Protein AF-0000000083405792 (afdb_homodimer)

Structure (mmCIF, N/CA/C/O backbone):
data_AF-0000000083405792-model_v1
#
loop_
_entity.id
_entity.type
_entity.pdbx_description
1 polymer 'Phosphopantothenate-cysteine ligase'
#
loop_
_atom_site.group_PDB
_atom_site.id
_atom_site.type_symbol
_atom_site.label_atom_id
_atom_site.label_alt_id
_atom_site.label_comp_id
_atom_site.label_asym_id
_atom_site.label_entity_id
_atom_site.label_seq_id
_atom_site.pdbx_PDB_ins_code
_atom_site.Cartn_x
_atom_site.Cartn_y
_atom_site.Cartn_z
_atom_site.occupancy
_atom_site.B_iso_or_equiv
_atom_site.auth_seq_id
_atom_site.auth_comp_id
_atom_site.auth_asym_id
_atom_site.auth_atom_id
_atom_site.pdbx_PDB_model_num
ATOM 1 N N . MET A 1 1 ? 39.875 15.398 -8.758 1 23.27 1 MET A N 1
ATOM 2 C CA . MET A 1 1 ? 38.594 15.578 -9.43 1 23.27 1 MET A CA 1
ATOM 3 C C . MET A 1 1 ? 37.469 15.758 -8.422 1 23.27 1 MET A C 1
ATOM 5 O O . MET A 1 1 ? 37.25 14.906 -7.559 1 23.27 1 MET A O 1
ATOM 9 N N . PHE A 1 2 ? 37.125 16.953 -7.914 1 25.28 2 PHE A N 1
ATOM 10 C CA . PHE A 1 2 ? 36.25 17.328 -6.809 1 25.28 2 PHE A CA 1
ATOM 11 C C . PHE A 1 2 ? 34.844 16.719 -6.992 1 25.28 2 PHE A C 1
ATOM 13 O O . PHE A 1 2 ? 34.219 16.906 -8.023 1 25.28 2 PHE A O 1
ATOM 20 N N . THR A 1 3 ? 34.594 15.531 -6.676 1 33.25 3 THR A N 1
ATOM 21 C CA . THR A 1 3 ? 33.281 14.898 -6.652 1 33.25 3 THR A CA 1
ATOM 22 C C . THR A 1 3 ? 32.219 15.867 -6.125 1 33.25 3 THR A C 1
ATOM 24 O O . THR A 1 3 ? 32.281 16.297 -4.969 1 33.25 3 THR A O 1
ATOM 27 N N . GLU A 1 4 ? 31.859 16.859 -6.852 1 36.12 4 GLU A N 1
ATOM 28 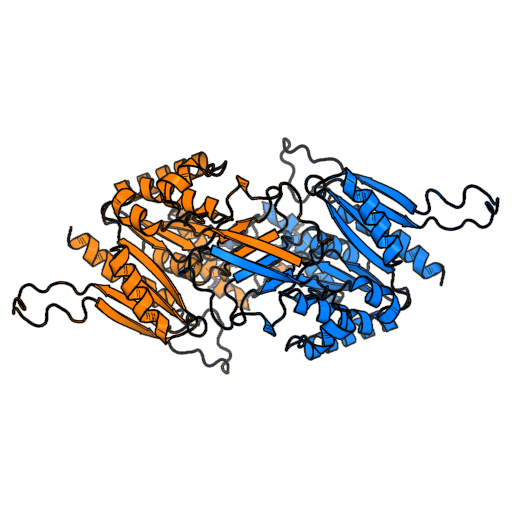C CA . GLU A 1 4 ? 30.984 17.984 -6.566 1 36.12 4 GLU A CA 1
ATOM 29 C C . GLU A 1 4 ? 29.781 17.562 -5.723 1 36.12 4 GLU A C 1
ATOM 31 O O . GLU A 1 4 ? 29.125 16.562 -6.02 1 36.12 4 GLU A O 1
ATOM 36 N N . GLU A 1 5 ? 29.781 17.75 -4.508 1 43.66 5 GLU A N 1
ATOM 37 C CA . GLU A 1 5 ? 28.75 17.656 -3.488 1 43.66 5 GLU A CA 1
ATOM 38 C C . GLU A 1 5 ? 27.391 18.094 -4.043 1 43.66 5 GLU A C 1
ATOM 40 O O . GLU A 1 5 ? 27.203 19.266 -4.395 1 43.66 5 GLU A O 1
ATOM 45 N N . THR A 1 6 ? 26.812 17.516 -5.004 1 50.28 6 THR A N 1
ATOM 46 C CA . THR A 1 6 ? 25.656 18 -5.723 1 50.28 6 THR A CA 1
ATOM 47 C C . THR A 1 6 ? 24.484 18.25 -4.766 1 50.28 6 THR A C 1
ATOM 49 O O . THR A 1 6 ? 23.75 17.312 -4.441 1 50.28 6 THR A O 1
ATOM 52 N N . THR A 1 7 ? 24.656 19.047 -3.742 1 59.25 7 THR A N 1
ATOM 53 C CA . THR A 1 7 ? 23.547 19.547 -2.941 1 59.25 7 THR A CA 1
ATOM 54 C C . THR A 1 7 ? 22.609 20.406 -3.789 1 59.25 7 THR A C 1
ATOM 56 O O . THR A 1 7 ? 23.031 21.438 -4.324 1 59.25 7 THR A O 1
ATOM 59 N N . PHE A 1 8 ? 21.516 19.859 -4.219 1 65.75 8 PHE A N 1
ATOM 60 C CA . PHE A 1 8 ? 20.531 20.609 -4.984 1 65.75 8 PHE A CA 1
ATOM 61 C C . PHE A 1 8 ? 19.812 21.625 -4.098 1 65.75 8 PHE A C 1
ATOM 63 O O . PHE A 1 8 ? 19.422 21.312 -2.975 1 65.75 8 PHE A O 1
ATOM 70 N N . SER A 1 9 ? 19.922 22.906 -4.531 1 73.81 9 SER A N 1
ATOM 71 C CA . SER A 1 9 ? 19 23.875 -3.939 1 73.81 9 SER A CA 1
ATOM 72 C C . SER A 1 9 ? 17.547 23.594 -4.352 1 73.81 9 SER A C 1
ATOM 74 O O . SER A 1 9 ? 17.312 22.859 -5.32 1 73.81 9 SER A O 1
ATOM 76 N N . ALA A 1 10 ? 16.594 24.047 -3.598 1 77.94 10 ALA A N 1
ATOM 77 C CA . ALA A 1 10 ? 15.188 23.906 -3.959 1 77.94 10 ALA A CA 1
ATOM 78 C C . ALA A 1 10 ? 14.93 24.438 -5.367 1 77.94 10 ALA A C 1
ATOM 80 O O . ALA A 1 10 ? 14.227 23.812 -6.16 1 77.94 10 ALA A O 1
ATOM 81 N N . GLU A 1 11 ? 15.492 25.578 -5.695 1 78.38 11 GLU A N 1
ATOM 82 C CA . GLU A 1 11 ? 15.305 26.203 -7.004 1 78.38 11 GLU A CA 1
ATOM 83 C C . GLU A 1 11 ? 15.859 25.312 -8.117 1 78.38 11 GLU A C 1
ATOM 85 O O . GLU A 1 11 ? 15.219 25.141 -9.156 1 78.38 11 GLU A O 1
ATOM 90 N N . SER A 1 12 ? 17.016 24.875 -7.852 1 78.88 12 SER A N 1
ATOM 91 C CA . SER A 1 12 ? 17.625 24.016 -8.859 1 78.88 12 SER A CA 1
ATOM 92 C C . SER A 1 12 ? 16.828 22.719 -9.047 1 78.88 12 SER A C 1
ATOM 94 O O . SER A 1 12 ? 16.734 22.203 -10.156 1 78.88 12 SER A O 1
ATOM 96 N N . TYR A 1 13 ? 16.281 22.266 -8.008 1 81.38 13 TYR A N 1
ATOM 97 C CA . TYR A 1 13 ? 15.477 21.047 -8.055 1 81.38 13 TYR A CA 1
ATOM 98 C C . TYR A 1 13 ? 14.242 21.25 -8.93 1 81.38 13 TYR A C 1
ATOM 100 O O . TYR A 1 13 ? 14.008 20.484 -9.867 1 81.38 13 TYR A O 1
ATOM 108 N N . PHE A 1 14 ? 13.516 22.312 -8.75 1 83.12 14 PHE A N 1
ATOM 109 C CA . PHE A 1 14 ? 12.266 22.547 -9.453 1 83.12 14 PHE A CA 1
ATOM 110 C C . PHE A 1 14 ? 12.531 22.953 -10.906 1 83.12 14 PHE A C 1
ATOM 112 O O . PHE A 1 14 ? 11.656 22.797 -11.766 1 83.12 14 PHE A O 1
ATOM 119 N N . ALA A 1 15 ? 13.695 23.422 -11.125 1 80.06 15 ALA A N 1
ATOM 120 C CA . ALA A 1 15 ? 14.078 23.766 -12.5 1 80.06 15 ALA A CA 1
ATOM 121 C C . ALA A 1 15 ? 14.406 22.5 -13.297 1 80.06 15 ALA A C 1
ATOM 123 O O . ALA A 1 15 ? 14.242 22.469 -14.516 1 80.06 15 ALA A O 1
ATOM 124 N N . SER A 1 16 ? 14.883 21.562 -12.57 1 79 16 SER A N 1
ATOM 125 C CA . SER A 1 16 ? 15.398 20.391 -13.25 1 79 16 SER A CA 1
ATOM 126 C C . SER A 1 16 ? 14.352 19.281 -13.305 1 79 16 SER A C 1
ATOM 128 O O . SER A 1 16 ? 14.414 18.406 -14.164 1 79 16 SER A O 1
ATOM 130 N N . GLN A 1 17 ? 13.453 19.25 -12.414 1 81.12 17 GLN A N 1
ATOM 131 C CA . GLN A 1 17 ? 12.453 18.188 -12.352 1 81.12 17 GLN A CA 1
ATOM 132 C C . GLN A 1 17 ? 11.102 18.672 -12.859 1 81.12 17 GLN A C 1
ATOM 134 O O . GLN A 1 17 ? 10.586 19.688 -12.391 1 81.12 17 GLN A O 1
ATOM 139 N N . PRO A 1 18 ? 10.555 17.938 -13.797 1 83.94 18 PRO A N 1
ATOM 140 C CA . PRO A 1 18 ? 9.258 18.359 -14.32 1 83.94 18 PRO A CA 1
ATOM 141 C C . PRO A 1 18 ? 8.125 18.203 -13.305 1 83.94 18 PRO A C 1
ATOM 143 O O . PRO A 1 18 ? 8.172 17.312 -12.461 1 83.94 18 PRO A O 1
ATOM 146 N N . PRO A 1 19 ? 7.129 19.109 -13.406 1 88.75 19 PRO A N 1
ATOM 147 C CA . PRO A 1 19 ? 5.961 18.969 -12.531 1 88.75 19 PRO A CA 1
ATOM 148 C C . PRO A 1 19 ? 5.09 17.766 -12.906 1 88.75 19 PRO A C 1
ATOM 150 O O . PRO A 1 19 ? 5.109 17.312 -14.062 1 88.75 19 PRO A O 1
ATOM 153 N N . PRO A 1 20 ? 4.41 17.266 -11.945 1 89.69 20 PRO A N 1
ATOM 154 C CA . PRO A 1 20 ? 3.43 16.234 -12.289 1 89.69 20 PRO A CA 1
ATOM 155 C C . PRO A 1 20 ? 2.359 16.734 -13.258 1 89.69 20 PRO A C 1
ATOM 157 O O . PRO A 1 20 ? 1.968 17.906 -13.203 1 89.69 20 PRO A O 1
ATOM 160 N N . PRO A 1 21 ? 1.867 15.82 -14.117 1 87.94 21 PRO A N 1
ATOM 161 C CA . PRO A 1 21 ? 0.914 16.219 -15.148 1 87.94 21 PRO A CA 1
ATOM 162 C C . PRO A 1 21 ? -0.385 16.781 -14.57 1 87.94 21 PRO A C 1
ATOM 164 O O . PRO A 1 21 ? -1.044 17.609 -15.203 1 87.94 21 PRO A O 1
ATOM 167 N N . THR A 1 22 ? -0.806 16.422 -13.438 1 91.06 22 THR A N 1
ATOM 168 C CA . THR A 1 22 ? -2.094 16.812 -12.875 1 91.06 22 THR A CA 1
ATOM 169 C C . THR A 1 22 ? -1.941 18.031 -11.969 1 91.06 22 THR A C 1
ATOM 171 O O . THR A 1 22 ? -2.906 18.453 -11.336 1 91.06 22 THR A O 1
ATOM 174 N N . LEU A 1 23 ? -0.774 18.625 -11.945 1 93.81 23 LEU A N 1
ATOM 175 C CA . LEU A 1 23 ? -0.472 19.672 -10.961 1 93.81 23 LEU A CA 1
ATOM 176 C C . LEU A 1 23 ? -1.414 20.859 -11.125 1 93.81 23 LEU A C 1
ATOM 178 O O . LEU A 1 23 ? -1.999 21.328 -10.148 1 93.81 23 LEU A O 1
ATOM 182 N N . GLN A 1 24 ? -1.579 21.281 -12.359 1 93 24 GLN A N 1
ATOM 183 C CA . GLN A 1 24 ? -2.393 22.469 -12.602 1 93 24 GLN A CA 1
ATOM 184 C C . GLN A 1 24 ? -3.84 22.234 -12.172 1 93 24 GLN A C 1
ATOM 186 O O . GLN A 1 24 ? -4.445 23.094 -11.531 1 93 24 GLN A O 1
ATOM 191 N N . HIS A 1 25 ? -4.352 21.125 -12.492 1 94.38 25 HIS A N 1
ATOM 192 C CA . HIS A 1 25 ? -5.711 20.766 -12.102 1 94.38 25 HIS A CA 1
ATOM 193 C C . HIS A 1 25 ? -5.852 20.688 -10.586 1 94.38 25 HIS A C 1
ATOM 195 O O . HIS A 1 25 ? -6.82 21.203 -10.023 1 94.38 25 HIS A O 1
ATOM 201 N N . ASP A 1 26 ? -4.938 20.094 -9.977 1 94.56 26 ASP A N 1
ATOM 202 C CA . ASP A 1 26 ? -4.941 19.953 -8.523 1 94.56 26 ASP A CA 1
ATOM 203 C C . ASP A 1 26 ? -4.902 21.328 -7.848 1 94.56 26 ASP A C 1
ATOM 205 O O . ASP A 1 26 ? -5.652 21.578 -6.902 1 94.56 26 ASP A O 1
ATOM 209 N N . VAL A 1 27 ? -4.094 22.203 -8.398 1 95.06 27 VAL A N 1
ATOM 210 C CA . VAL A 1 27 ? -3.902 23.531 -7.812 1 95.06 27 VAL A CA 1
ATOM 211 C C . VAL A 1 27 ? -5.188 24.344 -7.938 1 95.06 27 VAL A C 1
ATOM 213 O O . VAL A 1 27 ? -5.562 25.062 -7.012 1 95.06 27 VAL A O 1
ATOM 216 N N . GLU A 1 28 ? -5.844 24.156 -9 1 96.75 28 GLU A N 1
ATOM 217 C CA . GLU A 1 28 ? -7.094 24.891 -9.203 1 96.75 28 GLU A CA 1
ATOM 218 C C . GLU A 1 28 ? -8.148 24.469 -8.188 1 96.75 28 GLU A C 1
ATOM 220 O O . GLU A 1 28 ? -8.852 25.328 -7.633 1 96.75 28 GLU A O 1
ATOM 225 N N . ARG A 1 29 ? -8.234 23.266 -7.945 1 96.69 29 ARG A N 1
ATOM 226 C CA . ARG A 1 29 ? -9.203 22.766 -6.977 1 96.69 29 ARG A CA 1
ATOM 227 C C . ARG A 1 29 ? -8.852 23.203 -5.566 1 96.69 29 ARG A C 1
ATOM 229 O O . ARG A 1 29 ? -9.734 23.531 -4.77 1 96.69 29 ARG A O 1
ATOM 236 N N . VAL A 1 30 ? -7.578 23.25 -5.324 1 97.69 30 VAL A N 1
ATOM 237 C CA . VAL A 1 30 ? -7.109 23.703 -4.02 1 97.69 30 VAL A CA 1
ATOM 238 C C . VAL A 1 30 ? -7.426 25.188 -3.852 1 97.69 30 VAL A C 1
ATOM 240 O O . VAL A 1 30 ? -7.879 25.625 -2.785 1 97.69 30 VAL A O 1
ATOM 243 N N . ARG A 1 31 ? -7.203 25.938 -4.902 1 97.56 31 ARG A N 1
ATOM 244 C CA . ARG A 1 31 ? -7.477 27.375 -4.883 1 97.56 31 ARG A CA 1
ATOM 245 C C . ARG A 1 31 ? -8.945 27.641 -4.555 1 97.56 31 ARG A C 1
ATOM 247 O O . ARG A 1 31 ? -9.25 28.5 -3.727 1 97.56 31 ARG A O 1
ATOM 254 N N . GLU A 1 32 ? -9.781 26.875 -5.176 1 97.94 32 GLU A N 1
ATOM 255 C CA . GLU A 1 32 ? -11.211 27.031 -4.93 1 97.94 32 GLU A CA 1
ATOM 256 C C . GLU A 1 32 ? -11.57 26.672 -3.492 1 97.94 32 GLU A C 1
ATOM 258 O O . GLU A 1 32 ? -12.367 27.359 -2.85 1 97.94 32 GLU A O 1
ATOM 263 N N . PHE A 1 33 ? -11.047 25.688 -3.021 1 98.31 33 PHE A N 1
ATOM 264 C CA . PHE A 1 33 ? -11.273 25.234 -1.658 1 98.31 33 PHE A CA 1
ATOM 265 C C . PHE A 1 33 ? -10.828 26.281 -0.646 1 98.31 33 PHE A C 1
ATOM 267 O O . PHE A 1 33 ? -11.57 26.609 0.279 1 98.31 33 PHE A O 1
ATOM 274 N N . ILE A 1 34 ? -9.625 26.766 -0.867 1 97.88 34 ILE A N 1
ATOM 275 C CA . ILE A 1 34 ? -9.031 27.75 0.042 1 97.88 34 ILE A CA 1
ATOM 276 C C . ILE A 1 34 ? -9.844 29.047 0.016 1 97.88 34 ILE A C 1
ATOM 278 O O . ILE A 1 34 ? -10.109 29.625 1.063 1 97.88 34 ILE A O 1
ATOM 282 N N . LYS A 1 35 ? -10.195 29.469 -1.163 1 97.5 35 LYS A N 1
ATOM 283 C CA . LYS A 1 35 ? -10.977 30.703 -1.297 1 97.5 35 LYS A CA 1
ATOM 284 C C . LYS A 1 35 ? -12.289 30.594 -0.515 1 97.5 35 LYS A C 1
ATOM 286 O O . LYS A 1 35 ? -12.664 31.531 0.193 1 97.5 35 LYS A O 1
ATOM 291 N N . ARG A 1 36 ? -12.914 29.547 -0.614 1 97.56 36 ARG A N 1
ATOM 292 C CA . ARG A 1 36 ? -14.18 29.328 0.081 1 97.56 36 ARG A CA 1
ATOM 293 C C . ARG A 1 36 ? -13.992 29.438 1.592 1 97.56 36 ARG A C 1
ATOM 295 O O . ARG A 1 36 ? -14.719 30.188 2.26 1 97.56 36 ARG A O 1
ATOM 302 N N . HIS A 1 37 ? -13.086 28.781 2.088 1 97.56 37 HIS A N 1
ATOM 303 C CA . HIS A 1 37 ? -12.906 28.719 3.535 1 97.56 37 HIS A CA 1
ATOM 304 C C . HIS A 1 37 ? -12.305 30.016 4.062 1 97.56 37 HIS A C 1
ATOM 306 O O . HIS A 1 37 ? -12.594 30.422 5.188 1 97.56 37 HIS A O 1
ATOM 312 N N . ASN A 1 38 ? -11.453 30.625 3.219 1 97.06 38 ASN A N 1
ATOM 313 C CA . ASN A 1 38 ? -10.984 31.953 3.578 1 97.06 38 ASN A CA 1
ATOM 314 C C . ASN A 1 38 ? -12.148 32.938 3.752 1 97.06 38 ASN A C 1
ATOM 316 O O . ASN A 1 38 ? -12.188 33.688 4.715 1 97.06 38 ASN A O 1
ATOM 320 N N . ASN A 1 39 ? -13.062 32.812 2.826 1 97.38 39 ASN A N 1
ATOM 321 C CA . ASN A 1 39 ? -14.242 33.688 2.869 1 97.38 39 ASN A CA 1
ATOM 322 C C . ASN A 1 39 ? -15.094 33.406 4.102 1 97.38 39 ASN A C 1
ATOM 324 O O . ASN A 1 39 ? -15.734 34.344 4.637 1 97.38 39 ASN A O 1
ATOM 328 N N . GLU A 1 40 ? -15.07 32.25 4.598 1 96.69 40 GLU A N 1
ATOM 329 C CA . GLU A 1 40 ? -15.875 31.844 5.75 1 96.69 40 GLU A CA 1
ATOM 330 C C . GLU A 1 40 ? -15.117 32.062 7.055 1 96.69 40 GLU A C 1
ATOM 332 O O . GLU A 1 40 ? -15.664 31.859 8.141 1 96.69 40 GLU A O 1
ATOM 337 N N . GLY A 1 41 ? -13.852 32.438 6.973 1 96.38 41 GLY A N 1
ATOM 338 C CA . GLY A 1 41 ? -13.039 32.719 8.148 1 96.38 41 GLY A CA 1
ATOM 339 C C . GLY A 1 41 ? -12.555 31.469 8.852 1 96.38 41 GLY A C 1
ATOM 340 O O . GLY A 1 41 ? -12.164 31.531 10.023 1 96.38 41 GLY A O 1
ATOM 341 N N . ARG A 1 42 ? -12.586 30.375 8.141 1 97.12 42 ARG A N 1
ATOM 342 C CA . ARG A 1 42 ? -12.203 29.094 8.719 1 97.12 42 ARG A CA 1
ATOM 343 C C . ARG A 1 42 ? -10.695 28.859 8.594 1 97.12 42 ARG A C 1
ATOM 345 O O . ARG A 1 42 ? -10.102 29.156 7.555 1 97.12 42 ARG A O 1
ATOM 352 N N . SER A 1 43 ? -10.078 28.375 9.672 1 98.12 43 SER A N 1
ATOM 353 C CA . SER A 1 43 ? -8.688 27.953 9.586 1 98.12 43 SER A CA 1
ATOM 354 C C . SER A 1 43 ? -8.539 26.703 8.727 1 98.12 43 SER A C 1
ATOM 356 O O . SER A 1 43 ? -9.406 25.828 8.734 1 98.12 43 SER A O 1
ATOM 358 N N . VAL A 1 44 ? -7.461 26.656 7.949 1 98.44 44 VAL A N 1
ATOM 359 C CA . VAL A 1 44 ? -7.203 25.547 7.047 1 98.44 44 VAL A CA 1
ATOM 360 C C . VAL A 1 44 ? -5.879 24.875 7.414 1 98.44 44 VAL A C 1
ATOM 362 O O . VAL A 1 44 ? -4.891 25.562 7.688 1 98.44 44 VAL A O 1
ATOM 365 N N . VAL A 1 45 ? -5.898 23.562 7.508 1 98.75 45 VAL A N 1
ATOM 366 C CA . VAL A 1 45 ? -4.668 22.828 7.781 1 98.75 45 VAL A CA 1
ATOM 367 C C . VAL A 1 45 ? -4.34 21.922 6.602 1 98.75 45 VAL A C 1
ATOM 369 O O . VAL A 1 45 ? -5.223 21.25 6.062 1 98.75 45 VAL A O 1
ATOM 372 N N . LEU A 1 46 ? -3.113 21.969 6.117 1 98.56 46 LEU A N 1
ATOM 373 C CA . LEU A 1 46 ? -2.564 20.953 5.215 1 98.56 46 LEU A CA 1
ATOM 374 C C . LEU A 1 46 ? -1.966 19.797 5.996 1 98.56 46 LEU A C 1
ATOM 376 O O . LEU A 1 46 ? -1.029 19.984 6.773 1 98.56 46 LEU A O 1
ATOM 380 N N . VAL A 1 47 ? -2.553 18.656 5.832 1 98.75 47 VAL A N 1
ATOM 381 C CA . VAL A 1 47 ? -2.014 17.438 6.438 1 98.75 47 VAL A CA 1
ATOM 382 C C . VAL A 1 47 ? -1.356 16.578 5.363 1 98.75 47 VAL A C 1
ATOM 384 O O . VAL A 1 47 ? -2.029 16.078 4.453 1 98.75 47 VAL A O 1
ATOM 387 N N . THR A 1 48 ? -0.045 16.469 5.414 1 98.38 48 THR A N 1
ATOM 388 C CA . THR A 1 48 ? 0.603 15.5 4.531 1 98.38 48 THR A CA 1
ATOM 389 C C . THR A 1 48 ? 0.729 14.141 5.219 1 98.38 48 THR A C 1
ATOM 391 O O . THR A 1 48 ? 0.932 14.07 6.43 1 98.38 48 THR A O 1
ATOM 394 N N . SER A 1 49 ? 0.55 13.078 4.457 1 97.5 49 SER A N 1
ATOM 395 C CA . SER A 1 49 ? 0.461 11.758 5.07 1 97.5 49 SER A CA 1
ATOM 396 C C . SER A 1 49 ? 0.956 10.672 4.121 1 97.5 49 SER A C 1
ATOM 398 O O . SER A 1 49 ? 0.872 10.82 2.9 1 97.5 49 SER A O 1
ATOM 400 N N . GLY A 1 50 ? 1.443 9.602 4.746 1 94.25 50 GLY A N 1
ATOM 401 C CA . GLY A 1 50 ? 1.97 8.516 3.938 1 94.25 50 GLY A CA 1
ATOM 402 C C . GLY A 1 50 ? 3.434 8.688 3.578 1 94.25 50 GLY A C 1
ATOM 403 O O . GLY A 1 50 ? 4.082 9.633 4.043 1 94.25 50 GLY A O 1
ATOM 404 N N . GLY A 1 51 ? 3.943 7.77 2.791 1 93.25 51 GLY A N 1
ATOM 405 C CA . GLY A 1 51 ? 5.34 7.828 2.387 1 93.25 51 GLY A CA 1
ATOM 406 C C . GLY A 1 51 ? 5.527 8.273 0.948 1 93.25 51 GLY A C 1
ATOM 407 O O . GLY A 1 51 ? 4.555 8.406 0.202 1 93.25 51 GLY A O 1
ATOM 408 N N . THR A 1 52 ? 6.758 8.594 0.615 1 93.69 52 THR A N 1
ATOM 409 C CA . THR A 1 52 ? 7.094 8.922 -0.766 1 93.69 52 THR A CA 1
ATOM 410 C C . THR A 1 52 ? 7.992 7.848 -1.375 1 93.69 52 THR A C 1
ATOM 412 O O . THR A 1 52 ? 8.711 7.148 -0.655 1 93.69 52 THR A O 1
ATOM 415 N N . THR A 1 53 ? 7.891 7.723 -2.646 1 91.19 53 THR A N 1
ATOM 416 C CA . THR A 1 53 ? 8.75 6.785 -3.357 1 91.19 53 THR A CA 1
ATOM 417 C C . THR A 1 53 ? 9.781 7.527 -4.203 1 91.19 53 THR A C 1
ATOM 419 O O . THR A 1 53 ? 9.609 8.711 -4.512 1 91.19 53 THR A O 1
ATOM 422 N N . VAL A 1 54 ? 10.828 6.852 -4.457 1 89.88 54 VAL A N 1
ATOM 423 C CA . VAL A 1 54 ? 11.852 7.316 -5.383 1 89.88 54 VAL A CA 1
ATOM 424 C C . VAL A 1 54 ? 12.031 6.293 -6.504 1 89.88 54 VAL A C 1
ATOM 426 O O . VAL A 1 54 ? 12.664 5.254 -6.309 1 89.88 54 VAL A O 1
ATOM 429 N N . PRO A 1 55 ? 11.477 6.637 -7.629 1 86.56 55 PRO A N 1
ATOM 430 C CA . PRO A 1 55 ? 11.633 5.695 -8.742 1 86.56 55 PRO A CA 1
ATOM 431 C C . PRO A 1 55 ? 13.094 5.473 -9.117 1 86.56 55 PRO A C 1
ATOM 433 O O . PRO A 1 55 ? 13.898 6.406 -9.078 1 86.56 55 PRO A O 1
ATOM 436 N N . LEU A 1 56 ? 13.422 4.242 -9.484 1 84.38 56 LEU A N 1
ATOM 437 C CA . LEU A 1 56 ? 14.781 3.916 -9.891 1 84.38 56 LEU A CA 1
ATOM 438 C C . LEU A 1 56 ? 14.891 3.854 -11.414 1 84.38 56 LEU A C 1
ATOM 440 O O . LEU A 1 56 ? 15.992 3.873 -11.961 1 84.38 56 LEU A O 1
ATOM 444 N N . GLU A 1 57 ? 13.719 3.732 -12.039 1 80.31 57 GLU A N 1
ATOM 445 C CA . GLU A 1 57 ? 13.617 3.676 -13.492 1 80.31 57 GLU A CA 1
ATOM 446 C C . GLU A 1 57 ? 12.539 4.625 -14.008 1 80.31 57 GLU A C 1
ATOM 448 O O . GLU A 1 57 ? 11.633 5.008 -13.266 1 80.31 57 GLU A O 1
ATOM 453 N N . LEU A 1 58 ? 12.734 5.004 -15.289 1 75.75 58 LEU A N 1
ATOM 454 C CA . LEU A 1 58 ? 11.695 5.836 -15.883 1 75.75 58 LEU A CA 1
ATOM 455 C C . LEU A 1 58 ? 10.391 5.055 -16.031 1 75.75 58 LEU A C 1
ATOM 457 O O . LEU A 1 58 ? 9.32 5.559 -15.695 1 75.75 58 LEU A O 1
ATOM 461 N N . ASN A 1 59 ? 10.516 3.865 -16.609 1 75.62 59 ASN A N 1
ATOM 462 C CA . ASN A 1 59 ? 9.414 2.906 -16.531 1 75.62 59 ASN A CA 1
ATOM 463 C C . ASN A 1 59 ? 9.469 2.096 -15.242 1 75.62 59 ASN A C 1
ATOM 465 O O . ASN A 1 59 ? 10.125 1.054 -15.188 1 75.62 59 ASN A O 1
ATOM 469 N N . VAL A 1 60 ? 8.742 2.625 -14.281 1 73.44 60 VAL A N 1
ATOM 470 C CA . VAL A 1 60 ? 9.008 2.275 -12.891 1 73.44 60 VAL A CA 1
ATOM 471 C C . VAL A 1 60 ? 8.57 0.835 -12.633 1 73.44 60 VAL A C 1
ATOM 473 O O . VAL A 1 60 ? 7.383 0.516 -12.703 1 73.44 60 VAL A O 1
ATOM 476 N N . VAL A 1 61 ? 9.547 0.086 -12.352 1 77.62 61 VAL A N 1
ATOM 477 C CA . VAL A 1 61 ? 9.328 -1.273 -11.867 1 77.62 61 VAL A CA 1
ATOM 478 C C . VAL A 1 61 ? 9.797 -1.39 -10.422 1 77.62 61 VAL A C 1
ATOM 480 O O . VAL A 1 61 ? 9.203 -2.125 -9.625 1 77.62 61 VAL A O 1
ATOM 483 N N . ARG A 1 62 ? 10.773 -0.575 -10.164 1 83.19 62 ARG A N 1
ATOM 484 C CA . ARG A 1 62 ? 11.328 -0.573 -8.812 1 83.19 62 ARG A CA 1
ATOM 485 C C . ARG A 1 62 ? 11.43 0.846 -8.266 1 83.19 62 ARG A C 1
ATOM 487 O O . ARG A 1 62 ? 11.664 1.792 -9.023 1 83.19 62 ARG A O 1
ATOM 494 N N . PHE A 1 63 ? 11.273 0.923 -6.957 1 86.94 63 PHE A N 1
ATOM 495 C CA . PHE A 1 63 ? 11.453 2.223 -6.32 1 86.94 63 PHE A CA 1
ATOM 496 C C . PHE A 1 63 ? 11.875 2.057 -4.863 1 86.94 63 PHE A C 1
ATOM 498 O O . PHE A 1 63 ? 11.656 1.002 -4.266 1 86.94 63 PHE A O 1
ATOM 505 N N . LEU A 1 64 ? 12.539 3.096 -4.426 1 88.06 64 LEU A N 1
ATOM 506 C CA . LEU A 1 64 ? 12.797 3.213 -2.996 1 88.06 64 LEU A CA 1
ATOM 507 C C . LEU A 1 64 ? 11.602 3.816 -2.275 1 88.06 64 LEU A C 1
ATOM 509 O O . LEU A 1 64 ? 11.008 4.789 -2.75 1 88.06 64 LEU A O 1
ATOM 513 N N . ASP A 1 65 ? 11.234 3.162 -1.24 1 88.81 65 ASP A N 1
ATOM 514 C CA . ASP A 1 65 ? 10.031 3.598 -0.536 1 88.81 65 ASP A CA 1
ATOM 515 C C . ASP A 1 65 ? 10.336 3.908 0.928 1 88.81 65 ASP A C 1
ATOM 517 O O . ASP A 1 65 ? 11.016 3.135 1.604 1 88.81 65 ASP A O 1
ATOM 521 N N . ASN A 1 66 ? 9.906 5.031 1.354 1 87.81 66 ASN A N 1
ATOM 522 C CA . ASN A 1 66 ? 9.844 5.336 2.779 1 87.81 66 ASN A CA 1
ATOM 523 C C . ASN A 1 66 ? 8.531 4.871 3.393 1 87.81 66 ASN A C 1
ATOM 525 O O . ASN A 1 66 ? 7.465 5.402 3.068 1 87.81 66 ASN A O 1
ATOM 529 N N . PHE A 1 67 ? 8.734 4.008 4.293 1 80.06 67 PHE A N 1
ATOM 530 C CA . PHE A 1 67 ? 7.543 3.34 4.797 1 80.06 67 PHE A CA 1
ATOM 531 C C . PHE A 1 67 ? 6.727 4.281 5.672 1 80.06 67 PHE A C 1
ATOM 533 O O . PHE A 1 67 ? 7.258 4.902 6.594 1 80.06 67 PHE A O 1
ATOM 540 N N . SER A 1 68 ? 5.41 4.297 5.336 1 89.31 68 SER A N 1
ATOM 541 C CA . SER A 1 68 ? 4.398 4.91 6.191 1 89.31 68 SER A CA 1
ATOM 542 C C . SER A 1 68 ? 2.998 4.453 5.801 1 89.31 68 SER A C 1
ATOM 544 O O . SER A 1 68 ? 2.574 4.641 4.656 1 89.31 68 SER A O 1
ATOM 546 N N . ALA A 1 69 ? 2.338 3.877 6.734 1 85.12 69 ALA A N 1
ATOM 547 C CA . ALA A 1 69 ? 0.952 3.492 6.48 1 85.12 69 ALA A CA 1
ATOM 548 C C . ALA A 1 69 ? 0.044 4.715 6.414 1 85.12 69 ALA A C 1
ATOM 550 O O . ALA A 1 69 ? -1.078 4.641 5.906 1 85.12 69 ALA A O 1
ATOM 551 N N . GLY A 1 70 ? 0.525 5.789 6.918 1 92.06 70 GLY A N 1
ATOM 552 C CA . GLY A 1 70 ? -0.265 7.012 6.906 1 92.06 70 GLY A CA 1
ATOM 553 C C . GLY A 1 70 ? -1.208 7.125 8.086 1 92.06 70 GLY A C 1
ATOM 554 O O . GLY A 1 70 ? -2.184 7.875 8.039 1 92.06 70 GLY A O 1
ATOM 555 N N . THR A 1 71 ? -0.92 6.434 9.188 1 91.88 71 THR A N 1
ATOM 556 C CA . THR A 1 71 ? -1.804 6.406 10.344 1 91.88 71 THR A CA 1
ATOM 557 C C . THR A 1 71 ? -1.836 7.766 11.031 1 91.88 71 THR A C 1
ATOM 559 O O . THR A 1 71 ? -2.91 8.328 11.266 1 91.88 71 THR A O 1
ATOM 562 N N . ARG A 1 72 ? -0.71 8.305 11.281 1 95.5 72 ARG A N 1
ATOM 563 C CA . ARG A 1 72 ? -0.612 9.594 11.961 1 95.5 72 ARG A CA 1
ATOM 564 C C . ARG A 1 72 ? -1.358 10.68 11.18 1 95.5 72 ARG A C 1
ATOM 566 O O . ARG A 1 72 ? -2.133 11.445 11.766 1 95.5 72 ARG A O 1
ATOM 573 N N . GLY A 1 73 ? -1.12 10.734 9.922 1 97.5 73 GLY A N 1
ATOM 574 C CA . GLY A 1 73 ? -1.754 11.75 9.094 1 97.5 73 GLY A CA 1
ATOM 575 C C . GLY A 1 73 ? -3.258 11.57 8.984 1 97.5 73 GLY A C 1
ATOM 576 O O . GLY A 1 73 ? -4.016 12.523 9.211 1 97.5 73 GLY A O 1
ATOM 577 N N . ALA A 1 74 ? -3.713 10.375 8.734 1 95.19 74 ALA A N 1
ATOM 578 C CA . ALA A 1 74 ? -5.133 10.102 8.547 1 95.19 74 ALA A CA 1
ATOM 579 C C . ALA A 1 74 ? -5.918 10.344 9.828 1 95.19 74 ALA A C 1
ATOM 581 O O . ALA A 1 74 ? -6.984 10.969 9.805 1 95.19 74 ALA A O 1
ATOM 582 N N . THR A 1 75 ? -5.391 9.883 10.93 1 96.12 75 THR A N 1
ATOM 583 C CA . THR A 1 75 ? -6.043 10.047 12.227 1 96.12 75 THR A CA 1
ATOM 584 C C . THR A 1 75 ? -6.105 11.516 12.617 1 96.12 75 THR A C 1
ATOM 586 O O . THR A 1 75 ? -7.152 12.008 13.047 1 96.12 75 THR A O 1
ATOM 589 N N . SER A 1 76 ? -5.043 12.195 12.398 1 98.5 76 SER A N 1
ATOM 590 C CA . SER A 1 76 ? -4.996 13.609 12.758 1 98.5 76 SER A CA 1
ATOM 591 C C . SER A 1 76 ? -5.961 14.43 11.906 1 98.5 76 SER A C 1
ATOM 593 O O . SER A 1 76 ? -6.574 15.383 12.398 1 98.5 76 SER A O 1
ATOM 595 N N . ALA A 1 77 ? -6.043 14.047 10.648 1 98.44 77 ALA A N 1
ATOM 596 C CA . ALA A 1 77 ? -6.98 14.742 9.773 1 98.44 77 ALA A CA 1
ATOM 597 C C . ALA A 1 77 ? -8.398 14.688 10.328 1 98.44 77 ALA A C 1
ATOM 599 O O . ALA A 1 77 ? -9.125 15.688 10.312 1 98.44 77 ALA A O 1
ATOM 600 N N . GLU A 1 78 ? -8.812 13.562 10.875 1 97.19 78 GLU A N 1
ATOM 601 C CA . GLU A 1 78 ? -10.133 13.414 11.477 1 97.19 78 GLU A CA 1
ATOM 602 C C . GLU A 1 78 ? -10.305 14.344 12.672 1 97.19 78 GLU A C 1
ATOM 604 O O . GLU A 1 78 ? -11.344 15 12.812 1 97.19 78 GLU A O 1
ATOM 609 N N . TYR A 1 79 ? -9.312 14.375 13.438 1 97.69 79 TYR A N 1
ATOM 610 C CA . TYR A 1 79 ? -9.414 15.188 14.641 1 97.69 79 TYR A CA 1
ATOM 611 C C . TYR A 1 79 ? -9.375 16.672 14.312 1 97.69 79 TYR A C 1
ATOM 613 O O . TYR A 1 79 ? -10.016 17.484 14.984 1 97.69 79 TYR A O 1
ATOM 621 N N . PHE A 1 80 ? -8.609 17.094 13.273 1 98.62 80 PHE A N 1
ATOM 622 C CA . PHE A 1 80 ? -8.641 18.484 12.828 1 98.62 80 PHE A CA 1
ATOM 623 C C . PHE A 1 80 ? -10.031 18.859 12.32 1 98.62 80 PHE A C 1
ATOM 625 O O . PHE A 1 80 ? -10.523 19.953 12.602 1 98.62 80 PHE A O 1
ATOM 632 N N . LEU A 1 81 ? -10.617 17.906 11.555 1 98.06 81 LEU A N 1
ATOM 633 C CA . LEU A 1 81 ? -11.977 18.141 11.062 1 98.06 81 LEU A CA 1
ATOM 634 C C . LEU A 1 81 ? -12.953 18.312 12.227 1 98.06 81 LEU A C 1
ATOM 636 O O . LEU A 1 81 ? -13.789 19.203 12.219 1 98.06 81 LEU A O 1
ATOM 640 N N . LYS A 1 82 ? -12.82 17.484 13.211 1 96.19 82 LYS A N 1
ATOM 641 C CA . LYS A 1 82 ? -13.664 17.547 14.398 1 96.19 82 LYS A CA 1
ATOM 642 C C . LYS A 1 82 ? -13.469 18.875 15.141 1 96.19 82 LYS A C 1
ATOM 644 O O . LYS A 1 82 ? -14.406 19.406 15.727 1 96.19 82 LYS A O 1
ATOM 649 N N . ALA A 1 83 ? -12.266 19.375 15.07 1 97.38 83 ALA A N 1
ATOM 650 C CA . ALA A 1 83 ? -11.93 20.609 15.766 1 97.38 83 ALA A CA 1
ATOM 651 C C . ALA A 1 83 ? -12.383 21.828 14.961 1 97.38 83 ALA A C 1
ATOM 653 O O . ALA A 1 83 ? -12.172 22.969 15.391 1 97.38 83 ALA A O 1
ATOM 654 N N . GLY A 1 84 ? -12.906 21.609 13.742 1 96.56 84 GLY A N 1
ATOM 655 C CA . GLY A 1 84 ? -13.516 22.703 13 1 96.56 84 GLY A CA 1
ATOM 656 C C . GLY A 1 84 ? -12.633 23.234 11.883 1 96.56 84 GLY A C 1
ATOM 657 O O . GLY A 1 84 ? -13.008 24.172 11.18 1 96.56 84 GLY A O 1
ATOM 658 N N . TYR A 1 85 ? -11.469 22.641 11.68 1 98.44 85 TYR A N 1
ATOM 659 C CA . TYR A 1 85 ? -10.594 23.047 10.586 1 98.44 85 TYR A CA 1
ATOM 660 C C . TYR A 1 85 ? -11.133 22.531 9.25 1 98.44 85 TYR A C 1
ATOM 662 O O . TYR A 1 85 ? -11.797 21.5 9.195 1 98.44 85 TYR A O 1
ATOM 670 N N . ALA A 1 86 ? -10.93 23.266 8.188 1 98.62 86 ALA A N 1
ATOM 671 C CA . ALA A 1 86 ? -10.891 22.656 6.867 1 98.62 86 ALA A CA 1
ATOM 672 C C . ALA A 1 86 ? -9.555 21.969 6.617 1 98.62 86 ALA A C 1
ATOM 674 O O . ALA A 1 86 ? -8.508 22.469 7.02 1 98.62 86 ALA A O 1
ATOM 675 N N . VAL A 1 87 ? -9.648 20.797 5.965 1 98.75 87 VAL A N 1
ATOM 676 C CA . VAL A 1 87 ? -8.438 19.984 5.859 1 98.75 87 VAL A CA 1
ATOM 677 C C . VAL A 1 87 ? -8.125 19.703 4.391 1 98.75 87 VAL A C 1
ATOM 679 O O . VAL A 1 87 ? -8.984 19.234 3.645 1 98.75 87 VAL A O 1
ATOM 682 N N . ILE A 1 88 ? -6.953 20.109 3.967 1 98.69 88 ILE A N 1
ATOM 683 C CA . ILE A 1 88 ? -6.367 19.578 2.742 1 98.69 88 ILE A CA 1
ATOM 684 C C . ILE A 1 88 ? -5.516 18.344 3.074 1 98.69 88 ILE A C 1
ATOM 686 O O . ILE A 1 88 ? -4.457 18.469 3.697 1 98.69 88 ILE A O 1
ATOM 690 N N . PHE A 1 89 ? -6.012 17.219 2.678 1 97.94 89 PHE A N 1
ATOM 691 C CA . PHE A 1 89 ? -5.328 15.961 2.963 1 97.94 89 PHE A CA 1
ATOM 692 C C . PHE A 1 89 ? -4.508 15.508 1.761 1 97.94 89 PHE A C 1
ATOM 694 O O . PHE A 1 89 ? -5.055 14.953 0.806 1 97.94 89 PHE A O 1
ATOM 701 N N . MET A 1 90 ? -3.246 15.773 1.823 1 98 90 MET A N 1
ATOM 702 C CA . MET A 1 90 ? -2.301 15.391 0.776 1 98 90 MET A CA 1
ATOM 703 C C . MET A 1 90 ? -1.565 14.109 1.146 1 98 90 MET A C 1
ATOM 705 O O . MET A 1 90 ? -0.712 14.109 2.035 1 98 90 MET A O 1
ATOM 709 N N . HIS A 1 91 ? -1.893 13.023 0.425 1 96.06 91 HIS A N 1
ATOM 710 C CA . HIS A 1 91 ? -1.442 11.734 0.944 1 96.06 91 HIS A CA 1
ATOM 711 C C . HIS A 1 91 ? -0.939 10.836 -0.177 1 96.06 91 HIS A C 1
ATOM 713 O O . HIS A 1 91 ? -1.246 11.062 -1.35 1 96.06 91 HIS A O 1
ATOM 719 N N . ARG A 1 92 ? -0.111 9.867 0.245 1 94.06 92 ARG A N 1
ATOM 720 C CA . ARG A 1 92 ? 0.366 8.82 -0.66 1 94.06 92 ARG A CA 1
ATOM 721 C C . ARG A 1 92 ? -0.793 7.992 -1.197 1 94.06 92 ARG A C 1
ATOM 723 O O . ARG A 1 92 ? -1.672 7.578 -0.438 1 94.06 92 ARG A O 1
ATOM 730 N N . GLN A 1 93 ? -0.699 7.73 -2.459 1 86.81 93 GLN A N 1
ATOM 731 C CA . GLN A 1 93 ? -1.698 6.863 -3.076 1 86.81 93 GLN A CA 1
ATOM 732 C C . GLN A 1 93 ? -1.779 5.52 -2.361 1 86.81 93 GLN A C 1
ATOM 734 O O . GLN A 1 93 ? -0.752 4.906 -2.061 1 86.81 93 GLN A O 1
ATOM 739 N N . PHE A 1 94 ? -3.006 5.113 -1.905 1 77.88 94 PHE A N 1
ATOM 740 C CA . PHE A 1 94 ? -3.373 3.836 -1.306 1 77.88 94 PHE A CA 1
ATOM 741 C C . PHE A 1 94 ? -2.961 3.789 0.161 1 77.88 94 PHE A C 1
ATOM 743 O O . PHE A 1 94 ? -2.969 2.725 0.78 1 77.88 94 PHE A O 1
ATOM 750 N N . SER A 1 95 ? -2.441 4.926 0.701 1 87.06 95 SER A N 1
ATOM 751 C CA . SER A 1 95 ? -2.238 4.984 2.145 1 87.06 95 SER A CA 1
ATOM 752 C C . SER A 1 95 ? -3.555 5.203 2.881 1 87.06 95 SER A C 1
ATOM 754 O O . SER A 1 95 ? -4.598 5.398 2.254 1 87.06 95 SER A O 1
ATOM 756 N N . LEU A 1 96 ? -3.508 5.121 4.152 1 87.38 96 LEU A N 1
ATOM 757 C CA . LEU A 1 96 ? -4.715 5.277 4.957 1 87.38 96 LEU A CA 1
ATOM 758 C C . LEU A 1 96 ? -5.312 6.668 4.77 1 87.38 96 LEU A C 1
ATOM 760 O O . LEU A 1 96 ? -4.582 7.652 4.645 1 87.38 96 LEU A O 1
ATOM 764 N N . GLN A 1 97 ? -6.621 6.66 4.738 1 90.25 97 GLN A N 1
ATOM 765 C CA . GLN A 1 97 ? -7.352 7.914 4.629 1 90.25 97 GLN A CA 1
ATOM 766 C C . GLN A 1 97 ? -8.273 8.117 5.824 1 90.25 97 GLN A C 1
ATOM 768 O O . GLN A 1 97 ? -8.656 7.156 6.496 1 90.25 97 GLN A O 1
ATOM 773 N N . PRO A 1 98 ? -8.547 9.43 6.074 1 92.69 98 PRO A N 1
ATOM 774 C CA . PRO A 1 98 ? -9.523 9.648 7.145 1 92.69 98 PRO A CA 1
ATOM 775 C C . PRO A 1 98 ? -10.82 8.875 6.926 1 92.69 98 PRO A C 1
ATOM 777 O O . PRO A 1 98 ? -11.273 8.734 5.789 1 92.69 98 PRO A O 1
ATOM 780 N N . PHE A 1 99 ? -11.398 8.289 8.008 1 88.62 99 PHE A N 1
ATOM 781 C CA . PHE A 1 99 ? -12.664 7.578 8.094 1 88.62 99 PHE A CA 1
ATOM 782 C C . PHE A 1 99 ? -12.531 6.168 7.52 1 88.62 99 PHE A C 1
ATOM 784 O O . PHE A 1 99 ? -12.852 5.188 8.195 1 88.62 99 PHE A O 1
ATOM 791 N N . SER A 1 100 ? -11.914 6.098 6.328 1 82.56 100 SER A N 1
ATOM 792 C CA . SER A 1 100 ? -11.789 4.773 5.723 1 82.56 100 SER A CA 1
ATOM 793 C C . SER A 1 100 ? -10.75 3.93 6.453 1 82.56 100 SER A C 1
ATOM 795 O O . SER A 1 100 ? -10.742 2.703 6.328 1 82.56 100 SER A O 1
ATOM 797 N N . ARG A 1 101 ? -9.875 4.527 7.207 1 82.56 101 ARG A N 1
ATOM 798 C CA . ARG A 1 101 ? -8.828 3.842 7.961 1 82.56 101 ARG A CA 1
ATOM 799 C C . ARG A 1 101 ? -9.43 2.842 8.945 1 82.56 101 ARG A C 1
ATOM 801 O O . ARG A 1 101 ? -8.75 1.911 9.383 1 82.56 101 ARG A O 1
ATOM 808 N N . HIS A 1 102 ? -10.656 3.051 9.266 1 78.44 102 HIS A N 1
ATOM 809 C CA . HIS A 1 102 ? -11.312 2.197 10.25 1 78.44 102 HIS A CA 1
ATOM 810 C C . HIS A 1 102 ? -11.75 0.877 9.625 1 78.44 102 HIS A C 1
ATOM 812 O O . HIS A 1 102 ? -12.078 -0.075 10.336 1 78.44 102 HIS A O 1
ATOM 818 N N . TYR A 1 103 ? -11.789 0.804 8.305 1 71.94 103 TYR A N 1
ATOM 819 C CA . TYR A 1 103 ? -12.281 -0.376 7.605 1 71.94 103 TYR A CA 1
ATOM 820 C C . TYR A 1 103 ? -11.312 -0.797 6.508 1 71.94 103 TYR A C 1
ATOM 822 O O . TYR A 1 103 ? -11.727 -1.087 5.383 1 71.94 103 TYR A O 1
ATOM 830 N N . SER A 1 104 ? -10.117 -1.001 6.789 1 61.78 104 SER A N 1
ATOM 831 C CA . SER A 1 104 ? -9.109 -1.352 5.793 1 61.78 104 SER A CA 1
ATOM 832 C C . SER A 1 104 ? -9.211 -2.82 5.395 1 61.78 104 SER A C 1
ATOM 834 O O . SER A 1 104 ? -9.812 -3.621 6.109 1 61.78 104 SER A O 1
ATOM 836 N N . HIS A 1 105 ? -8.703 -3.115 4.145 1 59.47 105 HIS A N 1
ATOM 837 C CA . HIS A 1 105 ? -8.758 -4.457 3.572 1 59.47 105 HIS A CA 1
ATOM 838 C C . HIS A 1 105 ? -8.109 -5.477 4.5 1 59.47 105 HIS A C 1
ATOM 840 O O . HIS A 1 105 ? -8.477 -6.652 4.488 1 59.47 105 HIS A O 1
ATOM 846 N N . SER A 1 106 ? -7.184 -5.027 5.238 1 54.69 106 SER A N 1
ATOM 847 C CA . SER A 1 106 ? -6.414 -5.988 6.023 1 54.69 106 SER A CA 1
ATOM 848 C C . SER A 1 106 ? -6.945 -6.086 7.449 1 54.69 106 SER A C 1
ATOM 850 O O . SER A 1 106 ? -6.789 -7.117 8.109 1 54.69 106 SER A O 1
ATOM 852 N N . THR A 1 107 ? -7.52 -5.16 8.039 1 52.31 107 THR A N 1
ATOM 853 C CA . THR A 1 107 ? -7.855 -5.168 9.461 1 52.31 107 THR A CA 1
ATOM 854 C C . THR A 1 107 ? -9.32 -5.531 9.664 1 52.31 107 THR A C 1
ATOM 856 O O . THR A 1 107 ? -9.648 -6.328 10.547 1 52.31 107 THR A O 1
ATOM 859 N N . ASN A 1 108 ? -10.156 -4.969 8.805 1 58.25 108 ASN A N 1
ATOM 860 C CA . ASN A 1 108 ? -11.594 -5.184 8.875 1 58.25 108 ASN A CA 1
ATOM 861 C C . ASN A 1 108 ? -12.242 -5.105 7.492 1 58.25 108 ASN A C 1
ATOM 863 O O . ASN A 1 108 ? -12.852 -4.098 7.141 1 58.25 108 ASN A O 1
ATOM 867 N N . PRO A 1 109 ? -12 -6.309 6.855 1 68.81 109 PRO A N 1
ATOM 868 C CA . PRO A 1 109 ? -12.555 -6.195 5.504 1 68.81 109 PRO A CA 1
ATOM 869 C C . PRO A 1 109 ? -14.047 -5.855 5.504 1 68.81 109 PRO A C 1
ATOM 871 O O . PRO A 1 109 ? -14.82 -6.457 6.25 1 68.81 109 PRO A O 1
ATOM 874 N N . PHE A 1 110 ? -14.414 -4.91 4.801 1 72 110 PHE A N 1
ATOM 875 C CA . PHE A 1 110 ? -15.766 -4.359 4.812 1 72 110 PHE A CA 1
ATOM 876 C C . PHE A 1 110 ? -16.797 -5.422 4.434 1 72 110 PHE A C 1
ATOM 878 O O . PHE A 1 110 ? -17.922 -5.406 4.926 1 72 110 PHE A O 1
ATOM 885 N N . LEU A 1 111 ? -16.359 -6.383 3.686 1 76.19 111 LEU A N 1
ATOM 886 C CA . LEU A 1 111 ? -17.281 -7.41 3.23 1 76.19 111 LEU A CA 1
ATOM 887 C C . LEU A 1 111 ? -17.719 -8.297 4.391 1 76.19 111 LEU A C 1
ATOM 889 O O . LEU A 1 111 ? -18.812 -8.883 4.348 1 76.19 111 LEU A O 1
ATOM 893 N N . ASP A 1 112 ? -16.891 -8.258 5.387 1 76.56 112 ASP A N 1
ATOM 894 C CA . ASP A 1 112 ? -17.188 -9.109 6.535 1 76.56 112 ASP A CA 1
ATOM 895 C C . ASP A 1 112 ? -18.344 -8.547 7.348 1 76.56 112 ASP A C 1
ATOM 897 O O . ASP A 1 112 ? -19.016 -9.289 8.078 1 76.56 112 ASP A O 1
ATOM 901 N N . PHE A 1 113 ? -18.594 -7.312 7.125 1 77.5 113 PHE A N 1
ATOM 902 C CA . PHE A 1 113 ? -19.625 -6.75 7.992 1 77.5 113 PHE A CA 1
ATOM 903 C C . PHE A 1 113 ? -20.938 -6.586 7.234 1 77.5 113 PHE A C 1
ATOM 905 O O . PHE A 1 113 ? -21.938 -6.156 7.809 1 77.5 113 PHE A O 1
ATOM 912 N N . LEU A 1 114 ? -20.922 -6.984 5.992 1 82.5 114 LEU A N 1
ATOM 913 C CA . LEU A 1 114 ? -22.141 -6.891 5.199 1 82.5 114 LEU A CA 1
ATOM 914 C C . LEU A 1 114 ? -22.906 -8.211 5.223 1 82.5 114 LEU A C 1
ATOM 916 O O . LEU A 1 114 ? -22.312 -9.289 5.211 1 82.5 114 LEU A O 1
ATOM 920 N N . GLU A 1 115 ? -24.109 -8.039 5.348 1 85 115 GLU A N 1
ATOM 921 C CA . GLU A 1 115 ? -25 -9.195 5.34 1 85 115 GLU A CA 1
ATOM 922 C C . GLU A 1 115 ? -26.062 -9.078 4.246 1 85 115 GLU A C 1
ATOM 924 O O . GLU A 1 115 ? -26.547 -7.977 3.969 1 85 115 GLU A O 1
ATOM 929 N N . ILE A 1 116 ? -26.297 -10.227 3.629 1 84.31 116 ILE A N 1
ATOM 930 C CA . ILE A 1 116 ? -27.344 -10.281 2.621 1 84.31 116 ILE A CA 1
ATOM 931 C C . ILE A 1 116 ? -28.672 -10.664 3.277 1 84.31 116 ILE A C 1
ATOM 933 O O . ILE A 1 116 ? -28.766 -11.703 3.936 1 84.31 116 ILE A O 1
ATOM 937 N N . GLU A 1 117 ? -29.547 -9.727 3.213 1 79.56 117 GLU A N 1
ATOM 938 C CA . GLU A 1 117 ? -30.859 -10 3.789 1 79.56 117 GLU A CA 1
ATOM 939 C C . GLU A 1 117 ? -31.828 -10.523 2.732 1 79.56 117 GLU A C 1
ATOM 941 O O . GLU A 1 117 ? -31.906 -9.969 1.636 1 79.56 117 GLU A O 1
ATOM 946 N N . SER A 1 118 ? -32.312 -11.742 2.99 1 72.62 118 SER A N 1
ATOM 947 C CA . SER A 1 118 ? -33.312 -12.336 2.104 1 72.62 118 SER A CA 1
ATOM 948 C C . SER A 1 118 ? -34.531 -11.445 1.963 1 72.62 118 SER A C 1
ATOM 950 O O . SER A 1 118 ? -34.969 -10.82 2.934 1 72.62 118 SER A O 1
ATOM 952 N N . PRO A 1 119 ? -34.938 -11.188 0.705 1 63.72 119 PRO A N 1
ATOM 953 C CA . PRO A 1 119 ? -36.094 -10.312 0.489 1 63.72 119 PRO A CA 1
ATOM 954 C C . PRO A 1 119 ? -37.312 -10.734 1.304 1 63.72 119 PRO A C 1
ATOM 956 O O . PRO A 1 119 ? -37.562 -11.93 1.458 1 63.72 119 PRO A O 1
ATOM 959 N N . ALA A 1 120 ? -37.719 -10.062 2.391 1 53.16 120 ALA A N 1
ATOM 960 C CA . ALA A 1 120 ? -39 -10.414 3.006 1 53.16 120 ALA A CA 1
ATOM 961 C C . ALA A 1 120 ? -40.094 -10.477 1.964 1 53.16 120 ALA A C 1
ATOM 963 O O . ALA A 1 120 ? -40.938 -11.398 1.977 1 53.16 120 ALA A O 1
ATOM 964 N N . ASP A 1 121 ? -40.562 -9.273 1.604 1 47.62 121 ASP A N 1
ATOM 965 C CA . ASP A 1 121 ? -41.844 -9.062 0.924 1 47.62 121 ASP A CA 1
ATOM 966 C C . ASP A 1 121 ? -41.625 -8.914 -0.583 1 47.62 121 ASP A C 1
ATOM 968 O O . ASP A 1 121 ? -41.656 -7.805 -1.115 1 47.62 121 ASP A O 1
ATOM 972 N N . GLY A 1 122 ? -41.375 -9.844 -1.306 1 53.22 122 GLY A N 1
ATOM 973 C CA . GLY A 1 122 ? -41.594 -9.852 -2.742 1 53.22 122 GLY A CA 1
ATOM 974 C C . GLY A 1 122 ? -40.562 -9.062 -3.514 1 53.22 122 GLY A C 1
ATOM 975 O O . GLY A 1 122 ? -40.688 -8.844 -4.719 1 53.22 122 GLY A O 1
ATOM 976 N N . SER A 1 123 ? -39.719 -8.375 -2.93 1 56.28 123 SER A N 1
ATOM 977 C CA . SER A 1 123 ? -38.781 -7.566 -3.703 1 56.28 123 SER A CA 1
ATOM 978 C C . SER A 1 123 ? -37.719 -8.43 -4.34 1 56.28 123 SER A C 1
ATOM 980 O O . SER A 1 123 ? -37.375 -9.492 -3.818 1 56.28 123 SER A O 1
ATOM 982 N N . LYS A 1 124 ? -37.438 -8.102 -5.621 1 60.81 124 LYS A N 1
ATOM 983 C CA . LYS A 1 124 ? -36.656 -8.898 -6.551 1 60.81 124 LYS A CA 1
ATOM 984 C C . LYS A 1 124 ? -35.188 -8.945 -6.129 1 60.81 124 LYS A C 1
ATOM 986 O O . LYS A 1 124 ? -34.5 -9.945 -6.355 1 60.81 124 LYS A O 1
ATOM 991 N N . THR A 1 125 ? -34.531 -7.812 -5.371 1 71.44 125 THR A N 1
ATOM 992 C CA . THR A 1 125 ? -33.094 -7.891 -5.062 1 71.44 125 THR A CA 1
ATOM 993 C C . THR A 1 125 ? -32.875 -7.82 -3.557 1 71.44 125 THR A C 1
ATOM 995 O O . THR A 1 125 ? -33.344 -6.906 -2.889 1 71.44 125 THR A O 1
ATOM 998 N N . PRO A 1 126 ? -32.281 -8.828 -2.971 1 78.88 126 PRO A N 1
ATOM 999 C CA . PRO A 1 126 ? -32.031 -8.844 -1.529 1 78.88 126 PRO A CA 1
ATOM 1000 C C . PRO A 1 126 ? -31.344 -7.566 -1.035 1 78.88 126 PRO A C 1
ATOM 1002 O O . PRO A 1 126 ? -30.562 -6.949 -1.77 1 78.88 126 PRO A O 1
ATOM 1005 N N . ALA A 1 127 ? -31.797 -7.203 0.08 1 78.69 127 ALA A N 1
ATOM 1006 C CA . ALA A 1 127 ? -31.172 -6.031 0.686 1 78.69 127 ALA A CA 1
ATOM 1007 C C . ALA A 1 127 ? -29.844 -6.398 1.335 1 78.69 127 ALA A C 1
ATOM 1009 O O . ALA A 1 127 ? -29.656 -7.539 1.77 1 78.69 127 ALA A O 1
ATOM 1010 N N . ILE A 1 128 ? -28.891 -5.547 1.187 1 82.38 128 ILE A N 1
ATOM 1011 C CA . ILE A 1 128 ? -27.609 -5.699 1.872 1 82.38 128 ILE A CA 1
ATOM 1012 C C . ILE A 1 128 ? -27.547 -4.758 3.072 1 82.38 128 ILE A C 1
ATOM 1014 O O . ILE A 1 128 ? -27.75 -3.551 2.932 1 82.38 128 ILE A O 1
ATOM 1018 N N . THR A 1 129 ? -27.344 -5.332 4.238 1 81.62 129 THR A N 1
ATOM 1019 C CA . THR A 1 129 ? -27.297 -4.547 5.469 1 81.62 129 THR A CA 1
ATOM 1020 C C . THR A 1 129 ? -25.984 -4.805 6.215 1 81.62 129 THR A C 1
ATOM 1022 O O . THR A 1 129 ? -25.219 -5.691 5.844 1 81.62 129 THR A O 1
ATOM 1025 N N . VAL A 1 130 ? -25.766 -3.945 7.129 1 82.94 130 VAL A N 1
ATOM 1026 C CA . VAL A 1 130 ? -24.578 -4.094 7.969 1 82.94 130 VAL A CA 1
ATOM 1027 C C . VAL A 1 130 ? -24.922 -4.918 9.211 1 82.94 130 VAL A C 1
ATOM 1029 O O . VAL A 1 130 ? -25.984 -4.742 9.797 1 82.94 130 VAL A O 1
ATOM 1032 N N . THR A 1 131 ? -23.969 -5.762 9.539 1 81.56 131 THR A N 1
ATOM 1033 C CA . THR A 1 131 ? -24.141 -6.582 10.734 1 81.56 131 THR A CA 1
ATOM 1034 C C . THR A 1 131 ? -24.391 -5.707 11.961 1 81.56 131 THR A C 1
ATOM 1036 O O . THR A 1 131 ? -23.703 -4.707 12.164 1 81.56 131 THR A O 1
ATOM 1039 N N . PRO A 1 132 ? -25.328 -6.129 12.758 1 77.06 132 PRO A N 1
ATOM 1040 C CA . PRO A 1 132 ? -25.75 -5.309 13.898 1 77.06 132 PRO A CA 1
ATOM 1041 C C . PRO A 1 132 ? -24.594 -4.98 14.844 1 77.06 132 PRO A C 1
ATOM 1043 O O . PRO A 1 132 ? -24.516 -3.869 15.367 1 77.06 132 PRO A O 1
ATOM 1046 N N . SER A 1 133 ? -23.688 -5.918 15.062 1 79.06 133 SER A N 1
ATOM 1047 C CA . SER A 1 133 ? -22.594 -5.734 16.016 1 79.06 133 SER A CA 1
ATOM 1048 C C . SER A 1 133 ? -21.625 -4.641 15.547 1 79.06 133 SER A C 1
ATOM 1050 O O . SER A 1 133 ? -20.891 -4.074 16.359 1 79.06 133 SER A O 1
ATOM 1052 N N . LYS A 1 134 ? -21.688 -4.359 14.281 1 78.62 134 LYS A N 1
ATOM 1053 C CA . LYS A 1 134 ? -20.766 -3.373 13.734 1 78.62 134 LYS A CA 1
ATOM 1054 C C . LYS A 1 134 ? -21.5 -2.096 13.336 1 78.62 134 LYS A C 1
ATOM 1056 O O . LYS A 1 134 ? -20.875 -1.114 12.93 1 78.62 134 LYS A O 1
ATOM 1061 N N . ARG A 1 135 ? -22.703 -2.088 13.555 1 81.56 135 ARG A N 1
ATOM 1062 C CA . ARG A 1 135 ? -23.547 -1.012 13.039 1 81.56 135 ARG A CA 1
ATOM 1063 C C . ARG A 1 135 ? -23.281 0.293 13.781 1 81.56 135 ARG A C 1
ATOM 1065 O O . ARG A 1 135 ? -23.219 1.36 13.172 1 81.56 135 ARG A O 1
ATOM 1072 N N . GLU A 1 136 ? -23.125 0.182 15.031 1 81.69 136 GLU A N 1
ATOM 1073 C CA . GLU A 1 136 ? -22.953 1.395 15.82 1 81.69 136 GLU A CA 1
ATOM 1074 C C . GLU A 1 136 ? -21.656 2.109 15.453 1 81.69 136 GLU A C 1
ATOM 1076 O O . GLU A 1 136 ? -21.656 3.322 15.227 1 81.69 136 GLU A O 1
ATOM 1081 N N . ASP A 1 137 ? -20.672 1.347 15.367 1 80.88 137 ASP A N 1
ATOM 1082 C CA . ASP A 1 137 ? -19.359 1.915 15.016 1 80.88 137 ASP A CA 1
ATOM 1083 C C . ASP A 1 137 ? -19.375 2.48 13.602 1 80.88 137 ASP A C 1
ATOM 1085 O O . ASP A 1 137 ? -18.844 3.57 13.359 1 80.88 137 ASP A O 1
ATOM 1089 N N . LEU A 1 138 ? -19.984 1.78 12.75 1 83.12 138 LEU A N 1
ATOM 1090 C CA . LEU A 1 138 ? -20.031 2.213 11.359 1 83.12 138 LEU A CA 1
ATOM 1091 C C . LEU A 1 138 ? -20.891 3.465 11.211 1 83.12 138 LEU A C 1
ATOM 1093 O O . LEU A 1 138 ? -20.578 4.34 10.398 1 83.12 138 LEU A O 1
ATOM 1097 N N . LEU A 1 139 ? -21.906 3.477 12 1 86.75 139 LEU A N 1
ATOM 1098 C CA . LEU A 1 139 ? -22.797 4.633 11.938 1 86.75 139 LEU A CA 1
ATOM 1099 C C . LEU A 1 139 ? -22.062 5.906 12.352 1 86.75 139 LEU A C 1
ATOM 1101 O O . LEU A 1 139 ? -22.234 6.957 11.727 1 86.75 139 LEU A O 1
ATOM 1105 N N . GLU A 1 140 ? -21.297 5.785 13.344 1 86.56 140 GLU A N 1
ATOM 1106 C CA . GLU A 1 140 ? -20.531 6.938 13.812 1 86.56 140 GLU A CA 1
ATOM 1107 C C . GLU A 1 140 ? -19.562 7.434 12.742 1 86.56 140 GLU A C 1
ATOM 1109 O O . GLU A 1 140 ? -19.531 8.625 12.438 1 86.56 140 GLU A O 1
ATOM 1114 N N . VAL A 1 141 ? -18.859 6.559 12.156 1 86.31 141 VAL A N 1
ATOM 1115 C CA . VAL A 1 141 ? -17.859 6.902 11.141 1 86.31 141 VAL A CA 1
ATOM 1116 C C . VAL A 1 141 ? -18.562 7.438 9.898 1 86.31 141 VAL A C 1
ATOM 1118 O O . VAL A 1 141 ? -18.156 8.461 9.344 1 86.31 141 VAL A O 1
ATOM 1121 N N . LEU A 1 142 ? -19.594 6.789 9.547 1 87.81 142 LEU A N 1
ATOM 1122 C CA . LEU A 1 142 ? -20.312 7.164 8.336 1 87.81 142 LEU A CA 1
ATOM 1123 C C . LEU A 1 142 ? -20.953 8.539 8.492 1 87.81 142 LEU A C 1
ATOM 1125 O O . LEU A 1 142 ? -20.969 9.336 7.547 1 87.81 142 LEU A O 1
ATOM 1129 N N . SER A 1 143 ? -21.516 8.781 9.625 1 90.31 143 SER A N 1
ATOM 1130 C CA . SER A 1 143 ? -22.141 10.078 9.891 1 90.31 143 SER A CA 1
ATOM 1131 C C . SER A 1 143 ? -21.125 11.211 9.797 1 90.31 143 SER A C 1
ATOM 1133 O O . SER A 1 143 ? -21.391 12.242 9.18 1 90.31 143 SER A O 1
ATOM 1135 N N . MET A 1 144 ? -20.016 10.984 10.375 1 90.12 144 MET A N 1
ATOM 1136 C CA . MET A 1 144 ? -18.969 11.992 10.312 1 90.12 144 MET A CA 1
ATOM 1137 C C . MET A 1 144 ? -18.469 12.18 8.883 1 90.12 144 MET A C 1
ATOM 1139 O O . MET A 1 144 ? -18.234 13.305 8.445 1 90.12 144 MET A O 1
ATOM 1143 N N . TYR A 1 145 ? -18.344 11.156 8.195 1 90.56 145 TYR A N 1
ATOM 1144 C CA . TYR A 1 145 ? -17.906 11.18 6.801 1 90.56 145 TYR A CA 1
ATOM 1145 C C . TYR A 1 145 ? -18.875 11.992 5.941 1 90.56 145 TYR A C 1
ATOM 1147 O O . TYR A 1 145 ? -18.438 12.844 5.16 1 90.56 145 TYR A O 1
ATOM 1155 N N . LYS A 1 146 ? -20.094 11.703 6.121 1 90 146 LYS A N 1
ATOM 1156 C CA . LYS A 1 146 ? -21.109 12.406 5.336 1 90 146 LYS A CA 1
ATOM 1157 C C . LYS A 1 146 ? -21.172 13.883 5.711 1 90 146 LYS A C 1
ATOM 1159 O O . LYS A 1 146 ? -21.359 14.742 4.844 1 90 146 LYS A O 1
ATOM 1164 N N . ASP A 1 147 ? -21.047 14.141 6.953 1 92.81 147 ASP A N 1
ATOM 1165 C CA . ASP A 1 147 ? -21.047 15.531 7.414 1 92.81 147 ASP A CA 1
ATOM 1166 C C . ASP A 1 147 ? -19.906 16.312 6.793 1 92.81 147 ASP A C 1
ATOM 1168 O O . ASP A 1 147 ? -20.109 17.422 6.289 1 92.81 147 ASP A O 1
ATOM 1172 N N . VAL A 1 148 ? -18.75 15.75 6.797 1 93.62 148 VAL A N 1
ATOM 1173 C CA . VAL A 1 148 ? -17.562 16.391 6.258 1 93.62 148 VAL A CA 1
ATOM 1174 C C . VAL A 1 148 ? -17.734 16.609 4.754 1 93.62 148 VAL A C 1
ATOM 1176 O O . VAL A 1 148 ? -17.344 17.656 4.23 1 93.62 148 VAL A O 1
ATOM 1179 N N . HIS A 1 149 ? -18.281 15.672 4.117 1 89.62 149 HIS A N 1
ATOM 1180 C CA . HIS A 1 149 ? -18.531 15.781 2.684 1 89.62 149 HIS A CA 1
ATOM 1181 C C . HIS A 1 149 ? -19.547 16.859 2.379 1 89.62 149 HIS A C 1
ATOM 1183 O O . HIS A 1 149 ? -19.375 17.656 1.446 1 89.62 149 HIS A O 1
ATOM 1189 N N . ASN A 1 150 ? -20.609 16.891 3.135 1 92.06 150 ASN A N 1
ATOM 1190 C CA . ASN A 1 150 ? -21.672 17.875 2.938 1 92.06 150 ASN A CA 1
ATOM 1191 C C . ASN A 1 150 ? -21.156 19.297 3.191 1 92.06 150 ASN A C 1
ATOM 1193 O O . ASN A 1 150 ? -21.516 20.219 2.463 1 92.06 150 ASN A O 1
ATOM 1197 N N . ARG A 1 151 ? -20.328 19.438 4.156 1 94.5 151 ARG A N 1
ATOM 1198 C CA . ARG A 1 151 ? -19.797 20.75 4.516 1 94.5 151 ARG A CA 1
ATOM 1199 C C . ARG A 1 151 ? -18.641 21.141 3.592 1 94.5 151 ARG A C 1
ATOM 1201 O O . ARG A 1 151 ? -18.266 22.312 3.529 1 94.5 151 ARG A O 1
ATOM 1208 N N . GLY A 1 152 ? -18.078 20.172 2.936 1 96.19 152 GLY A N 1
ATOM 1209 C CA . GLY A 1 152 ? -16.969 20.422 2.025 1 96.19 152 GLY A CA 1
ATOM 1210 C C . GLY A 1 152 ? -15.703 20.859 2.734 1 96.19 152 GLY A C 1
ATOM 1211 O O . GLY A 1 152 ? -15 21.766 2.266 1 96.19 152 GLY A O 1
ATOM 1212 N N . THR A 1 153 ? -15.461 20.266 3.867 1 97.88 153 THR A N 1
ATOM 1213 C CA . THR A 1 153 ? -14.344 20.734 4.684 1 97.88 153 THR A CA 1
ATOM 1214 C C . THR A 1 153 ? -13.117 19.844 4.473 1 97.88 153 THR A C 1
ATOM 1216 O O . THR A 1 153 ? -12.07 20.078 5.078 1 97.88 153 THR A O 1
ATOM 1219 N N . LEU A 1 154 ? -13.25 18.859 3.58 1 97.38 154 LEU A N 1
ATOM 1220 C CA . LEU A 1 154 ? -12.125 17.969 3.295 1 97.38 154 LEU A CA 1
ATOM 1221 C C . LEU A 1 154 ? -11.812 17.953 1.804 1 97.38 154 LEU A C 1
ATOM 1223 O O . LEU A 1 154 ? -12.703 17.75 0.976 1 97.38 154 LEU A O 1
ATOM 1227 N N . HIS A 1 155 ? -10.617 18.312 1.454 1 97.44 155 HIS A N 1
ATOM 1228 C CA . HIS A 1 155 ? -10.086 18.188 0.098 1 97.44 155 HIS A CA 1
ATOM 1229 C C . HIS A 1 155 ? -8.891 17.25 0.049 1 97.44 155 HIS A C 1
ATOM 1231 O O . HIS A 1 155 ? -7.969 17.375 0.864 1 97.44 155 HIS A O 1
ATOM 1237 N N . THR A 1 156 ? -8.922 16.344 -0.906 1 95.25 156 THR A N 1
ATOM 1238 C CA . THR A 1 156 ? -7.867 15.328 -0.94 1 95.25 156 THR A CA 1
ATOM 1239 C C . THR A 1 156 ? -7 15.492 -2.186 1 95.25 156 THR A C 1
ATOM 1241 O O . THR A 1 156 ? -7.508 15.797 -3.266 1 95.25 156 THR A O 1
ATOM 1244 N N . LEU A 1 157 ? -5.719 15.352 -2.004 1 95.81 157 LEU A N 1
ATOM 1245 C CA . LEU A 1 157 ? -4.699 15.281 -3.045 1 95.81 157 LEU A CA 1
ATOM 1246 C C . LEU A 1 157 ? -3.82 14.055 -2.861 1 95.81 157 LEU A C 1
ATOM 1248 O O . LEU A 1 157 ? -3.559 13.633 -1.73 1 95.81 157 LEU A O 1
ATOM 1252 N N . THR A 1 158 ? -3.387 13.531 -3.973 1 93.56 158 THR A N 1
ATOM 1253 C CA . THR A 1 158 ? -2.566 12.336 -3.867 1 93.56 158 THR A CA 1
ATOM 1254 C C . THR A 1 158 ? -1.198 12.555 -4.504 1 93.56 158 THR A C 1
ATOM 1256 O O . THR A 1 158 ? -1.067 13.336 -5.449 1 93.56 158 THR A O 1
ATOM 1259 N N . PHE A 1 159 ? -0.176 11.977 -3.891 1 94 159 PHE A N 1
ATOM 1260 C CA . PHE A 1 159 ? 1.162 11.898 -4.465 1 94 159 PHE A CA 1
ATOM 1261 C C . PHE A 1 159 ? 1.691 10.469 -4.422 1 94 159 PHE A C 1
ATOM 1263 O O . PHE A 1 159 ? 1.135 9.617 -3.725 1 94 159 PHE A O 1
ATOM 1270 N N . VAL A 1 160 ? 2.699 10.211 -5.215 1 90.56 160 VAL A N 1
ATOM 1271 C CA . VAL A 1 160 ? 3.359 8.906 -5.156 1 90.56 160 VAL A CA 1
ATOM 1272 C C . VAL A 1 160 ? 4.855 9.102 -4.918 1 90.56 160 VAL A C 1
ATOM 1274 O O . VAL A 1 160 ? 5.418 8.531 -3.98 1 90.56 160 VAL A O 1
ATOM 1277 N N . THR A 1 161 ? 5.438 9.977 -5.719 1 91.56 161 THR A N 1
ATOM 1278 C CA . THR A 1 161 ? 6.887 10.133 -5.664 1 91.56 161 THR A CA 1
ATOM 1279 C C . THR A 1 161 ? 7.266 11.336 -4.805 1 91.56 161 THR A C 1
ATOM 1281 O O . THR A 1 161 ? 6.43 12.203 -4.535 1 91.56 161 THR A O 1
ATOM 1284 N N . VAL A 1 162 ? 8.523 11.375 -4.438 1 91.88 162 VAL A N 1
ATOM 1285 C CA . VAL A 1 162 ? 9.039 12.531 -3.719 1 91.88 162 VAL A CA 1
ATOM 1286 C C . VAL A 1 162 ? 8.898 13.781 -4.582 1 91.88 162 VAL A C 1
ATOM 1288 O O . VAL A 1 162 ? 8.609 14.867 -4.07 1 91.88 162 VAL A O 1
ATOM 1291 N N . ASP A 1 163 ? 8.992 13.617 -5.863 1 89.94 163 ASP A N 1
ATOM 1292 C CA . ASP A 1 163 ? 8.812 14.742 -6.781 1 89.94 163 ASP A CA 1
ATOM 1293 C C . ASP A 1 163 ? 7.379 15.258 -6.754 1 89.94 163 ASP A C 1
ATOM 1295 O O . ASP A 1 163 ? 7.148 16.469 -6.668 1 89.94 163 ASP A O 1
ATOM 1299 N N . ASP A 1 164 ? 6.441 14.289 -6.836 1 92.94 164 ASP A N 1
ATOM 1300 C CA . ASP A 1 164 ? 5.039 14.664 -6.699 1 92.94 164 ASP A CA 1
ATOM 1301 C C . ASP A 1 164 ? 4.809 15.484 -5.438 1 92.94 164 ASP A C 1
ATOM 1303 O O . ASP A 1 164 ? 4.188 16.547 -5.488 1 92.94 164 ASP A O 1
ATOM 1307 N N . TYR A 1 165 ? 5.32 14.961 -4.438 1 94.75 165 TYR A N 1
ATOM 1308 C CA . TYR A 1 165 ? 5.121 15.547 -3.117 1 94.75 165 TYR A CA 1
ATOM 1309 C C . TYR A 1 165 ? 5.645 16.969 -3.068 1 94.75 165 TYR A C 1
ATOM 1311 O O . TYR A 1 165 ? 4.941 17.891 -2.619 1 94.75 165 TYR A O 1
ATOM 1319 N N . LEU A 1 166 ? 6.84 17.188 -3.504 1 92.88 166 LEU A N 1
ATOM 1320 C CA . LEU A 1 166 ? 7.488 18.5 -3.408 1 92.88 166 LEU A CA 1
ATOM 1321 C C . LEU A 1 166 ? 6.777 19.516 -4.281 1 92.88 166 LEU A C 1
ATOM 1323 O O . LEU A 1 166 ? 6.57 20.656 -3.863 1 92.88 166 LEU A O 1
ATOM 1327 N N . TRP A 1 167 ? 6.438 19.141 -5.422 1 93.5 167 TRP A N 1
ATOM 1328 C CA . TRP A 1 167 ? 5.707 20.031 -6.316 1 93.5 167 TRP A CA 1
ATOM 1329 C C . TRP A 1 167 ? 4.363 20.422 -5.711 1 93.5 167 TRP A C 1
ATOM 1331 O O . TRP A 1 167 ? 3.996 21.609 -5.711 1 93.5 167 TRP A O 1
ATOM 1341 N N . LEU A 1 168 ? 3.664 19.453 -5.227 1 96 168 LEU A N 1
ATOM 1342 C CA . LEU A 1 168 ? 2.355 19.719 -4.633 1 96 168 LEU A CA 1
ATOM 1343 C C . LEU A 1 168 ? 2.488 20.594 -3.391 1 96 168 LEU A C 1
ATOM 1345 O O . LEU A 1 168 ? 1.705 21.516 -3.195 1 96 168 LEU A O 1
ATOM 1349 N N . LEU A 1 169 ? 3.467 20.234 -2.568 1 95.62 169 LEU A N 1
ATOM 1350 C CA . LEU A 1 169 ? 3.676 21 -1.35 1 95.62 169 LEU A CA 1
ATOM 1351 C C . LEU A 1 169 ? 3.934 22.469 -1.673 1 95.62 169 LEU A C 1
ATOM 1353 O O . LEU A 1 169 ? 3.338 23.359 -1.059 1 95.62 169 LEU A O 1
ATOM 1357 N N . ARG A 1 170 ? 4.781 22.734 -2.633 1 93.31 170 ARG A N 1
ATOM 1358 C CA . ARG A 1 170 ? 5.082 24.094 -3.043 1 93.31 170 ARG A CA 1
ATOM 1359 C C . ARG A 1 170 ? 3.828 24.812 -3.537 1 93.31 170 ARG A C 1
ATOM 1361 O O . ARG A 1 170 ? 3.514 25.906 -3.082 1 93.31 170 ARG A O 1
ATOM 1368 N N . ALA A 1 171 ? 3.141 24.141 -4.406 1 94.69 171 ALA A N 1
ATOM 1369 C CA . ALA A 1 171 ? 1.975 24.75 -5.031 1 94.69 171 ALA A CA 1
ATOM 1370 C C . ALA A 1 171 ? 0.876 25.016 -4.004 1 94.69 171 ALA A C 1
ATOM 1372 O O . ALA A 1 171 ? 0.3 26.109 -3.965 1 94.69 171 ALA A O 1
ATOM 1373 N N . VAL A 1 172 ? 0.588 24.062 -3.164 1 96.31 172 VAL A N 1
ATOM 1374 C CA . VAL A 1 172 ? -0.472 24.188 -2.168 1 96.31 172 VAL A CA 1
ATOM 1375 C C . VAL A 1 172 ? -0.104 25.25 -1.148 1 96.31 172 VAL A C 1
ATOM 1377 O O . VAL A 1 172 ? -0.957 26.047 -0.734 1 96.31 172 VAL A O 1
ATOM 1380 N N . SER A 1 173 ? 1.162 25.281 -0.764 1 95.19 173 SER A N 1
ATOM 1381 C CA . SER A 1 173 ? 1.619 26.281 0.198 1 95.19 173 SER A CA 1
ATOM 1382 C C . SER A 1 173 ? 1.434 27.688 -0.342 1 95.19 173 SER A C 1
ATOM 1384 O O . SER A 1 173 ? 1.026 28.594 0.393 1 95.19 173 SER A O 1
ATOM 1386 N N . GLN A 1 174 ? 1.745 27.828 -1.589 1 93.31 174 GLN A N 1
ATOM 1387 C CA . GLN A 1 174 ? 1.573 29.141 -2.213 1 93.31 174 GLN A CA 1
ATOM 1388 C C . GLN A 1 174 ? 0.105 29.562 -2.219 1 93.31 174 GLN A C 1
ATOM 1390 O O . GLN A 1 174 ? -0.218 30.703 -1.934 1 93.31 174 GLN A O 1
ATOM 1395 N N . GLU A 1 175 ? -0.739 28.625 -2.514 1 95.31 175 GLU A N 1
ATOM 1396 C CA . GLU A 1 175 ? -2.17 28.906 -2.5 1 95.31 175 GLU A CA 1
ATOM 1397 C C . GLU A 1 175 ? -2.654 29.234 -1.088 1 95.31 175 GLU A C 1
ATOM 1399 O O . GLU A 1 175 ? -3.525 30.078 -0.901 1 95.31 175 GLU A O 1
ATOM 1404 N N . MET A 1 176 ? -2.125 28.625 -0.1 1 96.31 176 MET A N 1
ATOM 1405 C CA . MET A 1 176 ? -2.57 28.781 1.283 1 96.31 176 MET A CA 1
ATOM 1406 C C . MET A 1 176 ? -2.07 30.094 1.88 1 96.31 176 MET A C 1
ATOM 1408 O O . MET A 1 176 ? -2.527 30.5 2.945 1 96.31 176 MET A O 1
ATOM 1412 N N . SER A 1 177 ? -1.174 30.75 1.169 1 93.44 177 SER A N 1
ATOM 1413 C CA . SER A 1 177 ? -0.557 31.969 1.688 1 93.44 177 SER A CA 1
ATOM 1414 C C . SER A 1 177 ? -1.605 33.031 1.99 1 93.44 177 SER A C 1
ATOM 1416 O O . SER A 1 177 ? -1.428 33.844 2.9 1 93.44 177 SER A O 1
ATOM 1418 N N . ILE A 1 178 ? -2.695 33.031 1.312 1 94.12 178 ILE A N 1
ATOM 1419 C CA . ILE A 1 178 ? -3.734 34.062 1.46 1 94.12 178 ILE A CA 1
ATOM 1420 C C . ILE A 1 178 ? -4.398 33.906 2.828 1 94.12 178 ILE A C 1
ATOM 1422 O O . ILE A 1 178 ? -5.043 34.844 3.309 1 94.12 178 ILE A O 1
ATOM 1426 N N . LEU A 1 179 ? -4.234 32.812 3.512 1 95.94 179 LEU A N 1
ATOM 1427 C CA . LEU A 1 179 ? -4.871 32.531 4.797 1 95.94 179 LEU A CA 1
ATOM 1428 C C . LEU A 1 179 ? -4.094 33.188 5.934 1 95.94 179 LEU A C 1
ATOM 1430 O O . LEU A 1 179 ? -4.613 33.344 7.043 1 95.94 179 LEU A O 1
ATOM 1434 N N . GLY A 1 180 ? -2.807 33.5 5.602 1 93.62 180 GLY A N 1
ATOM 1435 C CA . GLY A 1 180 ? -1.966 34.062 6.648 1 93.62 180 GLY A CA 1
ATOM 1436 C C . GLY A 1 180 ? -1.799 33.125 7.836 1 93.62 180 GLY A C 1
ATOM 1437 O O . GLY A 1 180 ? -1.456 31.969 7.672 1 93.62 180 GLY A O 1
ATOM 1438 N N . ARG A 1 181 ? -2.105 33.625 9.047 1 95.69 181 ARG A N 1
ATOM 1439 C CA . ARG A 1 181 ? -1.858 32.906 10.281 1 95.69 181 ARG A CA 1
ATOM 1440 C C . ARG A 1 181 ? -2.912 31.828 10.508 1 95.69 181 ARG A C 1
ATOM 1442 O O . ARG A 1 181 ? -2.75 30.969 11.367 1 95.69 181 ARG A O 1
ATOM 1449 N N . ARG A 1 182 ? -3.936 31.828 9.703 1 97 182 ARG A N 1
ATOM 1450 C CA . ARG A 1 182 ? -4.988 30.828 9.836 1 97 182 ARG A CA 1
ATOM 1451 C C . ARG A 1 182 ? -4.609 29.531 9.102 1 97 182 ARG A C 1
ATOM 1453 O O . ARG A 1 182 ? -5.336 28.547 9.164 1 97 182 ARG A O 1
ATOM 1460 N N . ALA A 1 183 ? -3.439 29.562 8.453 1 97.31 183 ALA A N 1
ATOM 1461 C CA . ALA A 1 183 ? -2.934 28.375 7.77 1 97.31 183 ALA A CA 1
ATOM 1462 C C . ALA A 1 183 ? -2.012 27.562 8.68 1 97.31 183 ALA A C 1
ATOM 1464 O O . ALA A 1 183 ? -1.102 28.125 9.297 1 97.31 183 ALA A O 1
ATOM 1465 N N . MET A 1 184 ? -2.289 26.312 8.781 1 98 184 MET A N 1
ATOM 1466 C CA . MET A 1 184 ? -1.397 25.391 9.477 1 98 184 MET A CA 1
ATOM 1467 C C . MET A 1 184 ? -0.863 24.328 8.523 1 98 184 MET A C 1
ATOM 1469 O O . MET A 1 184 ? -1.591 23.844 7.648 1 98 184 MET A O 1
ATOM 1473 N N . PHE A 1 185 ? 0.391 24 8.656 1 97.69 185 PHE A N 1
ATOM 1474 C CA . PHE A 1 185 ? 1.041 22.922 7.898 1 97.69 185 PHE A CA 1
ATOM 1475 C C . PHE A 1 185 ? 1.459 21.781 8.82 1 97.69 185 PHE A C 1
ATOM 1477 O O . PHE A 1 185 ? 2.383 21.938 9.625 1 97.69 185 PHE A O 1
ATOM 1484 N N . TYR A 1 186 ? 0.702 20.734 8.773 1 98.5 186 TYR A N 1
ATOM 1485 C CA . TYR A 1 186 ? 0.959 19.5 9.508 1 98.5 186 TYR A CA 1
ATOM 1486 C C . TYR A 1 186 ? 1.669 18.484 8.633 1 98.5 186 TYR A C 1
ATOM 1488 O O . TYR A 1 186 ? 1.021 17.688 7.953 1 98.5 186 TYR A O 1
ATOM 1496 N N . LEU A 1 187 ? 2.988 18.5 8.648 1 97.19 187 LEU A N 1
ATOM 1497 C CA . LEU A 1 187 ? 3.799 17.766 7.68 1 97.19 187 LEU A CA 1
ATOM 1498 C C . LEU A 1 187 ? 4.191 16.406 8.219 1 97.19 187 LEU A C 1
ATOM 1500 O O . LEU A 1 187 ? 5.355 16.172 8.555 1 97.19 187 LEU A O 1
ATOM 1504 N N . ALA A 1 188 ? 3.271 15.43 8.133 1 97 188 ALA A N 1
ATOM 1505 C CA . ALA A 1 188 ? 3.445 14.133 8.773 1 97 188 ALA A CA 1
ATOM 1506 C C . ALA A 1 188 ? 3.865 13.07 7.766 1 97 188 ALA A C 1
ATOM 1508 O O . ALA A 1 188 ? 4.078 11.906 8.125 1 97 188 ALA A O 1
ATOM 1509 N N . ALA A 1 189 ? 4.012 13.398 6.508 1 96 189 ALA A N 1
ATOM 1510 C CA . ALA A 1 189 ? 4.418 12.414 5.504 1 96 189 ALA A CA 1
ATOM 1511 C C . ALA A 1 189 ? 5.863 11.977 5.715 1 96 189 ALA A C 1
ATOM 1513 O O . ALA A 1 189 ? 6.707 12.781 6.129 1 96 189 ALA A O 1
ATOM 1514 N N . ALA A 1 190 ? 6.129 10.727 5.457 1 93.44 190 ALA A N 1
ATOM 1515 C CA . ALA A 1 190 ? 7.5 10.227 5.395 1 93.44 190 ALA A CA 1
ATOM 1516 C C . ALA A 1 190 ? 8.133 10.523 4.039 1 93.44 190 ALA A C 1
ATOM 1518 O O . ALA A 1 190 ? 7.926 9.781 3.076 1 93.44 190 ALA A O 1
ATOM 1519 N N . VAL A 1 191 ? 8.906 11.547 4.039 1 91.62 191 VAL A N 1
ATOM 1520 C CA . VAL A 1 191 ? 9.461 12.031 2.779 1 91.62 191 VAL A CA 1
ATOM 1521 C C . VAL A 1 191 ? 10.906 11.555 2.627 1 91.62 191 VAL A C 1
ATOM 1523 O O . VAL A 1 191 ? 11.703 11.664 3.561 1 91.62 191 VAL A O 1
ATOM 1526 N N . SER A 1 192 ? 11.164 11.078 1.485 1 88.88 192 SER A N 1
ATOM 1527 C CA . SER A 1 192 ? 12.523 10.609 1.229 1 88.88 192 SER A CA 1
ATOM 1528 C C . SER A 1 192 ? 13.531 11.75 1.352 1 88.88 192 SER A C 1
ATOM 1530 O O . SER A 1 192 ? 13.281 12.859 0.883 1 88.88 192 SER A O 1
ATOM 1532 N N . ASP A 1 193 ? 14.633 11.367 1.995 1 83.19 193 ASP A N 1
ATOM 1533 C CA . ASP A 1 193 ? 15.734 12.328 2.086 1 83.19 193 ASP A CA 1
ATOM 1534 C C . ASP A 1 193 ? 16.609 12.273 0.839 1 83.19 193 ASP A C 1
ATOM 1536 O O . ASP A 1 193 ? 17.5 13.117 0.661 1 83.19 193 ASP A O 1
ATOM 1540 N N . PHE A 1 194 ? 16.312 11.273 -0.035 1 83 194 PHE A N 1
ATOM 1541 C CA . PHE A 1 194 ? 17.141 11.062 -1.221 1 83 194 PHE A CA 1
ATOM 1542 C C . PHE A 1 194 ? 16.266 10.969 -2.471 1 83 194 PHE A C 1
ATOM 1544 O O . PHE A 1 194 ? 15.078 10.656 -2.383 1 83 194 PHE A O 1
ATOM 1551 N N . PHE A 1 195 ? 16.844 11.328 -3.543 1 80.19 195 PHE A N 1
ATOM 1552 C CA . PHE A 1 195 ? 16.172 11.141 -4.816 1 80.19 195 PHE A CA 1
ATOM 1553 C C . PHE A 1 195 ? 17.156 10.805 -5.922 1 80.19 195 PHE A C 1
ATOM 1555 O O . PHE A 1 195 ? 18.375 10.898 -5.723 1 80.19 195 PHE A O 1
ATOM 1562 N N . LEU A 1 196 ? 16.703 10.242 -6.969 1 79.25 196 LEU A N 1
ATOM 1563 C CA . LEU A 1 196 ? 17.469 9.938 -8.18 1 79.25 196 LEU A CA 1
ATOM 1564 C C . LEU A 1 196 ? 17.047 10.852 -9.328 1 79.25 196 LEU A C 1
ATOM 1566 O O . LEU A 1 196 ? 15.914 10.781 -9.797 1 79.25 196 LEU A O 1
ATOM 1570 N N . PRO A 1 197 ? 18.031 11.68 -9.695 1 74.88 197 PRO A N 1
ATOM 1571 C CA . PRO A 1 197 ? 17.688 12.547 -10.828 1 74.88 197 PRO A CA 1
ATOM 1572 C C . PRO A 1 197 ? 17.297 11.758 -12.078 1 74.88 197 PRO A C 1
ATOM 1574 O O . PRO A 1 197 ? 17.875 10.703 -12.352 1 74.88 197 PRO A O 1
ATOM 1577 N N . ARG A 1 198 ? 16.344 12.273 -12.805 1 73 198 ARG A N 1
ATOM 1578 C CA . ARG A 1 198 ? 15.789 11.602 -13.984 1 73 198 ARG A CA 1
ATOM 1579 C C . ARG A 1 198 ? 16.891 11.266 -14.984 1 73 198 ARG A C 1
ATOM 1581 O O . ARG A 1 198 ? 16.828 10.227 -15.648 1 73 198 ARG A O 1
ATOM 1588 N N . GLN A 1 199 ? 17.859 12.102 -15.047 1 71.12 199 GLN A N 1
ATOM 1589 C CA . GLN A 1 199 ? 18.922 11.938 -16.031 1 71.12 199 GLN A CA 1
ATOM 1590 C C . GLN A 1 199 ? 19.781 10.719 -15.703 1 71.12 199 GLN A C 1
ATOM 1592 O O . GLN A 1 199 ? 20.484 10.203 -16.562 1 71.12 199 GLN A O 1
ATOM 1597 N N . ARG A 1 200 ? 19.734 10.258 -14.5 1 73.19 200 ARG A N 1
ATOM 1598 C CA . ARG A 1 200 ? 20.547 9.125 -14.086 1 73.19 200 ARG A CA 1
ATOM 1599 C C . ARG A 1 200 ? 19.703 7.848 -14.008 1 73.19 200 ARG A C 1
ATOM 1601 O O . ARG A 1 200 ? 20.234 6.781 -13.672 1 73.19 200 ARG A O 1
ATOM 1608 N N . MET A 1 201 ? 18.5 8.016 -14.391 1 72.88 201 MET A N 1
ATOM 1609 C CA . MET A 1 201 ? 17.625 6.848 -14.344 1 72.88 201 MET A CA 1
ATOM 1610 C C . MET A 1 201 ? 17.719 6.039 -15.633 1 72.88 201 MET A C 1
ATOM 1612 O O . MET A 1 201 ? 17.844 6.609 -16.719 1 72.88 201 MET A O 1
ATOM 1616 N N . SER A 1 202 ? 17.719 4.684 -15.414 1 71.81 202 SER A N 1
ATOM 1617 C CA . SER A 1 202 ? 17.578 3.824 -16.578 1 71.81 202 SER A CA 1
ATOM 1618 C C . SER A 1 202 ? 16.172 3.91 -17.156 1 71.81 202 SER A C 1
ATOM 1620 O O . SER A 1 202 ? 15.195 4.051 -16.422 1 71.81 202 SER A O 1
ATOM 1622 N N . GLU A 1 203 ? 16.109 3.898 -18.453 1 69 203 GLU A N 1
ATOM 1623 C CA . GLU A 1 203 ? 14.797 3.955 -19.109 1 69 203 GLU A CA 1
ATOM 1624 C C . GLU A 1 203 ? 13.992 2.689 -18.828 1 69 203 GLU A C 1
ATOM 1626 O O . GLU A 1 203 ? 12.773 2.756 -18.609 1 69 203 GLU A O 1
ATOM 1631 N N . HIS A 1 204 ? 14.773 1.63 -18.938 1 72.19 204 HIS A N 1
ATOM 1632 C CA . HIS A 1 204 ? 14.102 0.342 -18.797 1 72.19 204 HIS A CA 1
ATOM 1633 C C . HIS A 1 204 ? 14.492 -0.354 -17.5 1 72.19 204 HIS A C 1
ATOM 1635 O O . HIS A 1 204 ? 15.359 0.133 -16.766 1 72.19 204 HIS A O 1
ATOM 1641 N N . LYS A 1 205 ? 13.727 -1.447 -17.266 1 72.94 205 LYS A N 1
ATOM 1642 C CA . LYS A 1 205 ? 13.961 -2.266 -16.078 1 72.94 205 LYS A CA 1
ATOM 1643 C C . LYS A 1 205 ? 15.43 -2.652 -15.953 1 72.94 205 LYS A C 1
ATOM 1645 O O . LYS A 1 205 ? 16.031 -3.115 -16.922 1 72.94 205 LYS A O 1
ATOM 1650 N N . ILE A 1 206 ? 16.016 -2.369 -14.75 1 71.31 206 ILE A N 1
ATOM 1651 C CA . ILE A 1 206 ? 17.406 -2.748 -14.477 1 71.31 206 ILE A CA 1
ATOM 1652 C C . ILE A 1 206 ? 17.531 -4.27 -14.516 1 71.31 206 ILE A C 1
ATOM 1654 O O . ILE A 1 206 ? 16.766 -4.98 -13.875 1 71.31 206 ILE A O 1
ATOM 1658 N N . GLN A 1 207 ? 18.406 -4.719 -15.367 1 65.06 207 GLN A N 1
ATOM 1659 C CA . GLN A 1 207 ? 18.578 -6.156 -15.562 1 65.06 207 GLN A CA 1
ATOM 1660 C C . GLN A 1 207 ? 19.516 -6.75 -14.523 1 65.06 207 GLN A C 1
ATOM 1662 O O . GLN A 1 207 ? 20.438 -6.074 -14.055 1 65.06 207 GLN A O 1
ATOM 1667 N N . SER A 1 208 ? 19.25 -7.93 -13.961 1 61.72 208 SER A N 1
ATOM 1668 C CA . SER A 1 208 ? 20.047 -8.609 -12.938 1 61.72 208 SER A CA 1
ATOM 1669 C C . SER A 1 208 ? 21.25 -9.312 -13.547 1 61.72 208 SER A C 1
ATOM 1671 O O . SER A 1 208 ? 21.953 -10.062 -12.859 1 61.72 208 SER A O 1
ATOM 1673 N N . GLU A 1 209 ? 21.531 -9.266 -14.727 1 55.34 209 GLU A N 1
ATOM 1674 C CA . GLU A 1 209 ? 22.531 -10.125 -15.352 1 55.34 209 GLU A CA 1
ATOM 1675 C C . GLU A 1 209 ? 23.891 -9.969 -14.688 1 55.34 209 GLU A C 1
ATOM 1677 O O . GLU A 1 209 ? 24.672 -10.922 -14.633 1 55.34 209 GLU A O 1
ATOM 1682 N N . LYS A 1 210 ? 24.312 -8.75 -14.305 1 55.81 210 LYS A N 1
ATOM 1683 C CA . LYS A 1 210 ? 25.719 -8.578 -13.914 1 55.81 210 LYS A CA 1
ATOM 1684 C C . LYS A 1 210 ? 25.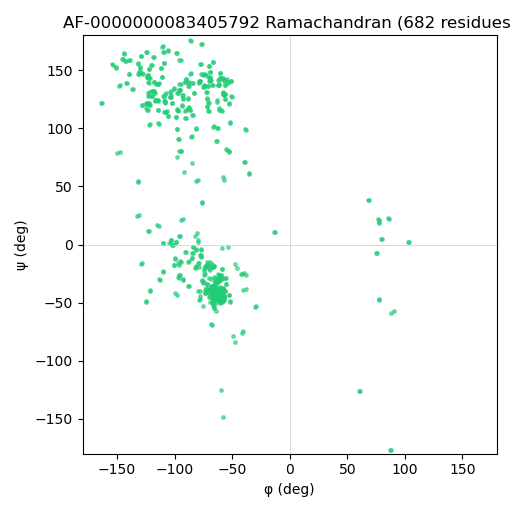891 -8.766 -12.414 1 55.81 210 LYS A C 1
ATOM 1686 O O . LYS A 1 210 ? 26.922 -8.383 -11.859 1 55.81 210 LYS A O 1
ATOM 1691 N N . GLY A 1 211 ? 25.062 -9.43 -11.617 1 64.56 211 GLY A N 1
ATOM 1692 C CA . GLY A 1 211 ? 25.234 -9.914 -10.258 1 64.56 211 GLY A CA 1
ATOM 1693 C C . GLY A 1 211 ? 24.797 -8.914 -9.211 1 64.56 211 GLY A C 1
ATOM 1694 O O . GLY A 1 211 ? 24.156 -9.289 -8.219 1 64.56 211 GLY A O 1
ATOM 1695 N N . ARG A 1 212 ? 25.422 -7.652 -9.258 1 71.31 212 ARG A N 1
ATOM 1696 C CA . ARG A 1 212 ? 25.141 -6.738 -8.156 1 71.31 212 ARG A CA 1
ATOM 1697 C C . ARG A 1 212 ? 24.406 -5.496 -8.648 1 71.31 212 ARG A C 1
ATOM 1699 O O . ARG A 1 212 ? 24.609 -5.059 -9.781 1 71.31 212 ARG A O 1
ATOM 1706 N N . LEU A 1 213 ? 23.406 -5.062 -7.879 1 77.25 213 LEU A N 1
ATOM 1707 C CA . LEU A 1 213 ? 22.734 -3.795 -8.141 1 77.25 213 LEU A CA 1
ATOM 1708 C C . LEU A 1 213 ? 23.312 -2.686 -7.266 1 77.25 213 LEU A C 1
ATOM 1710 O O . LEU A 1 213 ? 23.391 -2.836 -6.047 1 77.25 213 LEU A O 1
ATOM 1714 N N . GLN A 1 214 ? 23.922 -1.696 -7.973 1 77.69 214 GLN A N 1
ATOM 1715 C CA . GLN A 1 214 ? 24.422 -0.522 -7.266 1 77.69 214 GLN A CA 1
ATOM 1716 C C . GLN A 1 214 ? 23.562 0.705 -7.559 1 77.69 214 GLN A C 1
ATOM 1718 O O . GLN A 1 214 ? 23.344 1.056 -8.727 1 77.69 214 GLN A O 1
ATOM 1723 N N . ILE A 1 215 ? 23.047 1.294 -6.496 1 78.88 215 ILE A N 1
ATOM 1724 C CA . ILE A 1 215 ? 22.219 2.484 -6.633 1 78.88 215 ILE A CA 1
ATOM 1725 C C . ILE A 1 215 ? 22.859 3.654 -5.891 1 78.88 215 ILE A C 1
ATOM 1727 O O . ILE A 1 215 ? 23.297 3.504 -4.75 1 78.88 215 ILE A O 1
ATOM 1731 N N . GLU A 1 216 ? 23.016 4.77 -6.633 1 79.12 216 GLU A N 1
ATOM 1732 C CA . GLU A 1 216 ? 23.5 6.008 -6.027 1 79.12 216 GLU A CA 1
ATOM 1733 C C . GLU A 1 216 ? 22.438 7.105 -6.105 1 79.12 216 GLU A C 1
ATOM 1735 O O . GLU A 1 216 ? 21.938 7.422 -7.191 1 79.12 216 GLU A O 1
ATOM 1740 N N . MET A 1 217 ? 22.125 7.633 -4.918 1 82 217 MET A N 1
ATOM 1741 C CA . MET A 1 217 ? 21.078 8.648 -4.875 1 82 217 MET A CA 1
ATOM 1742 C C . MET A 1 217 ? 21.609 9.945 -4.273 1 82 217 MET A C 1
ATOM 1744 O O . MET A 1 217 ? 22.5 9.93 -3.43 1 82 217 MET A O 1
ATOM 1748 N N . ASP A 1 218 ? 21 11.047 -4.73 1 80.88 218 ASP A N 1
ATOM 1749 C CA . ASP A 1 218 ? 21.328 12.375 -4.215 1 80.88 218 ASP A CA 1
ATOM 1750 C C . ASP A 1 218 ? 20.375 12.789 -3.1 1 80.88 218 ASP A C 1
ATOM 1752 O O . ASP A 1 218 ? 19.266 12.273 -3.01 1 80.88 218 ASP A O 1
ATOM 1756 N N . GLN A 1 219 ? 20.812 13.703 -2.314 1 82.25 219 GLN A N 1
ATOM 1757 C CA . GLN A 1 219 ? 19.969 14.219 -1.248 1 82.25 219 GLN A CA 1
ATOM 1758 C C . GLN A 1 219 ? 18.891 15.148 -1.804 1 82.25 219 GLN A C 1
ATOM 1760 O O . GLN A 1 219 ? 19.156 15.945 -2.705 1 82.25 219 GLN A O 1
ATOM 1765 N N . VAL A 1 220 ? 17.688 14.961 -1.305 1 80.94 220 VAL A N 1
ATOM 1766 C CA . VAL A 1 220 ? 16.625 15.898 -1.636 1 80.94 220 VAL A CA 1
ATOM 1767 C C . VAL A 1 220 ? 16.906 17.266 -1.011 1 80.94 220 VAL A C 1
ATOM 1769 O O . VAL A 1 220 ? 17.422 17.344 0.111 1 80.94 220 VAL A O 1
ATOM 1772 N N . PRO A 1 221 ? 16.656 18.281 -1.84 1 76.56 221 PRO A N 1
ATOM 1773 C CA . PRO A 1 221 ? 16.859 19.609 -1.233 1 76.56 221 PRO A CA 1
ATOM 1774 C C . PRO A 1 221 ? 16.031 19.812 0.028 1 76.56 221 PRO A C 1
ATOM 1776 O O . PRO A 1 221 ? 14.922 19.281 0.135 1 76.56 221 PRO A O 1
ATOM 1779 N N . LYS A 1 222 ? 16.641 20.453 0.924 1 73.88 222 LYS A N 1
ATOM 1780 C CA . LYS A 1 222 ? 15.898 20.797 2.133 1 73.88 222 LYS A CA 1
ATOM 1781 C C . LYS A 1 222 ? 14.781 21.797 1.826 1 73.88 222 LYS A C 1
ATOM 1783 O O . LYS A 1 222 ? 15.031 22.984 1.684 1 73.88 222 LYS A O 1
ATOM 1788 N N . ILE A 1 223 ? 13.617 21.312 1.731 1 77.25 223 ILE A N 1
ATOM 1789 C CA . ILE A 1 223 ? 12.508 22.109 1.208 1 77.25 223 ILE A CA 1
ATOM 1790 C C . ILE A 1 223 ? 11.844 22.891 2.344 1 77.25 223 ILE A C 1
ATOM 1792 O O . ILE A 1 223 ? 11.109 23.844 2.102 1 77.25 223 ILE A O 1
ATOM 1796 N N . LEU A 1 224 ? 12.141 22.531 3.566 1 75.56 224 LEU A N 1
ATOM 1797 C CA . LEU A 1 224 ? 11.492 23.203 4.684 1 75.56 224 LEU A CA 1
ATOM 1798 C C . LEU A 1 224 ? 11.891 24.672 4.746 1 75.56 224 LEU A C 1
ATOM 1800 O O . LEU A 1 224 ? 11.086 25.516 5.113 1 75.56 224 LEU A O 1
ATOM 1804 N N . LYS A 1 225 ? 13.055 24.922 4.352 1 77.81 225 LYS A N 1
ATOM 1805 C CA . LYS A 1 225 ? 13.531 26.297 4.434 1 77.81 225 LYS A CA 1
ATOM 1806 C C . LYS A 1 225 ? 12.75 27.203 3.484 1 77.81 225 LYS A C 1
ATOM 1808 O O . LYS A 1 225 ? 12.195 28.219 3.904 1 77.81 225 LYS A O 1
ATOM 1813 N N . PRO A 1 226 ? 12.695 26.797 2.264 1 79.94 226 PRO A N 1
ATOM 1814 C CA . PRO A 1 226 ? 11.883 27.656 1.395 1 79.94 226 PRO A CA 1
ATOM 1815 C C . PRO A 1 226 ? 10.406 27.656 1.787 1 79.94 226 PRO A C 1
ATOM 1817 O O . PRO A 1 226 ? 9.719 28.672 1.588 1 79.94 226 PRO A O 1
ATOM 1820 N N . LEU A 1 227 ? 9.891 26.625 2.297 1 81.06 227 LEU A N 1
ATOM 1821 C CA . LEU A 1 227 ? 8.516 26.594 2.781 1 81.06 227 LEU A CA 1
ATOM 1822 C C . LEU A 1 227 ? 8.297 27.672 3.838 1 81.06 227 LEU A C 1
ATOM 1824 O O . LEU A 1 227 ? 7.305 28.406 3.781 1 81.06 227 LEU A O 1
ATOM 1828 N N . VAL A 1 228 ? 9.18 27.781 4.727 1 76.88 228 VAL A N 1
ATOM 1829 C CA . VAL A 1 228 ? 9.086 28.719 5.844 1 76.88 228 VAL A CA 1
ATOM 1830 C C . VAL A 1 228 ? 9.336 30.141 5.348 1 76.88 228 VAL A C 1
ATOM 1832 O O . VAL A 1 228 ? 8.586 31.062 5.676 1 76.88 228 VAL A O 1
ATOM 1835 N N . ASP A 1 229 ? 10.305 30.234 4.484 1 79.38 229 ASP A N 1
ATOM 1836 C CA . ASP A 1 229 ? 10.828 31.562 4.18 1 79.38 229 ASP A CA 1
ATOM 1837 C C . ASP A 1 229 ? 10.117 32.156 2.969 1 79.38 229 ASP A C 1
ATOM 1839 O O . ASP A 1 229 ? 9.992 33.375 2.859 1 79.38 229 ASP A O 1
ATOM 1843 N N . GLU A 1 230 ? 9.711 31.297 2.123 1 78.94 230 GLU A N 1
ATOM 1844 C CA . GLU A 1 230 ? 9.328 31.828 0.818 1 78.94 230 GLU A CA 1
ATOM 1845 C C . GLU A 1 230 ? 7.879 31.484 0.49 1 78.94 230 GLU A C 1
ATOM 1847 O O . GLU A 1 230 ? 7.148 32.312 -0.047 1 78.94 230 GLU A O 1
ATOM 1852 N N . TRP A 1 231 ? 7.512 30.375 0.821 1 79.19 231 TRP A N 1
ATOM 1853 C CA . TRP A 1 231 ? 6.23 29.906 0.3 1 79.19 231 TRP A CA 1
ATOM 1854 C C . TRP A 1 231 ? 5.086 30.328 1.217 1 79.19 231 TRP A C 1
ATOM 1856 O O . TRP A 1 231 ? 3.961 30.531 0.759 1 79.19 231 TRP A O 1
ATOM 1866 N N . THR A 1 232 ? 5.434 30.312 2.584 1 78.75 232 THR A N 1
ATOM 1867 C CA . THR A 1 232 ? 4.387 30.656 3.537 1 78.75 232 THR A CA 1
ATOM 1868 C C . THR A 1 232 ? 4.836 31.812 4.438 1 78.75 232 THR A C 1
ATOM 1870 O O . THR A 1 232 ? 6.008 31.891 4.812 1 78.75 232 THR A O 1
ATOM 1873 N N . LYS A 1 233 ? 4.184 32.906 4.387 1 71.25 233 LYS A N 1
ATOM 1874 C CA . LYS A 1 233 ? 4.676 34.031 5.176 1 71.25 233 LYS A CA 1
ATOM 1875 C C . LYS A 1 233 ? 4.309 33.875 6.648 1 71.25 233 LYS A C 1
ATOM 1877 O O . LYS A 1 233 ? 5.18 33.969 7.52 1 71.25 233 LYS A O 1
ATOM 1882 N N . GLU A 1 234 ? 3.141 33.5 7.035 1 88.19 234 GLU A N 1
ATOM 1883 C CA . GLU A 1 234 ? 2.709 33.531 8.43 1 88.19 234 GLU A CA 1
ATOM 1884 C C . GLU A 1 234 ? 2.037 32.219 8.812 1 88.19 234 GLU A C 1
ATOM 1886 O O . GLU A 1 234 ? 1.273 32.156 9.781 1 88.19 234 GLU A O 1
ATOM 1891 N N . GLY A 1 235 ? 2.387 31.156 8.078 1 92.88 235 GLY A N 1
ATOM 1892 C CA . GLY A 1 235 ? 1.769 29.875 8.383 1 92.88 235 GLY A CA 1
ATOM 1893 C C . GLY A 1 235 ? 2.354 29.203 9.609 1 92.88 235 GLY A C 1
ATOM 1894 O O . GLY A 1 235 ? 3.512 29.438 9.961 1 92.88 235 GLY A O 1
ATOM 1895 N N . TYR A 1 236 ? 1.548 28.484 10.359 1 95.75 236 TYR A N 1
ATOM 1896 C CA . TYR A 1 236 ? 1.999 27.672 11.492 1 95.75 236 TYR A CA 1
ATOM 1897 C C . TYR A 1 236 ? 2.484 26.312 11.031 1 95.75 236 TYR A C 1
ATOM 1899 O O . TYR A 1 236 ? 1.682 25.469 10.625 1 95.75 236 TYR A O 1
ATOM 1907 N N . ILE A 1 237 ? 3.771 26.047 11.125 1 95.81 237 ILE A N 1
ATOM 1908 C CA . ILE A 1 237 ? 4.371 24.875 10.508 1 95.81 237 ILE A CA 1
ATOM 1909 C C . ILE A 1 237 ? 4.762 23.859 11.586 1 95.81 237 ILE A C 1
ATOM 1911 O O . ILE A 1 237 ? 5.5 24.188 12.516 1 95.81 237 ILE A O 1
ATOM 1915 N N . VAL A 1 238 ? 4.199 22.688 11.43 1 97.06 238 VAL A N 1
ATOM 1916 C CA . VAL A 1 238 ? 4.477 21.547 12.297 1 97.06 238 VAL A CA 1
ATOM 1917 C C . VAL A 1 238 ? 5.164 20.438 11.5 1 97.06 238 VAL A C 1
ATOM 1919 O O . VAL A 1 238 ? 4.594 19.906 10.547 1 97.06 238 VAL A O 1
ATOM 1922 N N . SER A 1 239 ? 6.363 20.109 11.82 1 95.5 239 SER A N 1
ATOM 1923 C CA . SER A 1 239 ? 7.074 19.016 11.188 1 95.5 239 SER A CA 1
ATOM 1924 C C . SER A 1 239 ? 7.254 17.844 12.148 1 95.5 239 SER A C 1
ATOM 1926 O O . SER A 1 239 ? 6.98 17.969 13.344 1 95.5 239 SER A O 1
ATOM 1928 N N . PHE A 1 240 ? 7.613 16.703 11.594 1 94.75 240 PHE A N 1
ATOM 1929 C CA . PHE A 1 240 ? 7.805 15.492 12.383 1 94.75 240 PHE A CA 1
ATOM 1930 C C . PHE A 1 240 ? 9.211 14.938 12.188 1 94.75 240 PHE A C 1
ATOM 1932 O O . PHE A 1 240 ? 9.805 15.102 11.125 1 94.75 240 PHE A O 1
ATOM 1939 N N . LYS A 1 241 ? 9.727 14.367 13.227 1 91.25 241 LYS A N 1
ATOM 1940 C CA . LYS A 1 241 ? 10.992 13.641 13.172 1 91.25 241 LYS A CA 1
ATOM 1941 C C . LYS A 1 241 ? 10.852 12.25 13.773 1 91.25 241 LYS A C 1
ATOM 1943 O O . LYS A 1 241 ? 10.406 12.102 14.914 1 91.25 241 LYS A O 1
ATOM 1948 N N . LEU A 1 242 ? 11.117 11.289 12.969 1 89.06 242 LEU A N 1
ATOM 1949 C CA . LEU A 1 242 ? 11.125 9.906 13.43 1 89.06 242 LEU A CA 1
ATOM 1950 C C . LEU A 1 242 ? 12.547 9.391 13.609 1 89.06 242 LEU A C 1
ATOM 1952 O O . LEU A 1 242 ? 13.391 9.555 12.719 1 89.06 242 LEU A O 1
ATOM 1956 N N . GLU A 1 243 ? 12.812 8.867 14.766 1 85.38 243 GLU A N 1
ATOM 1957 C CA . GLU A 1 243 ? 14.133 8.297 15.039 1 85.38 243 GLU A CA 1
ATOM 1958 C C . GLU A 1 243 ? 14.016 6.91 15.656 1 85.38 243 GLU A C 1
ATOM 1960 O O . GLU A 1 243 ? 13.016 6.598 16.312 1 85.38 243 GLU A O 1
ATOM 1965 N N . THR A 1 244 ? 14.961 6.051 15.344 1 84.12 244 THR A N 1
ATOM 1966 C CA . THR A 1 244 ? 15.016 4.719 15.93 1 84.12 244 THR A CA 1
ATOM 1967 C C . THR A 1 244 ? 15.984 4.695 17.109 1 84.12 244 THR A C 1
ATOM 1969 O O . THR A 1 244 ? 15.977 3.748 17.906 1 84.12 244 THR A O 1
ATOM 1972 N N . ASP A 1 245 ? 16.828 5.703 17.203 1 82.12 245 ASP A N 1
ATOM 1973 C CA . ASP A 1 245 ? 17.719 5.941 18.328 1 82.12 245 ASP A CA 1
ATOM 1974 C C . ASP A 1 245 ? 17.234 7.129 19.156 1 82.12 245 ASP A C 1
ATOM 1976 O O . ASP A 1 245 ? 17.344 8.281 18.734 1 82.12 245 ASP A O 1
ATOM 1980 N N . ASP A 1 246 ? 16.859 6.84 20.328 1 81.75 246 ASP A N 1
ATOM 1981 C CA . ASP A 1 246 ? 16.234 7.84 21.203 1 81.75 246 ASP A CA 1
ATOM 1982 C C . ASP A 1 246 ? 17.203 8.992 21.484 1 81.75 246 ASP A C 1
ATOM 1984 O O . ASP A 1 246 ? 16.766 10.133 21.656 1 81.75 246 ASP A O 1
ATOM 1988 N N . ASN A 1 247 ? 18.375 8.688 21.469 1 86.81 247 ASN A N 1
ATOM 1989 C CA . ASN A 1 247 ? 19.375 9.695 21.812 1 86.81 247 ASN A CA 1
ATOM 1990 C C . ASN A 1 247 ? 19.5 10.758 20.734 1 86.81 247 ASN A C 1
ATOM 1992 O O . ASN A 1 247 ? 20.031 11.844 20.969 1 86.81 247 ASN A O 1
ATOM 1996 N N . LEU A 1 248 ? 18.969 10.414 19.594 1 88.75 248 LEU A N 1
ATOM 1997 C CA . LEU A 1 248 ? 19.141 11.328 18.453 1 88.75 248 LEU A CA 1
ATOM 1998 C C . LEU A 1 248 ? 17.891 12.164 18.25 1 88.75 248 LEU A C 1
ATOM 2000 O O . LEU A 1 248 ? 17.922 13.172 17.531 1 88.75 248 LEU A O 1
ATOM 2004 N N . LEU A 1 249 ? 16.828 11.797 18.906 1 89.88 249 LEU A N 1
ATOM 2005 C CA . LEU A 1 249 ? 15.523 12.383 18.594 1 89.88 249 LEU A CA 1
ATOM 2006 C C . LEU A 1 249 ? 15.492 13.867 18.938 1 89.88 249 LEU A C 1
ATOM 2008 O O . LEU A 1 249 ? 15.266 14.711 18.062 1 89.88 249 LEU A O 1
ATOM 2012 N N . ILE A 1 250 ? 15.812 14.219 20.172 1 91.44 250 ILE A N 1
ATOM 2013 C CA . ILE A 1 250 ? 15.695 15.594 20.656 1 91.44 250 ILE A CA 1
ATOM 2014 C C . ILE A 1 250 ? 16.75 16.469 19.969 1 91.44 250 ILE A C 1
ATOM 2016 O O . ILE A 1 250 ? 16.422 17.516 19.406 1 91.44 250 ILE A O 1
ATOM 2020 N N . PRO A 1 251 ? 17.953 16 19.891 1 90.31 251 PRO A N 1
ATOM 2021 C CA . PRO A 1 251 ? 18.969 16.812 19.219 1 90.31 251 PRO A CA 1
ATOM 2022 C C . PRO A 1 251 ? 18.625 17.094 17.75 1 90.31 251 PRO A C 1
ATOM 2024 O O . PRO A 1 251 ? 18.828 18.203 17.266 1 90.31 251 PRO A O 1
ATOM 2027 N N . LYS A 1 252 ? 18.094 16.188 17.094 1 89.62 252 LYS A N 1
ATOM 2028 C CA . LYS A 1 252 ? 17.766 16.359 15.688 1 89.62 252 LYS A CA 1
ATOM 2029 C C . LYS A 1 252 ? 16.578 17.297 15.516 1 89.62 252 LYS A C 1
ATOM 2031 O O . LYS A 1 252 ? 16.531 18.078 14.57 1 89.62 252 LYS A O 1
ATOM 2036 N N . ALA A 1 253 ? 15.688 17.125 16.438 1 91.25 253 ALA A N 1
ATOM 2037 C CA . ALA A 1 253 ? 14.523 18.016 16.391 1 91.25 253 ALA A CA 1
ATOM 2038 C C . ALA A 1 253 ? 14.938 19.469 16.625 1 91.25 253 ALA A C 1
ATOM 2040 O O . ALA A 1 253 ? 14.484 20.359 15.906 1 91.25 253 ALA A O 1
ATOM 2041 N N . ARG A 1 254 ? 15.797 19.672 17.531 1 91.5 254 ARG A N 1
ATOM 2042 C CA . ARG A 1 254 ? 16.297 21 17.812 1 91.5 254 ARG A CA 1
ATOM 2043 C C . ARG A 1 254 ? 17.078 21.562 16.625 1 91.5 254 ARG A C 1
ATOM 2045 O O . ARG A 1 254 ? 16.922 22.734 16.281 1 91.5 254 ARG A O 1
ATOM 2052 N N . ALA A 1 255 ? 17.828 20.688 16.047 1 88.75 255 ALA A N 1
ATOM 2053 C CA . ALA A 1 255 ? 18.609 21.094 14.891 1 88.75 255 ALA A CA 1
ATOM 2054 C C . ALA A 1 255 ? 17.719 21.547 13.75 1 88.75 255 ALA A C 1
ATOM 2056 O O . ALA A 1 255 ? 18.031 22.5 13.039 1 88.75 255 ALA A O 1
ATOM 2057 N N . ALA A 1 256 ? 16.656 20.891 13.609 1 87.69 256 ALA A N 1
ATOM 2058 C CA . ALA A 1 256 ? 15.711 21.234 12.555 1 87.69 256 ALA A CA 1
ATOM 2059 C C . ALA A 1 256 ? 15.117 22.625 12.797 1 87.69 256 ALA A C 1
ATOM 2061 O O . ALA A 1 256 ? 15.008 23.438 11.867 1 87.69 256 ALA A O 1
ATOM 2062 N N . LEU A 1 257 ? 14.781 22.922 14.039 1 89.75 257 LEU A N 1
ATOM 2063 C CA . LEU A 1 257 ? 14.211 24.219 14.383 1 89.75 257 LEU A CA 1
ATOM 2064 C C . LEU A 1 257 ? 15.234 25.328 14.195 1 89.75 257 LEU A C 1
ATOM 2066 O O . LEU A 1 257 ? 14.891 26.422 13.75 1 89.75 257 LEU A O 1
ATOM 2070 N N . GLU A 1 258 ? 16.391 24.969 14.523 1 87.25 258 GLU A N 1
ATOM 2071 C CA . GLU A 1 258 ? 17.453 25.938 14.359 1 87.25 258 GLU A CA 1
ATOM 2072 C C . GLU A 1 258 ? 17.719 26.234 12.891 1 87.25 258 GLU A C 1
ATOM 2074 O O . GLU A 1 258 ? 17.906 27.391 12.508 1 87.25 258 GLU A O 1
ATOM 2079 N N . ARG A 1 259 ? 17.625 25.234 12.172 1 84.12 259 ARG A N 1
ATOM 2080 C CA . ARG A 1 259 ? 17.969 25.344 10.758 1 84.12 259 ARG A CA 1
ATOM 2081 C C . ARG A 1 259 ? 16.844 26 9.961 1 84.12 259 ARG A C 1
ATOM 2083 O O . ARG A 1 259 ? 17.094 26.828 9.078 1 84.12 259 ARG A O 1
ATOM 2090 N N . TYR A 1 260 ? 15.625 25.656 10.273 1 84.81 260 TYR A N 1
ATOM 2091 C CA . TYR A 1 260 ? 14.531 26.047 9.383 1 84.81 260 TYR A CA 1
ATOM 2092 C C . TYR A 1 260 ? 13.656 27.109 10.016 1 84.81 260 TYR A C 1
ATOM 2094 O O . TYR A 1 260 ? 12.906 27.797 9.328 1 84.81 260 TYR A O 1
ATOM 2102 N N . GLY A 1 261 ? 13.633 27.203 11.281 1 82.06 261 GLY A N 1
ATOM 2103 C CA . GLY A 1 261 ? 12.977 28.297 11.984 1 82.06 261 GLY A CA 1
ATOM 2104 C C . GLY A 1 261 ? 11.469 28.156 12.047 1 82.06 261 GLY A C 1
ATOM 2105 O O . GLY A 1 261 ? 10.75 29.141 12.195 1 82.06 261 GLY A O 1
ATOM 2106 N N . HIS A 1 262 ? 10.969 26.906 11.875 1 86.38 262 HIS A N 1
ATOM 2107 C CA . HIS A 1 262 ? 9.523 26.719 11.969 1 86.38 262 HIS A CA 1
ATOM 2108 C C . HIS A 1 262 ? 9.078 26.516 13.414 1 86.38 262 HIS A C 1
ATOM 2110 O O . HIS A 1 262 ? 9.891 26.625 14.336 1 86.38 262 HIS A O 1
ATOM 2116 N N . GLN A 1 263 ? 7.797 26.438 13.602 1 89.38 263 GLN A N 1
ATOM 2117 C CA . GLN A 1 263 ? 7.215 26.656 14.922 1 89.38 263 GLN A CA 1
ATOM 2118 C C . GLN A 1 263 ? 7.387 25.422 15.812 1 89.38 263 GLN A C 1
ATOM 2120 O O . GLN A 1 263 ? 7.719 25.547 17 1 89.38 263 GLN A O 1
ATOM 2125 N N . VAL A 1 264 ? 7.074 24.25 15.273 1 95.5 264 VAL A N 1
ATOM 2126 C CA . VAL A 1 264 ? 7.066 23.078 16.141 1 95.5 264 VAL A CA 1
ATOM 2127 C C . VAL A 1 264 ? 7.613 21.859 15.383 1 95.5 264 VAL A C 1
ATOM 2129 O O . VAL A 1 264 ? 7.316 21.672 14.203 1 95.5 264 VAL A O 1
ATOM 2132 N N . VAL A 1 265 ? 8.43 21.062 16.078 1 96 265 VAL A N 1
ATOM 2133 C CA . VAL A 1 265 ? 8.805 19.734 15.633 1 96 265 VAL A CA 1
ATOM 2134 C C . VAL A 1 265 ? 8.25 18.688 16.594 1 96 265 VAL A C 1
ATOM 2136 O O . VAL A 1 265 ? 8.445 18.781 17.812 1 96 265 VAL A O 1
ATOM 2139 N N . ILE A 1 266 ? 7.508 17.781 16.078 1 96.88 266 ILE A N 1
ATOM 2140 C CA . ILE A 1 266 ? 7.043 16.656 16.891 1 96.88 266 ILE A CA 1
ATOM 2141 C C . ILE A 1 266 ? 7.941 15.445 16.656 1 96.88 266 ILE A C 1
ATOM 2143 O O . ILE A 1 266 ? 8.047 14.938 15.539 1 96.88 266 ILE A O 1
ATOM 2147 N N . GLY A 1 267 ? 8.633 15.039 17.734 1 94.44 267 GLY A N 1
ATOM 2148 C CA . GLY A 1 267 ? 9.508 13.875 17.688 1 94.44 267 GLY A CA 1
ATOM 2149 C C . GLY A 1 267 ? 8.836 12.602 18.172 1 94.44 267 GLY A C 1
ATOM 2150 O O . GLY A 1 267 ? 8.141 12.617 19.188 1 94.44 267 GLY A O 1
ATOM 2151 N N . ASN A 1 268 ? 9.031 11.562 17.375 1 90.31 268 ASN A N 1
ATOM 2152 C CA . ASN A 1 268 ? 8.508 10.281 17.844 1 90.31 268 ASN A CA 1
ATOM 2153 C C . ASN A 1 268 ? 9.469 9.133 17.547 1 90.31 268 ASN A C 1
ATOM 2155 O O . ASN A 1 268 ? 10.258 9.211 16.594 1 90.31 268 ASN A O 1
ATOM 2159 N N . ASP A 1 269 ? 9.398 8.234 18.484 1 87.56 269 ASP A N 1
ATOM 2160 C CA . ASP A 1 269 ? 10.172 7 18.359 1 87.56 269 ASP A CA 1
ATOM 2161 C C . ASP A 1 269 ? 9.398 5.949 17.562 1 87.56 269 ASP A C 1
ATOM 2163 O O . ASP A 1 269 ? 8.18 5.824 17.703 1 87.56 269 ASP A O 1
ATOM 2167 N N . LEU A 1 270 ? 10.195 5.172 16.828 1 83.94 270 LEU A N 1
ATOM 2168 C CA . LEU A 1 270 ? 9.586 4.195 15.938 1 83.94 270 LEU A CA 1
ATOM 2169 C C . LEU A 1 270 ? 8.695 3.232 16.719 1 83.94 270 LEU A C 1
ATOM 2171 O O . LEU A 1 270 ? 7.586 2.92 16.281 1 83.94 270 LEU A O 1
ATOM 2175 N N . HIS A 1 271 ? 9.07 2.83 17.859 1 83.88 271 HIS A N 1
ATOM 2176 C CA . HIS A 1 271 ? 8.398 1.747 18.562 1 83.88 271 HIS A CA 1
ATOM 2177 C C . HIS A 1 271 ? 7.367 2.289 19.547 1 83.88 271 HIS A C 1
ATOM 2179 O O . HIS A 1 271 ? 6.473 1.558 19.984 1 83.88 271 HIS A O 1
ATOM 2185 N N . ARG A 1 272 ? 7.426 3.578 19.828 1 88.56 272 ARG A N 1
ATOM 2186 C CA . ARG A 1 272 ? 6.539 4.141 20.844 1 88.56 272 ARG A CA 1
ATOM 2187 C C . ARG A 1 272 ? 5.691 5.27 20.266 1 88.56 272 ARG A C 1
ATOM 2189 O O . ARG A 1 272 ? 4.965 5.945 21 1 88.56 272 ARG A O 1
ATOM 2196 N N . ARG A 1 273 ? 5.707 5.371 19.047 1 88 273 ARG A N 1
ATOM 2197 C CA . ARG A 1 273 ? 5.125 6.527 18.375 1 88 273 ARG A CA 1
ATOM 2198 C C . ARG A 1 273 ? 3.613 6.578 18.578 1 88 273 ARG A C 1
ATOM 2200 O O . ARG A 1 273 ? 2.998 7.637 18.453 1 88 2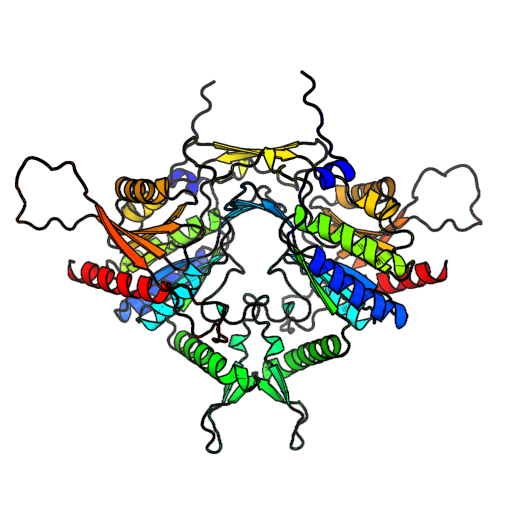73 ARG A O 1
ATOM 2207 N N . LYS A 1 274 ? 2.98 5.488 18.953 1 90.06 274 LYS A N 1
ATOM 2208 C CA . LYS A 1 274 ? 1.533 5.461 19.141 1 90.06 274 LYS A CA 1
ATOM 2209 C C . LYS A 1 274 ? 1.149 5.941 20.531 1 90.06 274 LYS A C 1
ATOM 2211 O O . LYS A 1 274 ? -0.008 6.285 20.781 1 90.06 274 LYS A O 1
ATOM 2216 N N . TYR A 1 275 ? 2.168 6.059 21.391 1 92.12 275 TYR A N 1
ATOM 2217 C CA . TYR A 1 275 ? 1.805 6.277 22.781 1 92.12 275 TYR A CA 1
ATOM 2218 C C . TYR A 1 275 ? 2.549 7.477 23.359 1 92.12 275 TYR A C 1
ATOM 2220 O O . TYR A 1 275 ? 2.189 7.984 24.422 1 92.12 275 TYR A O 1
ATOM 2228 N N . GLU A 1 276 ? 3.545 7.805 22.641 1 94.56 276 GLU A N 1
ATOM 2229 C CA . GLU A 1 276 ? 4.324 8.922 23.156 1 94.56 276 GLU A CA 1
ATOM 2230 C C . GLU A 1 276 ? 4.926 9.758 22.031 1 94.56 276 GLU A C 1
ATOM 2232 O O . GLU A 1 276 ? 5.445 9.219 21.062 1 94.56 276 GLU A O 1
ATOM 2237 N N . VAL A 1 277 ? 4.844 11.133 22.203 1 96.12 277 VAL A N 1
ATOM 2238 C CA . VAL A 1 277 ? 5.508 12.07 21.297 1 96.12 277 VAL A CA 1
ATOM 2239 C C . VAL A 1 277 ? 6.047 13.258 22.094 1 96.12 277 VAL A C 1
ATOM 2241 O O . VAL A 1 277 ? 5.602 13.516 23.219 1 96.12 277 VAL A O 1
ATOM 2244 N N . VAL A 1 278 ? 7.004 13.938 21.562 1 96.12 278 VAL A N 1
ATOM 2245 C CA . VAL A 1 278 ? 7.555 15.125 22.203 1 96.12 278 VAL A CA 1
ATOM 2246 C C . VAL A 1 278 ? 7.438 16.312 21.25 1 96.12 278 VAL A C 1
ATOM 2248 O O . VAL A 1 278 ? 7.805 16.219 20.078 1 96.12 278 VAL A O 1
ATOM 2251 N N . PHE A 1 279 ? 6.84 17.391 21.797 1 96.69 279 PHE A N 1
ATOM 2252 C CA . PHE A 1 279 ? 6.832 18.672 21.078 1 96.69 279 PHE A CA 1
ATOM 2253 C C . PHE A 1 279 ? 8.07 19.484 21.422 1 96.69 279 PHE A C 1
ATOM 2255 O O . PHE A 1 279 ? 8.359 19.719 22.609 1 96.69 279 PHE A O 1
ATOM 2262 N N . ILE A 1 280 ? 8.758 19.875 20.422 1 95.75 280 ILE A N 1
ATOM 2263 C CA . ILE A 1 280 ? 9.891 20.781 20.609 1 95.75 280 ILE A CA 1
ATOM 2264 C C . ILE A 1 280 ? 9.617 22.109 19.922 1 95.75 280 ILE A C 1
ATOM 2266 O O . ILE A 1 280 ? 9.242 22.141 18.75 1 95.75 280 ILE A O 1
ATOM 2270 N N . SER A 1 281 ? 9.68 23.172 20.625 1 95.31 281 SER A N 1
ATOM 2271 C CA . SER A 1 281 ? 9.453 24.531 20.109 1 95.31 281 SER A CA 1
ATOM 2272 C C . SER A 1 281 ? 10.367 25.531 20.797 1 95.31 281 SER A C 1
ATOM 2274 O O . SER A 1 281 ? 11.016 25.219 21.797 1 95.31 281 SER A O 1
ATOM 2276 N N . ARG A 1 282 ? 10.5 26.703 20.219 1 90.25 282 ARG A N 1
ATOM 2277 C CA . ARG A 1 282 ? 11.297 27.766 20.828 1 90.25 282 ARG A CA 1
ATOM 2278 C C . ARG A 1 282 ? 10.602 28.344 22.062 1 90.25 282 ARG A C 1
ATOM 2280 O O . ARG A 1 282 ? 9.375 28.5 22.062 1 90.25 282 ARG A O 1
ATOM 2287 N N . LYS A 1 283 ? 11.367 28.688 23 1 86.62 283 LYS A N 1
ATOM 2288 C CA . LYS A 1 283 ? 10.836 29.312 24.219 1 86.62 283 LYS A CA 1
ATOM 2289 C C . LYS A 1 283 ? 10.367 30.734 23.938 1 86.62 283 LYS A C 1
ATOM 2291 O O . LYS A 1 283 ? 11.008 31.469 23.172 1 86.62 283 LYS A O 1
ATOM 2296 N N . GLU A 1 284 ? 9.078 31.078 24.266 1 69.69 284 GLU A N 1
ATOM 2297 C CA . GLU A 1 284 ? 8.609 32.469 24.141 1 69.69 284 GLU A CA 1
ATOM 2298 C C . GLU A 1 284 ? 9.406 33.406 25.031 1 69.69 284 GLU A C 1
ATOM 2300 O O . GLU A 1 284 ? 9.773 33.031 26.156 1 69.69 284 GLU A O 1
ATOM 2305 N N . LYS A 1 285 ? 10.219 34.438 24.453 1 58.88 285 LYS A N 1
ATOM 2306 C CA . LYS A 1 285 ? 10.961 35.438 25.219 1 58.88 285 LYS A CA 1
ATOM 2307 C C . LYS A 1 285 ? 10.055 36.156 26.219 1 58.88 285 LYS A C 1
ATOM 2309 O O . LYS A 1 285 ? 9.023 36.719 25.844 1 58.88 285 LYS A O 1
ATOM 2314 N N . THR A 1 286 ? 9.727 35.688 27.312 1 49.22 286 THR A N 1
ATOM 2315 C CA . THR A 1 286 ? 9.148 36.594 28.312 1 49.22 286 THR A CA 1
ATOM 2316 C C . THR A 1 286 ? 10.047 37.781 28.516 1 49.22 286 THR A C 1
ATOM 2318 O O . THR A 1 286 ? 11.273 37.688 28.469 1 49.22 286 THR A O 1
ATOM 2321 N N . SER A 1 287 ? 9.562 39.094 28.281 1 43.47 287 SER A N 1
ATOM 2322 C CA . SER A 1 287 ? 10.211 40.375 28.516 1 43.47 287 SER A CA 1
ATOM 2323 C C . SER A 1 287 ? 11.195 40.281 29.688 1 43.47 287 SER A C 1
ATOM 2325 O O . SER A 1 287 ? 12.086 41.125 29.812 1 43.47 287 SER A O 1
ATOM 2327 N N . GLU A 1 288 ? 10.812 39.812 30.859 1 41.59 288 GLU A N 1
ATOM 2328 C CA . GLU A 1 288 ? 11.539 40.188 32.062 1 41.59 288 GLU A CA 1
ATOM 2329 C C . GLU A 1 288 ? 12.945 39.562 32.062 1 41.59 288 GLU A C 1
ATOM 2331 O O . GLU A 1 288 ? 13.812 40 32.812 1 41.59 288 GLU A O 1
ATOM 2336 N N . SER A 1 289 ? 13.172 38.375 31.719 1 42.12 289 SER A N 1
ATOM 2337 C CA . SER A 1 289 ? 14.484 37.875 32.125 1 42.12 289 SER A CA 1
ATOM 2338 C C . SER A 1 289 ? 15.578 38.312 31.172 1 42.12 289 SER A C 1
ATOM 2340 O O . SER A 1 289 ? 15.789 37.719 30.125 1 42.12 289 SER A O 1
ATOM 2342 N N . THR A 1 290 ? 15.773 39.688 30.875 1 38.38 290 THR A N 1
ATOM 2343 C CA . THR A 1 290 ? 16.891 40.375 30.234 1 38.38 290 THR A CA 1
ATOM 2344 C C . THR A 1 290 ? 18.219 39.938 30.828 1 38.38 290 THR A C 1
ATOM 2346 O O . THR A 1 290 ? 19.25 40.531 30.562 1 38.38 290 THR A O 1
ATOM 2349 N N . THR A 1 291 ? 18.312 39.312 32 1 37.34 291 THR A N 1
ATOM 2350 C CA . THR A 1 291 ? 19.688 39.281 32.469 1 37.34 291 THR A CA 1
ATOM 2351 C C . THR A 1 291 ? 20.594 38.594 31.422 1 37.34 291 THR A C 1
ATOM 2353 O O . THR A 1 291 ? 20.141 37.688 30.719 1 37.34 291 THR A O 1
ATOM 2356 N N . THR A 1 292 ? 21.859 39.156 31.219 1 39.22 292 THR A N 1
ATOM 2357 C CA . THR A 1 292 ? 22.969 39.031 30.281 1 39.22 292 THR A CA 1
ATOM 2358 C C . THR A 1 292 ? 23.203 37.562 29.938 1 39.22 292 THR A C 1
ATOM 2360 O O . THR A 1 292 ? 23.656 37.25 28.828 1 39.22 292 THR A O 1
ATOM 2363 N N . ALA A 1 293 ? 23.812 36.906 30.984 1 38.5 293 ALA A N 1
ATOM 2364 C CA . ALA A 1 293 ? 24.891 35.938 30.859 1 38.5 293 ALA A CA 1
ATOM 2365 C C . ALA A 1 293 ? 24.406 34.656 30.172 1 38.5 293 ALA A C 1
ATOM 2367 O O . ALA A 1 293 ? 25.156 34 29.453 1 38.5 293 ALA A O 1
ATOM 2368 N N . ASP A 1 294 ? 23.547 33.844 30.812 1 37.38 294 ASP A N 1
ATOM 2369 C CA . ASP A 1 294 ? 23.375 32.469 30.344 1 37.38 294 ASP A CA 1
ATOM 2370 C C . ASP A 1 294 ? 22.531 32.406 29.078 1 37.38 294 ASP A C 1
ATOM 2372 O O . ASP A 1 294 ? 21.328 32.156 29.141 1 37.38 294 ASP A O 1
ATOM 2376 N N . MET A 1 295 ? 22.578 33.281 28.188 1 37 295 MET A N 1
ATOM 2377 C CA . MET A 1 295 ? 22 33.375 26.859 1 37 295 MET A CA 1
ATOM 2378 C C . MET A 1 295 ? 22.078 32.031 26.141 1 37 295 MET A C 1
ATOM 2380 O O . MET A 1 295 ? 21.562 31.891 25.031 1 37 295 MET A O 1
ATOM 2384 N N . ASN A 1 296 ? 23.078 31.375 26.297 1 40.31 296 ASN A N 1
ATOM 2385 C CA . ASN A 1 296 ? 23.438 30.281 25.406 1 40.31 296 ASN A CA 1
ATOM 2386 C C . ASN A 1 296 ? 22.422 29.156 25.453 1 40.31 296 ASN A C 1
ATOM 2388 O O . ASN A 1 296 ? 22.312 28.359 24.516 1 40.31 296 ASN A O 1
ATOM 2392 N N . SER A 1 297 ? 22.234 28.641 26.719 1 44.84 297 SER A N 1
ATOM 2393 C CA . SER A 1 297 ? 21.641 27.312 26.797 1 44.84 297 SER A CA 1
ATOM 2394 C C . SER A 1 297 ? 20.266 27.281 26.141 1 44.84 297 SER A C 1
ATOM 2396 O O . SER A 1 297 ? 20.016 26.469 25.25 1 44.84 297 SER A O 1
ATOM 2398 N N . GLY A 1 298 ? 18.891 26.797 26.828 1 52.62 298 GLY A N 1
ATOM 2399 C CA . GLY A 1 298 ? 17.828 25.891 26.406 1 52.62 298 GLY A CA 1
ATOM 2400 C C . GLY A 1 298 ? 16.703 26.609 25.672 1 52.62 298 GLY A C 1
ATOM 2401 O O . GLY A 1 298 ? 15.68 26.953 26.281 1 52.62 298 GLY A O 1
ATOM 2402 N N . ASP A 1 299 ? 16.906 27.234 24.547 1 79.19 299 ASP A N 1
ATOM 2403 C CA . ASP A 1 299 ? 16.062 28.016 23.641 1 79.19 299 ASP A CA 1
ATOM 2404 C C . ASP A 1 299 ? 14.891 27.188 23.125 1 79.19 299 ASP A C 1
ATOM 2406 O O . ASP A 1 299 ? 14.039 27.688 22.391 1 79.19 299 ASP A O 1
ATOM 2410 N N . PHE A 1 300 ? 14.969 26.094 23.531 1 90.38 300 PHE A N 1
ATOM 2411 C CA . PHE A 1 300 ? 13.883 25.234 23.062 1 90.38 300 PHE A CA 1
ATOM 2412 C C . PHE A 1 300 ? 13.148 24.625 24.25 1 90.38 300 PHE A C 1
ATOM 2414 O O . PHE A 1 300 ? 13.719 24.453 25.328 1 90.38 300 PHE A O 1
ATOM 2421 N N . GLN A 1 301 ? 11.945 24.453 24.219 1 92.88 301 GLN A N 1
ATOM 2422 C CA . GLN A 1 301 ? 11.133 23.766 25.219 1 92.88 301 GLN A CA 1
ATOM 2423 C C . GLN A 1 301 ? 10.586 22.453 24.688 1 92.88 301 GLN A C 1
ATOM 2425 O O . GLN A 1 301 ? 10.336 22.312 23.484 1 92.88 301 GLN A O 1
ATOM 2430 N N . GLU A 1 302 ? 10.547 21.516 25.672 1 94 302 GLU A N 1
ATOM 2431 C CA . GLU A 1 302 ? 10 20.188 25.375 1 94 302 GLU A CA 1
ATOM 2432 C C . GLU A 1 302 ? 8.641 20 26.047 1 94 302 GLU A C 1
ATOM 2434 O O . GLU A 1 302 ? 8.453 20.375 27.203 1 94 302 GLU A O 1
ATOM 2439 N N . TYR A 1 303 ? 7.676 19.578 25.328 1 94.88 303 TYR A N 1
ATOM 2440 C CA . TYR A 1 303 ? 6.363 19.203 25.844 1 94.88 303 TYR A CA 1
ATOM 2441 C C . TYR A 1 303 ? 6.016 17.766 25.453 1 94.88 303 TYR A C 1
ATOM 2443 O O . TYR A 1 303 ? 5.863 17.453 24.266 1 94.88 303 TYR A O 1
ATOM 2451 N N . TRP A 1 304 ? 5.883 16.875 26.453 1 95.19 304 TRP A N 1
ATOM 2452 C CA . TRP A 1 304 ? 5.664 15.453 26.203 1 95.19 304 TRP A CA 1
ATOM 2453 C C . TRP A 1 304 ? 4.184 15.102 26.297 1 95.19 304 TRP A C 1
ATOM 2455 O O . TRP A 1 304 ? 3.496 15.547 27.219 1 95.19 304 TRP A O 1
ATOM 2465 N N . LEU A 1 305 ? 3.693 14.43 25.344 1 95.69 305 LEU A N 1
ATOM 2466 C CA . LEU A 1 305 ? 2.373 13.812 25.359 1 95.69 305 LEU A CA 1
ATOM 2467 C C . LEU A 1 305 ? 2.488 12.289 25.438 1 95.69 305 LEU A C 1
ATOM 2469 O O . LEU A 1 305 ? 3.225 11.68 24.656 1 95.69 305 LEU A O 1
ATOM 2473 N N . ARG A 1 306 ? 1.785 11.719 26.422 1 94.62 306 ARG A N 1
ATOM 2474 C CA . ARG A 1 306 ? 1.795 10.273 26.609 1 94.62 306 ARG A CA 1
ATOM 2475 C C . ARG A 1 306 ? 0.392 9.75 26.906 1 94.62 306 ARG A C 1
ATOM 2477 O O . ARG A 1 306 ? -0.38 10.398 27.625 1 94.62 306 ARG A O 1
ATOM 2484 N N . ILE A 1 307 ? 0.073 8.688 26.219 1 92.38 307 ILE A N 1
ATOM 2485 C CA . ILE A 1 307 ? -1.177 8.008 26.562 1 92.38 307 ILE A CA 1
ATOM 2486 C C . ILE A 1 307 ? -0.886 6.586 27.031 1 92.38 307 ILE A C 1
ATOM 2488 O O . ILE A 1 307 ? 0.195 6.051 26.766 1 92.38 307 ILE A O 1
ATOM 2492 N N . ALA A 1 308 ? -1.901 6.008 27.734 1 85.75 308 ALA A N 1
ATOM 2493 C CA . ALA A 1 308 ? -1.732 4.66 28.281 1 85.75 308 ALA A CA 1
ATOM 2494 C C . ALA A 1 308 ? -1.733 3.617 27.172 1 85.75 308 ALA A C 1
ATOM 2496 O O . ALA A 1 308 ? -2.486 3.736 26.188 1 85.75 308 ALA A O 1
ATOM 2497 N N . ILE A 1 309 ? -0.781 2.695 27.312 1 79.69 309 ILE A N 1
ATOM 2498 C CA . ILE A 1 309 ? -0.775 1.548 26.406 1 79.69 309 ILE A CA 1
ATOM 2499 C C . ILE A 1 309 ? -1.935 0.615 26.75 1 79.69 309 ILE A C 1
ATOM 2501 O O . ILE A 1 309 ? -2.076 0.189 27.906 1 79.69 309 ILE A O 1
ATOM 2505 N N . PRO A 1 310 ? -2.818 0.5 25.656 1 70.56 310 PRO A N 1
ATOM 2506 C CA . PRO A 1 310 ? -3.959 -0.353 26 1 70.56 310 PRO A CA 1
ATOM 2507 C C . PRO A 1 310 ? -3.537 -1.752 26.438 1 70.56 310 PRO A C 1
ATOM 2509 O O . PRO A 1 310 ? -2.547 -2.291 25.938 1 70.56 310 PRO A O 1
ATOM 2512 N N . ASP A 1 311 ? -4.023 -2.246 27.547 1 60.19 311 ASP A N 1
ATOM 2513 C CA . ASP A 1 311 ? -3.807 -3.611 28.016 1 60.19 311 ASP A CA 1
ATOM 2514 C C . ASP A 1 311 ? -4.426 -4.625 27.062 1 60.19 311 ASP A C 1
ATOM 2516 O O . ASP A 1 311 ? -5.621 -4.555 26.766 1 60.19 311 ASP A O 1
ATOM 2520 N N . THR A 1 312 ? -3.682 -5.043 26.094 1 56 312 THR A N 1
ATOM 2521 C CA . THR A 1 312 ? -4.168 -6 25.109 1 56 312 THR A CA 1
ATOM 2522 C C . THR A 1 312 ? -4.98 -7.105 25.781 1 56 312 THR A C 1
ATOM 2524 O O . THR A 1 312 ? -5.527 -7.98 25.094 1 56 312 THR A O 1
ATOM 2527 N N . SER A 1 313 ? -4.777 -7.375 26.938 1 48.19 313 SER A N 1
ATOM 2528 C CA . SER A 1 313 ? -5.488 -8.523 27.5 1 48.19 313 SER A CA 1
ATOM 2529 C C . SER A 1 313 ? -6.996 -8.344 27.406 1 48.19 313 SER A C 1
ATOM 2531 O O . SER A 1 313 ? -7.742 -9.328 27.391 1 48.19 313 SER A O 1
ATOM 2533 N N . GLY A 1 314 ? -7.582 -7.168 27.766 1 44.88 314 GLY A N 1
ATOM 2534 C CA . GLY A 1 314 ? -9.023 -7.105 27.891 1 44.88 314 GLY A CA 1
ATOM 2535 C C . GLY A 1 314 ? -9.719 -6.652 26.625 1 44.88 314 GLY A C 1
ATOM 2536 O O . GLY A 1 314 ? -9.141 -5.934 25.812 1 44.88 314 GLY A O 1
ATOM 2537 N N . GLY A 1 315 ? -10.797 -7.465 25.984 1 46.56 315 GLY A N 1
ATOM 2538 C CA . GLY A 1 315 ? -11.859 -7.492 25 1 46.56 315 GLY A CA 1
ATOM 2539 C C . GLY A 1 315 ? -12.219 -6.117 24.469 1 46.56 315 GLY A C 1
ATOM 2540 O O . GLY A 1 315 ? -13.359 -5.875 24.078 1 46.56 315 GLY A O 1
ATOM 2541 N N . VAL A 1 316 ? -11.43 -5.215 24.781 1 46.59 316 VAL A N 1
ATOM 2542 C CA . VAL A 1 316 ? -11.992 -3.914 24.422 1 46.59 316 VAL A CA 1
ATOM 2543 C C . VAL A 1 316 ? -11.93 -3.719 22.906 1 46.59 316 VAL A C 1
ATOM 2545 O O . VAL A 1 316 ? -10.969 -4.145 22.266 1 46.59 316 VAL A O 1
ATOM 2548 N N . SER A 1 317 ? -13.016 -3.209 22.312 1 53.12 317 SER A N 1
ATOM 2549 C CA . SER A 1 317 ? -13.219 -2.916 20.906 1 53.12 317 SER A CA 1
ATOM 2550 C C . SER A 1 317 ? -12.195 -1.899 20.406 1 53.12 317 SER A C 1
ATOM 2552 O O . SER A 1 317 ? -11.938 -0.891 21.062 1 53.12 317 SER A O 1
ATOM 2554 N N . PRO A 1 318 ? -11.32 -2.174 19.516 1 53.78 318 PRO A N 1
ATOM 2555 C CA . PRO A 1 318 ? -10.312 -1.293 18.938 1 53.78 318 PRO A CA 1
ATOM 2556 C C . PRO A 1 318 ? -10.836 0.119 18.672 1 53.78 318 PRO A C 1
ATOM 2558 O O . PRO A 1 318 ? -10.062 1.081 18.719 1 53.78 318 PRO A O 1
ATOM 2561 N N . HIS A 1 319 ? -12.109 0.295 18.5 1 56.56 319 HIS A N 1
ATOM 2562 C CA . HIS A 1 319 ? -12.656 1.605 18.172 1 56.56 319 HIS A CA 1
ATOM 2563 C C . HIS A 1 319 ? -12.719 2.504 19.391 1 56.56 319 HIS A C 1
ATOM 2565 O O . HIS A 1 319 ? -12.984 3.703 19.281 1 56.56 319 HIS A O 1
ATOM 2571 N N . LYS A 1 320 ? -12.312 1.806 20.562 1 62.38 320 LYS A N 1
ATOM 2572 C CA . LYS A 1 320 ? -12.523 2.604 21.766 1 62.38 320 LYS A CA 1
ATOM 2573 C C . LYS A 1 320 ? -11.195 2.945 22.438 1 62.38 320 LYS A C 1
ATOM 2575 O O . LYS A 1 320 ? -11.172 3.564 23.5 1 62.38 320 LYS A O 1
ATOM 2580 N N . VAL A 1 321 ? -10.211 2.758 21.609 1 76.19 321 VAL A N 1
ATOM 2581 C CA . VAL A 1 321 ? -8.914 3.027 22.234 1 76.19 321 VAL A CA 1
ATOM 2582 C C . VAL A 1 321 ? -8.477 4.453 21.922 1 76.19 321 VAL A C 1
ATOM 2584 O O . VAL A 1 321 ? -8.672 4.938 20.812 1 76.19 321 VAL A O 1
ATOM 2587 N N . LYS A 1 322 ? -8.055 5.074 23 1 88.94 322 LYS A N 1
ATOM 2588 C CA . LYS A 1 322 ? -7.559 6.441 22.844 1 88.94 322 LYS A CA 1
ATOM 2589 C C . LYS A 1 322 ? -6.391 6.496 21.859 1 88.94 322 LYS A C 1
ATOM 2591 O O . LYS A 1 322 ? -5.5 5.648 21.906 1 88.94 322 LYS A O 1
ATOM 2596 N N . GLU A 1 323 ? -6.484 7.438 20.906 1 93.19 323 GLU A N 1
ATOM 2597 C CA . GLU A 1 323 ? -5.418 7.695 19.938 1 93.19 323 GLU A CA 1
ATOM 2598 C C . GLU A 1 323 ? -4.645 8.961 20.297 1 93.19 323 GLU A C 1
ATOM 2600 O O . GLU A 1 323 ? -5.246 9.992 20.609 1 93.19 323 GLU A O 1
ATOM 2605 N N . ILE A 1 324 ? -3.4 8.9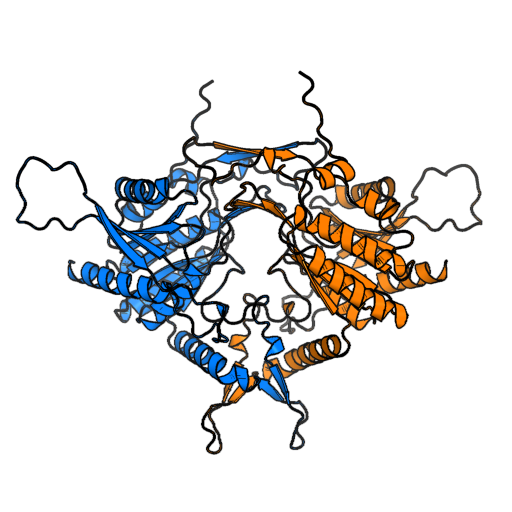3 20.312 1 95.88 324 ILE A N 1
ATOM 2606 C CA . ILE A 1 324 ? -2.564 10.039 20.75 1 95.88 324 ILE A CA 1
ATOM 2607 C C . ILE A 1 324 ? -2.791 11.25 19.859 1 95.88 324 ILE A C 1
ATOM 2609 O O . ILE A 1 324 ? -2.547 12.391 20.266 1 95.88 324 ILE A O 1
ATOM 2613 N N . GLU A 1 325 ? -3.215 11.008 18.609 1 97.38 325 GLU A N 1
ATOM 2614 C CA . GLU A 1 325 ? -3.49 12.078 17.656 1 97.38 325 GLU A CA 1
ATOM 2615 C C . GLU A 1 325 ? -4.559 13.031 18.188 1 97.38 325 GLU A C 1
ATOM 2617 O O . GLU A 1 325 ? -4.547 14.227 17.875 1 97.38 325 GLU A O 1
ATOM 2622 N N . GLU A 1 326 ? -5.477 12.508 19.016 1 96.62 326 GLU A N 1
ATOM 2623 C CA . GLU A 1 326 ? -6.477 13.367 19.641 1 96.62 326 GLU A CA 1
ATOM 2624 C C . GLU A 1 326 ? -5.82 14.461 20.484 1 96.62 326 GLU A C 1
ATOM 2626 O O . GLU A 1 326 ? -6.156 15.641 20.359 1 96.62 326 GLU A O 1
ATOM 2631 N N . ASP A 1 327 ? -4.867 14.016 21.234 1 97.31 327 ASP A N 1
ATOM 2632 C CA . ASP A 1 327 ? -4.156 14.953 22.094 1 97.31 327 ASP A CA 1
ATOM 2633 C C . ASP A 1 327 ? -3.221 15.852 21.281 1 97.31 327 ASP A C 1
ATOM 2635 O O . ASP A 1 327 ? -3.047 17.031 21.609 1 97.31 327 ASP A O 1
ATOM 2639 N N . ILE A 1 328 ? -2.572 15.305 20.297 1 97.94 328 ILE A N 1
ATOM 2640 C CA . ILE A 1 328 ? -1.677 16.078 19.438 1 97.94 328 ILE A CA 1
ATOM 2641 C C . ILE A 1 328 ? -2.441 17.234 18.797 1 97.94 328 ILE A C 1
ATOM 2643 O O . ILE A 1 328 ? -2.008 18.375 18.875 1 97.94 328 ILE A O 1
ATOM 2647 N N . VAL A 1 329 ? -3.584 16.953 18.25 1 98.5 329 VAL A N 1
ATOM 2648 C CA . VAL A 1 329 ? -4.367 17.938 17.516 1 98.5 329 VAL A CA 1
ATOM 2649 C C . VAL A 1 329 ? -4.926 18.969 18.5 1 98.5 329 VAL A C 1
ATOM 2651 O O . VAL A 1 329 ? -4.973 20.172 18.203 1 98.5 329 VAL A O 1
ATOM 2654 N N . ALA A 1 330 ? -5.352 18.5 19.672 1 97.88 330 ALA A N 1
ATOM 2655 C CA . ALA A 1 330 ? -5.836 19.422 20.703 1 97.88 330 ALA A CA 1
ATOM 2656 C C . ALA A 1 330 ? -4.75 20.422 21.094 1 97.88 330 ALA A C 1
ATOM 2658 O O . ALA A 1 330 ? -5 21.625 21.172 1 97.88 330 ALA A O 1
ATOM 2659 N N . GLU A 1 331 ? -3.582 19.906 21.297 1 97.69 331 GLU A N 1
ATOM 2660 C CA . GLU A 1 331 ? -2.461 20.766 21.688 1 97.69 331 GLU A CA 1
ATOM 2661 C C . GLU A 1 331 ? -2.096 21.719 20.547 1 97.69 331 GLU A C 1
ATOM 2663 O O . GLU A 1 331 ? -1.854 22.906 20.797 1 97.69 331 GLU A O 1
ATOM 2668 N N . LEU A 1 332 ? -2.061 21.25 19.359 1 98.25 332 LEU A N 1
ATOM 2669 C CA . LEU A 1 332 ? -1.733 22.094 18.219 1 98.25 332 LEU A CA 1
ATOM 2670 C C . LEU A 1 332 ? -2.805 23.156 18 1 98.25 332 LEU A C 1
ATOM 2672 O O . LEU A 1 332 ? -2.498 24.281 17.578 1 98.25 332 LEU A O 1
ATOM 2676 N N . GLY A 1 333 ? -4.062 22.75 18.234 1 98 333 GLY A N 1
ATOM 2677 C CA . GLY A 1 333 ? -5.133 23.734 18.156 1 98 333 GLY A CA 1
ATOM 2678 C C . GLY A 1 333 ? -4.93 24.906 19.094 1 98 333 GLY A C 1
ATOM 2679 O O . GLY A 1 333 ? -5.129 26.062 18.719 1 98 333 GLY A O 1
ATOM 2680 N N . LYS A 1 334 ? -4.539 24.594 20.312 1 97.12 334 LYS A N 1
ATOM 2681 C CA . LYS A 1 334 ? -4.262 25.625 21.297 1 97.12 334 LYS A CA 1
ATOM 2682 C C . LYS A 1 334 ? -3.109 26.531 20.859 1 97.12 334 LYS A C 1
ATOM 2684 O O . LYS A 1 334 ? -3.207 27.75 20.922 1 97.12 334 LYS A O 1
ATOM 2689 N N . ARG A 1 335 ? -2.072 25.922 20.422 1 96.31 335 ARG A N 1
ATOM 2690 C CA . ARG A 1 335 ? -0.888 26.656 19.984 1 96.31 335 ARG A CA 1
ATOM 2691 C C . ARG A 1 335 ? -1.19 27.516 18.766 1 96.31 335 ARG A C 1
ATOM 2693 O O . ARG A 1 335 ? -0.726 28.641 18.656 1 96.31 335 ARG A O 1
ATOM 2700 N N . HIS A 1 336 ? -1.968 26.984 17.859 1 97.5 336 HIS A N 1
ATOM 2701 C CA . HIS A 1 336 ? -2.322 27.703 16.641 1 97.5 336 HIS A CA 1
ATOM 2702 C C . HIS A 1 336 ? -3.203 28.906 16.938 1 97.5 336 HIS A C 1
ATOM 2704 O O . HIS A 1 336 ? -3.002 29.984 16.391 1 97.5 336 HIS A O 1
ATOM 2710 N N . ALA A 1 337 ? -4.137 28.703 17.844 1 96.56 337 ALA A N 1
ATOM 2711 C CA . ALA A 1 337 ? -4.984 29.812 18.266 1 96.56 337 ALA A CA 1
ATOM 2712 C C . ALA A 1 337 ? -4.148 30.953 18.844 1 96.56 337 ALA A C 1
ATOM 2714 O O . ALA A 1 337 ? -4.395 32.125 18.562 1 96.56 337 ALA A O 1
ATOM 2715 N N . SER A 1 338 ? -3.211 30.547 19.656 1 94.94 338 SER A N 1
ATOM 2716 C CA . SER A 1 338 ? -2.305 31.547 20.234 1 94.94 338 SER A CA 1
ATOM 2717 C C . SER A 1 338 ? -1.501 32.25 19.141 1 94.94 338 SER A C 1
ATOM 2719 O O . SER A 1 338 ? -1.273 33.469 19.203 1 94.94 338 SER A O 1
ATOM 2721 N N . TRP A 1 339 ? -1.068 31.531 18.156 1 94.38 339 TRP A N 1
ATOM 2722 C CA . TRP A 1 339 ? -0.32 32.062 17.031 1 94.38 339 TRP A CA 1
ATOM 2723 C C . TRP A 1 339 ? -1.158 33.094 16.25 1 94.38 339 TRP A C 1
ATOM 2725 O O . TRP A 1 339 ? -0.669 34.156 15.891 1 94.38 339 TRP A O 1
ATOM 2735 N N . ILE A 1 340 ? -2.391 32.75 16.062 1 95.06 340 ILE A N 1
ATOM 2736 C CA . ILE A 1 340 ? -3.309 33.594 15.312 1 95.06 340 ILE A CA 1
ATOM 2737 C C . ILE A 1 340 ? -3.557 34.906 16.094 1 95.06 340 ILE A C 1
ATOM 2739 O O . ILE A 1 340 ? -3.596 36 15.508 1 95.06 340 ILE A O 1
ATOM 2743 N N . SER A 1 341 ? -3.645 34.75 17.406 1 93.62 341 SER A N 1
ATOM 2744 C CA . SER A 1 341 ? -3.986 35.906 18.234 1 93.62 341 SER A CA 1
ATOM 2745 C C . SER A 1 341 ? -2.811 36.844 18.359 1 93.62 341 SER A C 1
ATOM 2747 O O . SER A 1 341 ? -2.998 38.031 18.656 1 93.62 341 SER A O 1
ATOM 2749 N N . ARG A 1 342 ? -1.585 36.406 18.234 1 85.81 342 ARG A N 1
ATOM 2750 C CA . ARG A 1 342 ? -0.396 37.25 18.359 1 85.81 342 ARG A CA 1
ATOM 2751 C C . ARG A 1 342 ? -0.129 38.031 17.062 1 85.81 342 ARG A C 1
ATOM 2753 O O . ARG A 1 342 ? 0.86 38.75 16.969 1 85.81 342 ARG A O 1
ATOM 2760 N N . ALA A 1 343 ? -0.98 38.062 16.094 1 69.19 343 ALA A N 1
ATOM 2761 C CA . ALA A 1 343 ? -0.838 38.812 14.844 1 69.19 343 ALA A CA 1
ATOM 2762 C C . ALA A 1 343 ? -0.93 40.312 15.094 1 69.19 343 ALA A C 1
ATOM 2764 O O . ALA A 1 343 ? -1.629 40.75 16 1 69.19 343 ALA A O 1
ATOM 2765 N N . MET B 1 1 ? 42.125 -8.961 -5.91 1 22.86 1 MET B N 1
ATOM 2766 C CA . MET B 1 1 ? 41.156 -9.336 -4.859 1 22.86 1 MET B CA 1
ATOM 2767 C C . MET B 1 1 ? 39.812 -9.734 -5.453 1 22.86 1 MET B C 1
ATOM 2769 O O . MET B 1 1 ? 39.219 -8.969 -6.188 1 22.86 1 MET B O 1
ATOM 2773 N N . PHE B 1 2 ? 39.562 -10.984 -5.867 1 25.8 2 PHE B N 1
ATOM 2774 C CA . PHE B 1 2 ? 38.469 -11.57 -6.633 1 25.8 2 PHE B CA 1
ATOM 2775 C C . PHE B 1 2 ? 37.094 -11.227 -6.004 1 25.8 2 PHE B C 1
ATOM 2777 O O . PHE B 1 2 ? 36.875 -11.492 -4.82 1 25.8 2 PHE B O 1
ATOM 2784 N N . THR B 1 3 ? 36.531 -10.109 -6.184 1 33.28 3 THR B N 1
ATOM 2785 C CA . THR B 1 3 ? 35.219 -9.719 -5.758 1 33.28 3 THR B CA 1
ATOM 2786 C C . THR B 1 3 ? 34.219 -10.883 -5.938 1 33.28 3 THR B C 1
ATOM 2788 O O . THR B 1 3 ? 33.969 -11.32 -7.062 1 33.28 3 THR B O 1
ATOM 2791 N N . GLU B 1 4 ? 34.312 -11.898 -5.156 1 35.91 4 GLU B N 1
ATOM 2792 C CA . GLU B 1 4 ? 33.594 -13.164 -5.16 1 35.91 4 GLU B CA 1
ATOM 2793 C C . GLU B 1 4 ? 32.125 -12.969 -5.539 1 35.91 4 GLU B C 1
ATOM 2795 O O . GLU B 1 4 ? 31.438 -12.102 -4.988 1 35.91 4 GLU B O 1
ATOM 2800 N N . GLU B 1 5 ? 31.75 -13.188 -6.691 1 43.47 5 GLU B N 1
ATOM 2801 C CA . GLU B 1 5 ? 30.438 -13.289 -7.301 1 43.47 5 GLU B CA 1
ATOM 2802 C C . GLU B 1 5 ? 29.438 -13.93 -6.34 1 43.47 5 GLU B C 1
ATOM 2804 O O . GLU B 1 5 ? 29.547 -15.102 -5.996 1 43.47 5 GLU B O 1
ATOM 2809 N N . THR B 1 6 ? 29.141 -13.422 -5.211 1 49.84 6 THR B N 1
ATOM 2810 C CA . THR B 1 6 ? 28.375 -14.102 -4.172 1 49.84 6 THR B CA 1
ATOM 2811 C C . THR B 1 6 ? 27 -14.516 -4.695 1 49.84 6 THR B C 1
ATOM 2813 O O . THR B 1 6 ? 26.078 -13.695 -4.75 1 49.84 6 THR B O 1
ATOM 2816 N N . THR B 1 7 ? 26.938 -15.289 -5.73 1 58.78 7 THR B N 1
ATOM 2817 C CA . THR B 1 7 ? 25.703 -15.961 -6.133 1 58.78 7 THR B CA 1
ATOM 2818 C C . THR B 1 7 ? 25.234 -16.938 -5.051 1 58.78 7 THR B C 1
ATOM 2820 O O . THR B 1 7 ? 25.953 -17.875 -4.699 1 58.78 7 THR B O 1
ATOM 2823 N N . PHE B 1 8 ? 24.266 -16.516 -4.262 1 65.5 8 PHE B N 1
ATOM 2824 C CA . PHE B 1 8 ? 23.719 -17.375 -3.229 1 65.5 8 PHE B CA 1
ATOM 2825 C C . PHE B 1 8 ? 22.891 -18.5 -3.85 1 65.5 8 PHE B C 1
ATOM 2827 O O . PHE B 1 8 ? 22.109 -18.281 -4.766 1 65.5 8 PHE B O 1
ATOM 2834 N N . SER B 1 9 ? 23.312 -19.75 -3.506 1 73.56 9 SER B N 1
ATOM 2835 C CA . SER B 1 9 ? 22.406 -20.859 -3.775 1 73.56 9 SER B CA 1
ATOM 2836 C C . SER B 1 9 ? 21.156 -20.766 -2.895 1 73.56 9 SER B C 1
ATOM 2838 O O . SER B 1 9 ? 21.156 -20.062 -1.883 1 73.56 9 SER B O 1
ATOM 2840 N N . ALA B 1 10 ? 20.078 -21.375 -3.307 1 77.75 10 ALA B N 1
ATOM 2841 C CA . ALA B 1 10 ? 18.875 -21.438 -2.488 1 77.75 10 ALA B CA 1
ATOM 2842 C C . ALA B 1 10 ? 19.172 -21.969 -1.092 1 77.75 10 ALA B C 1
ATOM 2844 O O . ALA B 1 10 ? 18.703 -21.422 -0.093 1 77.75 10 ALA B O 1
ATOM 2845 N N . GLU B 1 11 ? 19.969 -23 -1.004 1 78.38 11 GLU B N 1
ATOM 2846 C CA . GLU B 1 11 ? 20.328 -23.609 0.272 1 78.38 11 GLU B CA 1
ATOM 2847 C C . GLU B 1 11 ? 21.094 -22.641 1.158 1 78.38 11 GLU B C 1
ATOM 2849 O O . GLU B 1 11 ? 20.812 -22.531 2.355 1 78.38 11 GLU B O 1
ATOM 2854 N N . SER B 1 12 ? 22 -22.016 0.535 1 78.88 12 SER B N 1
ATOM 2855 C CA . SER B 1 12 ? 22.781 -21.047 1.296 1 78.88 12 SER B CA 1
ATOM 2856 C C . SER B 1 12 ? 21.922 -19.891 1.776 1 78.88 12 SER B C 1
ATOM 2858 O O . SER B 1 12 ? 22.141 -19.359 2.869 1 78.88 12 SER B O 1
ATOM 2860 N N . TYR B 1 13 ? 21 -19.547 0.998 1 81.31 13 TYR B N 1
ATOM 2861 C CA . TYR 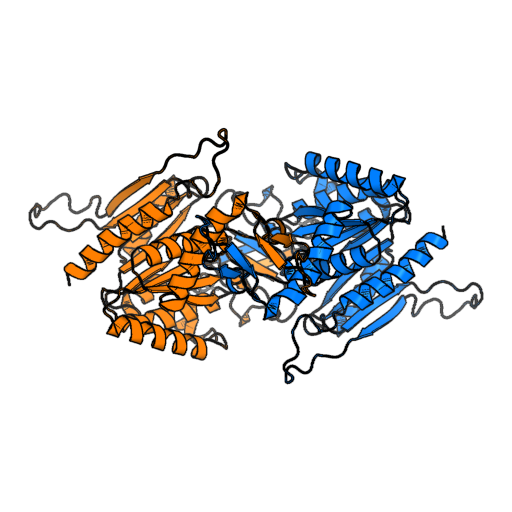B 1 13 ? 20.078 -18.453 1.349 1 81.31 13 TYR B CA 1
ATOM 2862 C C . TYR B 1 13 ? 19.266 -18.812 2.582 1 81.31 13 TYR B C 1
ATOM 2864 O O . TYR B 1 13 ? 19.25 -18.062 3.564 1 81.31 13 TYR B O 1
ATOM 2872 N N . PHE B 1 14 ? 18.688 -19.984 2.631 1 83.12 14 PHE B N 1
ATOM 2873 C CA . PHE B 1 14 ? 17.797 -20.391 3.713 1 83.12 14 PHE B CA 1
ATOM 2874 C C . PHE B 1 14 ? 18.578 -20.703 4.977 1 83.12 14 PHE B C 1
ATOM 2876 O O . PHE B 1 14 ? 18.047 -20.672 6.082 1 83.12 14 PHE B O 1
ATOM 2883 N N . ALA B 1 15 ? 19.812 -21 4.777 1 80.06 15 ALA B N 1
ATOM 2884 C CA . ALA B 1 15 ? 20.672 -21.234 5.93 1 80.06 15 ALA B CA 1
ATOM 2885 C C . ALA B 1 15 ? 21.062 -19.922 6.605 1 80.06 15 ALA B C 1
ATOM 2887 O O . ALA B 1 15 ? 21.328 -19.891 7.812 1 80.06 15 ALA B O 1
ATOM 2888 N N . SER B 1 16 ? 21.141 -18.953 5.777 1 79 16 SER B N 1
ATOM 2889 C CA . SER B 1 16 ? 21.672 -17.688 6.277 1 79 16 SER B CA 1
ATOM 2890 C C . SER B 1 16 ? 20.562 -16.75 6.707 1 79 16 SER B C 1
ATOM 2892 O O . SER B 1 16 ? 20.781 -15.852 7.523 1 79 16 SER B O 1
ATOM 2894 N N . GLN B 1 17 ? 19.406 -16.859 6.184 1 81 17 GLN B N 1
ATOM 2895 C CA . GLN B 1 17 ? 18.297 -15.961 6.492 1 81 17 GLN B CA 1
ATOM 2896 C C . GLN B 1 17 ? 17.297 -16.625 7.418 1 81 17 GLN B C 1
ATOM 2898 O O . GLN B 1 17 ? 16.812 -17.734 7.129 1 81 17 GLN B O 1
ATOM 2903 N N . PRO B 1 18 ? 17 -15.953 8.5 1 83.88 18 PRO B N 1
ATOM 2904 C CA . PRO B 1 18 ? 16.031 -16.547 9.422 1 83.88 18 PRO B CA 1
ATOM 2905 C C . PRO B 1 18 ? 14.609 -16.578 8.852 1 83.88 18 PRO B C 1
ATOM 2907 O O . PRO B 1 18 ? 14.242 -15.711 8.055 1 83.88 18 PRO B O 1
ATOM 2910 N N . PRO B 1 19 ? 13.844 -17.625 9.258 1 88.75 19 PRO B N 1
ATOM 2911 C CA . PRO B 1 19 ? 12.445 -17.672 8.836 1 88.75 19 PRO B CA 1
ATOM 2912 C C . PRO B 1 19 ? 11.586 -16.594 9.508 1 88.75 19 PRO B C 1
ATOM 2914 O O . PRO B 1 19 ? 11.922 -16.125 10.594 1 88.75 19 PRO B O 1
ATOM 2917 N N . PRO B 1 20 ? 10.547 -16.234 8.836 1 89.69 20 PRO B N 1
ATOM 2918 C CA . PRO B 1 20 ? 9.602 -15.344 9.508 1 89.69 20 PRO B CA 1
ATOM 2919 C C . PRO B 1 20 ? 9 -15.961 10.773 1 89.69 20 PRO B C 1
ATOM 2921 O O . PRO B 1 20 ? 8.789 -17.172 10.828 1 89.69 20 PRO B O 1
ATOM 2924 N N . PRO B 1 21 ? 8.711 -15.094 11.758 1 87.88 21 PRO B N 1
ATOM 2925 C CA . PRO B 1 21 ? 8.227 -15.602 13.047 1 87.88 21 PRO B CA 1
ATOM 2926 C C . PRO B 1 21 ? 6.902 -16.359 12.93 1 87.88 21 PRO B C 1
ATOM 2928 O O . PRO B 1 21 ? 6.625 -17.25 13.727 1 87.88 21 PRO B O 1
ATOM 2931 N N . THR B 1 22 ? 6.078 -16.109 12 1 91 22 THR B N 1
ATOM 2932 C CA . THR B 1 22 ? 4.746 -16.688 11.898 1 91 22 THR B CA 1
ATOM 2933 C C . THR B 1 22 ? 4.766 -17.906 10.969 1 91 22 THR B C 1
ATOM 2935 O O . THR B 1 22 ? 3.717 -18.484 10.688 1 91 22 THR B O 1
ATOM 2938 N N . LEU B 1 23 ? 5.934 -18.328 10.539 1 93.75 23 LEU B N 1
ATOM 2939 C CA . LEU B 1 23 ? 6.039 -19.328 9.492 1 93.75 23 LEU B CA 1
ATOM 2940 C C . LEU B 1 23 ? 5.391 -20.641 9.93 1 93.75 23 LEU B C 1
ATOM 2942 O O . LEU B 1 23 ? 4.586 -21.219 9.195 1 93.75 23 LEU B O 1
ATOM 2946 N N . GLN B 1 24 ? 5.703 -21.047 11.133 1 92.88 24 GLN B N 1
ATOM 2947 C CA . GLN B 1 24 ? 5.203 -22.328 11.609 1 92.88 24 GLN B CA 1
ATOM 2948 C C . GLN B 1 24 ? 3.68 -22.328 11.695 1 92.88 24 GLN B C 1
ATOM 2950 O O . GLN B 1 24 ? 3.029 -23.297 11.281 1 92.88 24 GLN B O 1
ATOM 2955 N N . HIS B 1 25 ? 3.154 -21.297 12.195 1 94.31 25 HIS B N 1
ATOM 2956 C CA . HIS B 1 25 ? 1.706 -21.156 12.305 1 94.31 25 HIS B CA 1
ATOM 2957 C C . HIS B 1 25 ? 1.052 -21.141 10.93 1 94.31 25 HIS B C 1
ATOM 2959 O O . HIS B 1 25 ? 0.035 -21.797 10.711 1 94.31 25 HIS B O 1
ATOM 2965 N N . ASP B 1 26 ? 1.606 -20.438 10.055 1 94.44 26 ASP B N 1
ATOM 2966 C CA . ASP B 1 26 ? 1.091 -20.344 8.695 1 94.44 26 ASP B CA 1
ATOM 2967 C C . ASP B 1 26 ? 1.101 -21.703 8.008 1 94.44 26 ASP B C 1
ATOM 2969 O O . ASP B 1 26 ? 0.121 -22.094 7.363 1 94.44 26 ASP B O 1
ATOM 2973 N N . VAL B 1 27 ? 2.164 -22.438 8.234 1 95 27 VAL B N 1
ATOM 2974 C CA . VAL B 1 27 ? 2.34 -23.734 7.582 1 95 27 VAL B CA 1
ATOM 2975 C C . VAL B 1 27 ? 1.304 -24.734 8.109 1 95 27 VAL B C 1
ATOM 2977 O O . VAL B 1 27 ? 0.753 -25.531 7.348 1 95 27 VAL B O 1
ATOM 2980 N N . GLU B 1 28 ? 1.025 -24.625 9.336 1 96.69 28 GLU B N 1
ATOM 2981 C CA . GLU B 1 28 ? 0.041 -25.516 9.93 1 96.69 28 GLU B CA 1
ATOM 2982 C C . GLU B 1 28 ? -1.347 -25.297 9.336 1 96.69 28 GLU B C 1
ATOM 2984 O O . GLU B 1 28 ? -2.062 -26.25 9.031 1 96.69 28 GLU B O 1
ATOM 2989 N N . ARG B 1 29 ? -1.679 -24.109 9.164 1 96.62 29 ARG B N 1
ATOM 2990 C CA . ARG B 1 29 ? -2.979 -23.781 8.594 1 96.62 29 ARG B CA 1
ATOM 2991 C C . ARG B 1 29 ? -3.059 -24.219 7.133 1 96.62 29 ARG B C 1
ATOM 2993 O O . ARG B 1 29 ? -4.105 -24.688 6.676 1 96.62 29 ARG B O 1
ATOM 3000 N N . VAL B 1 30 ? -1.96 -24.078 6.484 1 97.62 30 VAL B N 1
ATOM 3001 C CA . VAL B 1 30 ? -1.896 -24.5 5.09 1 97.62 30 VAL B CA 1
ATOM 3002 C C . VAL B 1 30 ? -2.029 -26.016 5 1 97.62 30 VAL B C 1
ATOM 3004 O O . VAL B 1 30 ? -2.744 -26.531 4.137 1 97.62 30 VAL B O 1
ATOM 3007 N N . ARG B 1 31 ? -1.354 -26.688 5.895 1 97.56 31 ARG B N 1
ATOM 3008 C CA . ARG B 1 31 ? -1.408 -28.156 5.93 1 97.56 31 ARG B CA 1
ATOM 3009 C C . ARG B 1 31 ? -2.842 -28.641 6.109 1 97.56 31 ARG B C 1
ATOM 3011 O O . ARG B 1 31 ? -3.281 -29.562 5.41 1 97.56 31 ARG B O 1
ATOM 3018 N N . GLU B 1 32 ? -3.523 -27.984 6.984 1 97.88 32 GLU B N 1
ATOM 3019 C CA . GLU B 1 32 ? -4.914 -28.359 7.234 1 97.88 32 GLU B CA 1
ATOM 3020 C C . GLU B 1 32 ? -5.785 -28.094 6.012 1 97.88 32 GLU B C 1
ATOM 3022 O O . GLU B 1 32 ? -6.637 -28.906 5.652 1 97.88 32 GLU B O 1
ATOM 3027 N N . PHE B 1 33 ? -5.605 -27.062 5.426 1 98.25 33 PHE B N 1
ATOM 3028 C CA . PHE B 1 33 ? -6.344 -26.672 4.23 1 98.25 33 PHE B CA 1
ATOM 3029 C C . PHE B 1 33 ? -6.117 -27.656 3.102 1 98.25 33 PHE B C 1
ATOM 3031 O O . PHE B 1 33 ? -7.07 -28.125 2.471 1 98.25 33 PHE B O 1
ATOM 3038 N N . ILE B 1 34 ? -4.848 -27.969 2.893 1 97.94 34 ILE B N 1
ATOM 3039 C CA . ILE B 1 34 ? -4.461 -28.875 1.812 1 97.94 34 ILE B CA 1
ATOM 3040 C C . ILE B 1 34 ? -5.016 -30.281 2.08 1 97.94 34 ILE B C 1
ATOM 3042 O O . ILE B 1 34 ? -5.535 -30.922 1.171 1 97.94 34 ILE B O 1
ATOM 3046 N N . LYS B 1 35 ? -4.887 -30.719 3.289 1 97.44 35 LYS B N 1
ATOM 3047 C CA . LYS B 1 35 ? -5.391 -32.031 3.65 1 97.44 35 LYS B CA 1
ATOM 3048 C C . LYS B 1 35 ? -6.883 -32.156 3.357 1 97.44 35 LYS B C 1
ATOM 3050 O O . LYS B 1 35 ? -7.332 -33.156 2.797 1 97.44 35 LYS B O 1
ATOM 3055 N N . ARG B 1 36 ? -7.578 -31.203 3.686 1 97.56 36 ARG B N 1
ATOM 3056 C CA . ARG B 1 36 ? -9.023 -31.203 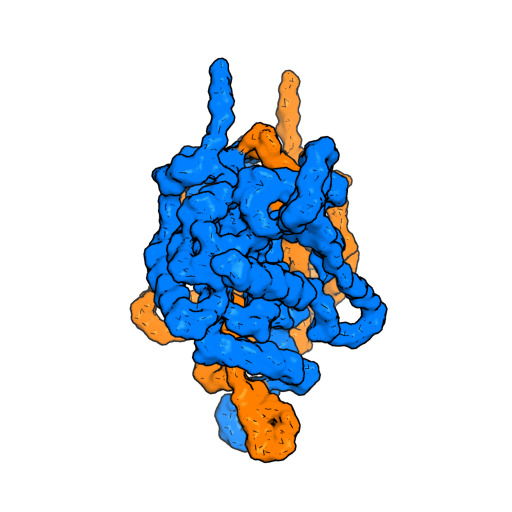3.465 1 97.56 36 ARG B CA 1
ATOM 3057 C C . ARG B 1 36 ? -9.352 -31.312 1.979 1 97.56 36 ARG B C 1
ATOM 3059 O O . ARG B 1 36 ? -10.133 -32.156 1.573 1 97.56 36 ARG B O 1
ATOM 3066 N N . HIS B 1 37 ? -8.766 -30.531 1.229 1 97.62 37 HIS B N 1
ATOM 3067 C CA . HIS B 1 37 ? -9.094 -30.5 -0.191 1 97.62 37 HIS B CA 1
ATOM 3068 C C . HIS B 1 37 ? -8.516 -31.703 -0.927 1 97.62 37 HIS B C 1
ATOM 3070 O O . HIS B 1 37 ? -9.109 -32.188 -1.899 1 97.62 37 HIS B O 1
ATOM 3076 N N . ASN B 1 38 ? -7.371 -32.156 -0.436 1 97.06 38 ASN B N 1
ATOM 3077 C CA . ASN B 1 38 ? -6.859 -33.406 -0.967 1 97.06 38 ASN B CA 1
ATOM 3078 C C . ASN B 1 38 ? -7.855 -34.562 -0.764 1 97.06 38 ASN B C 1
ATOM 3080 O O . ASN B 1 38 ? -8.102 -35.344 -1.681 1 97.06 38 ASN B O 1
ATOM 3084 N N . ASN B 1 39 ? -8.398 -34.562 0.418 1 97.31 39 ASN B N 1
ATOM 3085 C CA . ASN B 1 39 ? -9.375 -35.594 0.75 1 97.31 39 ASN B CA 1
ATOM 3086 C C . ASN B 1 39 ? -10.625 -35.469 -0.117 1 97.31 39 ASN B C 1
ATOM 3088 O O . ASN B 1 39 ? -11.266 -36.469 -0.425 1 97.31 39 ASN B O 1
ATOM 3092 N N . GLU B 1 40 ? -10.953 -34.312 -0.562 1 96.69 40 GLU B N 1
ATOM 3093 C CA . GLU B 1 40 ? -12.148 -34.062 -1.367 1 96.69 40 GLU B CA 1
ATOM 3094 C C . GLU B 1 40 ? -11.844 -34.219 -2.855 1 96.69 40 GLU B C 1
ATOM 3096 O O . GLU B 1 40 ? -12.75 -34.125 -3.689 1 96.69 40 GLU B O 1
ATOM 3101 N N . GLY B 1 41 ? -10.594 -34.406 -3.215 1 96.38 41 GLY B N 1
ATOM 3102 C CA . GLY B 1 41 ? -10.195 -34.594 -4.602 1 96.38 41 GLY B CA 1
ATOM 3103 C C . GLY B 1 41 ? -10.164 -33.312 -5.395 1 96.38 41 GLY B C 1
ATOM 3104 O O . GLY B 1 41 ? -10.195 -33.312 -6.625 1 96.38 41 GLY B O 1
ATOM 3105 N N . ARG B 1 42 ? -10.102 -32.188 -4.688 1 97.19 42 ARG B N 1
ATOM 3106 C CA . ARG B 1 42 ? -10.125 -30.891 -5.332 1 97.19 42 ARG B CA 1
ATOM 3107 C C . ARG B 1 42 ? -8.719 -30.438 -5.711 1 97.19 42 ARG B C 1
ATOM 3109 O O . ARG B 1 42 ? -7.773 -30.625 -4.945 1 97.19 42 ARG B O 1
ATOM 3116 N N . SER B 1 43 ? -8.594 -29.891 -6.922 1 98.19 43 SER B N 1
ATOM 3117 C CA . SER B 1 43 ? -7.332 -29.266 -7.301 1 98.19 43 SER B CA 1
ATOM 3118 C C . SER B 1 43 ? -7.09 -27.984 -6.508 1 98.19 43 SER B C 1
ATOM 3120 O O . SER B 1 43 ? -8.031 -27.25 -6.199 1 98.19 43 SER B O 1
ATOM 3122 N N . VAL B 1 44 ? -5.824 -27.766 -6.133 1 98.44 44 VAL B N 1
ATOM 3123 C CA . VAL B 1 44 ? -5.445 -26.609 -5.344 1 98.44 44 VAL B CA 1
ATOM 3124 C C . VAL B 1 44 ? -4.434 -25.766 -6.113 1 98.44 44 VAL B C 1
ATOM 3126 O O . VAL B 1 44 ? -3.504 -26.297 -6.727 1 98.44 44 VAL B O 1
ATOM 3129 N N . VAL B 1 45 ? -4.668 -24.469 -6.156 1 98.75 45 VAL B N 1
ATOM 3130 C CA . VAL B 1 45 ? -3.721 -23.578 -6.809 1 98.75 45 VAL B CA 1
ATOM 3131 C C . VAL B 1 45 ? -3.152 -22.594 -5.785 1 98.75 45 VAL B C 1
ATOM 3133 O O . VAL B 1 45 ? -3.889 -22.047 -4.961 1 98.75 45 VAL B O 1
ATOM 3136 N N . LEU B 1 46 ? -1.848 -22.438 -5.75 1 98.56 46 LEU B N 1
ATOM 3137 C CA . LEU B 1 46 ? -1.18 -21.344 -5.062 1 98.56 46 LEU B CA 1
ATOM 3138 C C . LEU B 1 46 ? -1.057 -20.125 -5.969 1 98.56 46 LEU B C 1
ATOM 3140 O O . LEU B 1 46 ? -0.423 -20.188 -7.023 1 98.56 46 LEU B O 1
ATOM 3144 N N . VAL B 1 47 ? -1.708 -19.062 -5.59 1 98.75 47 VAL B N 1
ATOM 3145 C CA . VAL B 1 47 ? -1.589 -17.797 -6.309 1 98.75 47 VAL B CA 1
ATOM 3146 C C . VAL B 1 47 ? -0.743 -16.828 -5.5 1 98.75 47 VAL B C 1
ATOM 3148 O O . VAL B 1 47 ? -1.134 -16.406 -4.406 1 98.75 47 VAL B O 1
ATOM 3151 N N . THR B 1 48 ? 0.444 -16.531 -5.988 1 98.38 48 THR B N 1
ATOM 3152 C CA . THR B 1 48 ? 1.202 -15.461 -5.352 1 98.38 48 THR B CA 1
ATOM 3153 C C . THR B 1 48 ? 0.892 -14.117 -6.008 1 98.38 48 THR B C 1
ATOM 3155 O O . THR B 1 48 ? 0.663 -14.047 -7.219 1 98.38 48 THR B O 1
ATOM 3158 N N . SER B 1 49 ? 0.829 -13.07 -5.199 1 97.5 49 SER B N 1
ATOM 3159 C CA . SER B 1 49 ? 0.346 -11.789 -5.719 1 97.5 49 SER B CA 1
ATOM 3160 C C . SER B 1 49 ? 0.967 -10.617 -4.965 1 97.5 49 SER B C 1
ATOM 3162 O O . SER B 1 49 ? 1.316 -10.742 -3.789 1 97.5 49 SER B O 1
ATOM 3164 N N . GLY B 1 50 ? 1.061 -9.508 -5.695 1 94.25 50 GLY B N 1
ATOM 3165 C CA . GLY B 1 50 ? 1.661 -8.328 -5.082 1 94.25 50 GLY B CA 1
ATOM 3166 C C . GLY B 1 50 ? 3.17 -8.281 -5.238 1 94.25 50 GLY B C 1
ATOM 3167 O O . GLY B 1 50 ? 3.756 -9.125 -5.918 1 94.25 50 GLY B O 1
ATOM 3168 N N . GLY B 1 51 ? 3.771 -7.285 -4.648 1 93.25 51 GLY B N 1
ATOM 3169 C CA . GLY B 1 51 ? 5.215 -7.125 -4.738 1 93.25 51 GLY B CA 1
ATOM 3170 C C . GLY B 1 51 ? 5.938 -7.5 -3.459 1 93.25 51 GLY B C 1
ATOM 3171 O O . GLY B 1 51 ? 5.305 -7.746 -2.43 1 93.25 51 GLY B O 1
ATOM 3172 N N . THR B 1 52 ? 7.246 -7.633 -3.568 1 93.69 52 THR B N 1
ATOM 3173 C CA . THR B 1 52 ? 8.07 -7.871 -2.391 1 93.69 52 THR B CA 1
ATOM 3174 C C . THR B 1 52 ? 8.953 -6.66 -2.098 1 93.69 52 THR B C 1
ATOM 3176 O O . THR B 1 52 ? 9.273 -5.883 -3 1 93.69 52 THR B O 1
ATOM 3179 N N . THR B 1 53 ? 9.266 -6.523 -0.861 1 91.25 53 THR B N 1
ATOM 3180 C CA . THR B 1 53 ? 10.164 -5.449 -0.459 1 91.25 53 THR B CA 1
ATOM 3181 C C . THR B 1 53 ? 11.523 -6.012 -0.03 1 91.25 53 THR B C 1
ATOM 3183 O O . THR B 1 53 ? 11.633 -7.195 0.293 1 91.25 53 THR B O 1
ATOM 3186 N N . VAL B 1 54 ? 12.477 -5.188 -0.126 1 89.88 54 VAL B N 1
ATOM 3187 C CA . VAL B 1 54 ? 13.812 -5.473 0.393 1 89.88 54 VAL B CA 1
ATOM 3188 C C . VAL B 1 54 ? 14.211 -4.406 1.412 1 89.88 54 VAL B C 1
ATOM 3190 O O . VAL B 1 54 ? 14.578 -3.289 1.041 1 89.88 54 VAL B O 1
ATOM 3193 N N . PRO B 1 55 ? 14.117 -4.801 2.654 1 86.69 55 PRO B N 1
ATOM 3194 C CA . PRO B 1 55 ? 14.508 -3.82 3.67 1 86.69 55 PRO B CA 1
ATOM 3195 C C . PRO B 1 55 ? 15.961 -3.375 3.535 1 86.69 55 PRO B C 1
ATOM 3197 O O . PRO B 1 55 ? 16.828 -4.188 3.199 1 86.69 55 PRO B O 1
ATOM 3200 N N . LEU B 1 56 ? 16.219 -2.098 3.799 1 84.56 56 LEU B N 1
ATOM 3201 C CA . LEU B 1 56 ? 17.578 -1.568 3.734 1 84.56 56 LEU B CA 1
ATOM 3202 C C . LEU B 1 56 ? 18.172 -1.452 5.129 1 84.56 56 LEU B C 1
ATOM 3204 O O . LEU B 1 56 ? 19.391 -1.299 5.273 1 84.56 56 LEU B O 1
ATOM 3208 N N . GLU B 1 57 ? 17.281 -1.477 6.117 1 80.69 57 GLU B N 1
ATOM 3209 C CA . GLU B 1 57 ? 17.672 -1.396 7.523 1 80.69 57 GLU B CA 1
ATOM 3210 C C . GLU B 1 57 ? 16.984 -2.482 8.352 1 80.69 57 GLU B C 1
ATOM 3212 O O . GLU B 1 57 ? 15.945 -3.012 7.949 1 80.69 57 GLU B O 1
ATOM 3217 N N . LEU B 1 58 ? 17.656 -2.803 9.469 1 75.81 58 LEU B N 1
ATOM 3218 C CA . LEU B 1 58 ? 17.016 -3.762 10.359 1 75.81 58 LEU B CA 1
ATOM 3219 C C . LEU B 1 58 ? 15.734 -3.18 10.961 1 75.81 58 LEU B C 1
ATOM 3221 O O . LEU B 1 58 ? 14.703 -3.848 10.992 1 75.81 58 LEU B O 1
ATOM 3225 N N . ASN B 1 59 ? 15.867 -1.967 11.484 1 75.81 59 ASN B N 1
ATOM 3226 C CA . ASN B 1 59 ? 14.68 -1.182 11.812 1 75.81 59 ASN B CA 1
ATOM 3227 C C . ASN B 1 59 ? 14.172 -0.404 10.602 1 75.81 59 ASN B C 1
ATOM 3229 O O . ASN B 1 59 ? 14.617 0.718 10.344 1 75.81 59 ASN B O 1
ATOM 3233 N N . VAL B 1 60 ? 13.258 -1.055 9.93 1 73.69 60 VAL B N 1
ATOM 3234 C CA . VAL B 1 60 ? 12.977 -0.704 8.539 1 73.69 60 VAL B CA 1
ATOM 3235 C C . VAL B 1 60 ? 12.281 0.652 8.484 1 73.69 60 VAL B C 1
ATOM 3237 O O . VAL B 1 60 ? 11.148 0.8 8.961 1 73.69 60 VAL B O 1
ATOM 3240 N N . VAL B 1 61 ? 12.977 1.529 7.918 1 77.75 61 VAL B N 1
ATOM 3241 C CA . VAL B 1 61 ? 12.414 2.832 7.574 1 77.75 61 VAL B CA 1
ATOM 3242 C C . VAL B 1 61 ? 12.336 2.977 6.055 1 77.75 61 VAL B C 1
ATOM 3244 O O . VAL B 1 61 ? 11.406 3.594 5.531 1 77.75 61 VAL B O 1
ATOM 3247 N N . ARG B 1 62 ? 13.289 2.303 5.445 1 83.81 62 ARG B N 1
ATOM 3248 C CA . ARG B 1 62 ? 13.336 2.344 3.986 1 83.81 62 ARG B CA 1
ATOM 3249 C C . ARG B 1 62 ? 13.453 0.94 3.402 1 83.81 62 ARG B C 1
ATOM 3251 O O . ARG B 1 62 ? 14.062 0.058 4.012 1 83.81 62 ARG B O 1
ATOM 3258 N N . PHE B 1 63 ? 12.883 0.815 2.219 1 87 63 PHE B N 1
ATOM 3259 C CA . PHE B 1 63 ? 13.023 -0.46 1.525 1 87 63 PHE B CA 1
ATOM 3260 C C . PHE B 1 63 ? 12.898 -0.272 0.017 1 87 63 PHE B C 1
ATOM 3262 O O . PHE B 1 63 ? 12.344 0.724 -0.447 1 87 63 PHE B O 1
ATOM 3269 N N . LEU B 1 64 ? 13.516 -1.222 -0.646 1 88.06 64 LEU B N 1
ATOM 3270 C CA . LEU B 1 64 ? 13.297 -1.339 -2.082 1 88.06 64 LEU B CA 1
ATOM 3271 C C . LEU B 1 64 ? 12.023 -2.127 -2.373 1 88.06 64 LEU B C 1
ATOM 3273 O O . LEU B 1 64 ? 11.773 -3.166 -1.757 1 88.06 64 LEU B O 1
ATOM 3277 N N . ASP B 1 65 ? 11.242 -1.556 -3.205 1 88.94 65 ASP B N 1
ATOM 3278 C CA . ASP B 1 65 ? 9.945 -2.178 -3.477 1 88.94 65 ASP B CA 1
ATOM 3279 C C . ASP B 1 65 ? 9.789 -2.484 -4.965 1 88.94 65 ASP B C 1
ATOM 3281 O O . ASP B 1 65 ? 10.094 -1.646 -5.812 1 88.94 65 ASP B O 1
ATOM 3285 N N . ASN B 1 66 ? 9.398 -3.652 -5.242 1 87.75 66 ASN B N 1
ATOM 3286 C CA . ASN B 1 66 ? 8.906 -4.004 -6.57 1 87.75 66 ASN B CA 1
ATOM 3287 C C . ASN B 1 66 ? 7.406 -3.752 -6.695 1 87.75 66 ASN B C 1
ATOM 3289 O O . ASN B 1 66 ? 6.602 -4.426 -6.047 1 87.75 66 ASN B O 1
ATOM 3293 N N . PHE B 1 67 ? 7.176 -2.887 -7.574 1 79.94 67 PHE B N 1
ATOM 3294 C CA . PHE B 1 67 ? 5.797 -2.41 -7.629 1 79.94 67 PHE B CA 1
ATOM 3295 C C . PHE B 1 67 ? 4.879 -3.479 -8.203 1 79.94 67 PHE B C 1
ATOM 3297 O O . PHE B 1 67 ? 5.152 -4.027 -9.273 1 79.94 67 PHE B O 1
ATOM 3304 N N . SER B 1 68 ? 3.77 -3.686 -7.449 1 89.25 68 SER B N 1
ATOM 3305 C CA . SER B 1 68 ? 2.631 -4.461 -7.93 1 89.25 68 SER B CA 1
ATOM 3306 C C . SER B 1 68 ? 1.391 -4.203 -7.078 1 89.25 68 SER B C 1
ATOM 3308 O O . SER B 1 68 ? 1.409 -4.422 -5.863 1 89.25 68 SER B O 1
ATOM 3310 N N . ALA B 1 69 ? 0.379 -3.752 -7.715 1 85 69 ALA B N 1
ATOM 3311 C CA . ALA B 1 69 ? -0.879 -3.564 -6.996 1 85 69 ALA B CA 1
ATOM 3312 C C . ALA B 1 69 ? -1.523 -4.906 -6.66 1 85 69 ALA B C 1
ATOM 3314 O O . ALA B 1 69 ? -2.41 -4.98 -5.809 1 85 69 ALA B O 1
ATOM 3315 N N . GLY B 1 70 ? -1.092 -5.918 -7.328 1 92 70 GLY B N 1
ATOM 3316 C CA . GLY B 1 70 ? -1.643 -7.242 -7.078 1 92 70 GLY B CA 1
ATOM 3317 C C . GLY B 1 70 ? -2.9 -7.523 -7.879 1 92 70 GLY B C 1
ATOM 3318 O O . GLY B 1 70 ? -3.676 -8.414 -7.531 1 92 70 GLY B O 1
ATOM 3319 N N . THR B 1 71 ? -3.102 -6.816 -8.977 1 91.81 71 THR B N 1
ATOM 3320 C CA . THR B 1 71 ? -4.32 -6.949 -9.773 1 91.81 71 THR B CA 1
ATOM 3321 C C . THR B 1 71 ? -4.387 -8.32 -10.438 1 91.81 71 THR B C 1
ATOM 3323 O O . THR B 1 71 ? -5.383 -9.031 -10.312 1 91.81 71 THR B O 1
ATOM 3326 N N . ARG B 1 72 ? -3.344 -8.703 -11.07 1 95.56 72 ARG B N 1
ATOM 3327 C CA . ARG B 1 72 ? -3.295 -9.984 -11.773 1 95.56 72 ARG B CA 1
ATOM 3328 C C . ARG B 1 72 ? -3.566 -11.141 -10.812 1 95.56 72 ARG B C 1
ATOM 3330 O O . ARG B 1 72 ? -4.371 -12.023 -11.117 1 95.56 72 ARG B O 1
ATOM 3337 N N . GLY B 1 73 ? -2.912 -11.117 -9.719 1 97.44 73 GLY B N 1
ATOM 3338 C CA . GLY B 1 73 ? -3.072 -12.195 -8.75 1 97.44 73 GLY B CA 1
ATOM 3339 C C . GLY B 1 73 ? -4.461 -12.242 -8.141 1 97.44 73 GLY B C 1
ATOM 3340 O O . GLY B 1 73 ? -5.102 -13.297 -8.125 1 97.44 73 GLY B O 1
ATOM 3341 N N . ALA B 1 74 ? -4.977 -11.117 -7.715 1 95.25 74 ALA B N 1
ATOM 3342 C CA . ALA B 1 74 ? -6.273 -11.055 -7.047 1 95.25 74 ALA B CA 1
ATOM 3343 C C . ALA B 1 74 ? -7.398 -11.445 -8 1 95.25 74 ALA B C 1
ATOM 3345 O O . ALA B 1 74 ? -8.297 -12.211 -7.633 1 95.25 74 ALA B O 1
ATOM 3346 N N . THR B 1 75 ? -7.348 -10.938 -9.203 1 96.12 75 THR B N 1
ATOM 3347 C CA . THR B 1 75 ? -8.367 -11.227 -10.203 1 96.12 75 THR B CA 1
ATOM 3348 C C . THR B 1 75 ? -8.344 -12.703 -10.594 1 96.12 75 THR B C 1
ATOM 3350 O O . THR B 1 75 ? -9.383 -13.352 -10.656 1 96.12 75 THR B O 1
ATOM 3353 N N . SER B 1 76 ? -7.176 -13.211 -10.758 1 98.5 76 SER B N 1
ATOM 3354 C CA . SER B 1 76 ? -7.051 -14.609 -11.148 1 98.5 76 SER B CA 1
ATOM 3355 C C . SER B 1 76 ? -7.543 -15.539 -10.039 1 98.5 76 SER B C 1
ATOM 3357 O O . SER B 1 76 ? -8.141 -16.578 -10.32 1 98.5 76 SER B O 1
ATOM 3359 N N . ALA B 1 77 ? -7.246 -15.133 -8.82 1 98.44 77 ALA B N 1
ATOM 3360 C CA . ALA B 1 77 ? -7.723 -15.938 -7.699 1 98.44 77 ALA B CA 1
ATOM 3361 C C . ALA B 1 77 ? -9.242 -16.109 -7.746 1 98.44 77 ALA B C 1
ATOM 3363 O O . ALA B 1 77 ? -9.758 -17.203 -7.512 1 98.44 77 ALA B O 1
ATOM 3364 N N . GLU B 1 78 ? -9.969 -15.078 -8.094 1 97.19 78 GLU B N 1
ATOM 3365 C CA . GLU B 1 78 ? -11.422 -15.133 -8.211 1 97.19 78 GLU B CA 1
ATOM 3366 C C . GLU B 1 78 ? -11.844 -16.109 -9.297 1 97.19 78 GLU B C 1
ATOM 3368 O O . GLU B 1 78 ? -12.766 -16.906 -9.102 1 97.19 78 GLU B O 1
ATOM 3373 N N . TYR B 1 79 ? -11.18 -16.016 -10.359 1 97.69 79 TYR B N 1
ATOM 3374 C CA . TYR B 1 79 ? -11.562 -16.875 -11.484 1 97.69 79 TYR B CA 1
ATOM 3375 C C . TYR B 1 79 ? -11.195 -18.328 -11.219 1 97.69 79 TYR B C 1
ATOM 3377 O O . TYR B 1 79 ? -11.898 -19.234 -11.656 1 97.69 79 TYR B O 1
ATOM 3385 N N . PHE B 1 80 ? -10.078 -18.609 -10.5 1 98.62 80 PHE B N 1
ATOM 3386 C CA . PHE B 1 80 ? -9.75 -19.969 -10.109 1 98.62 80 PHE B CA 1
ATOM 3387 C C . PHE B 1 80 ? -10.82 -20.531 -9.172 1 98.62 80 PHE B C 1
ATOM 3389 O O . PHE B 1 80 ? -11.219 -21.688 -9.297 1 98.62 80 PHE B O 1
ATOM 3396 N N . LEU B 1 81 ? -11.242 -19.656 -8.234 1 98.06 81 LEU B N 1
ATOM 3397 C CA . LEU B 1 81 ? -12.305 -20.078 -7.324 1 98.06 81 LEU B CA 1
ATOM 3398 C C . LEU B 1 81 ? -13.578 -20.406 -8.094 1 98.06 81 LEU B C 1
ATOM 3400 O O . LEU B 1 81 ? -14.219 -21.438 -7.828 1 98.06 81 LEU B O 1
ATOM 3404 N N . LYS B 1 82 ? -13.914 -19.609 -9.039 1 96.25 82 LYS B N 1
ATOM 3405 C CA . LYS B 1 82 ? -15.094 -19.828 -9.875 1 96.25 82 LYS B CA 1
ATOM 3406 C C . LYS B 1 82 ? -14.961 -21.125 -10.672 1 96.25 82 LYS B C 1
ATOM 3408 O O . LYS B 1 82 ? -15.953 -21.797 -10.922 1 96.25 82 LYS B O 1
ATOM 3413 N N . ALA B 1 83 ? -13.742 -21.438 -11.023 1 97.38 83 ALA B N 1
ATOM 3414 C CA . ALA B 1 83 ? -13.484 -22.641 -11.82 1 97.38 83 ALA B CA 1
ATOM 3415 C C . ALA B 1 83 ? -13.453 -23.891 -10.945 1 97.38 83 ALA B C 1
ATOM 3417 O O . ALA B 1 83 ? -13.227 -25 -11.438 1 97.38 83 ALA B O 1
ATOM 3418 N N . GLY B 1 84 ? -13.57 -23.719 -9.617 1 96.56 84 GLY B N 1
ATOM 3419 C CA . GLY B 1 84 ? -13.727 -24.859 -8.734 1 96.56 84 GLY B CA 1
ATOM 3420 C C . GLY B 1 84 ? -12.453 -25.219 -7.996 1 96.56 84 GLY B C 1
ATOM 3421 O O . GLY B 1 84 ? -12.43 -26.188 -7.234 1 96.56 84 GLY B O 1
ATOM 3422 N N . TYR B 1 85 ? -11.391 -24.469 -8.188 1 98.44 85 TYR B N 1
ATOM 3423 C CA . TYR B 1 85 ? -10.148 -24.703 -7.453 1 98.44 85 TYR B CA 1
ATOM 3424 C C . TYR B 1 85 ? -10.273 -24.25 -6.004 1 98.44 85 TYR B C 1
ATOM 3426 O O . TYR B 1 85 ? -11.023 -23.312 -5.703 1 98.44 85 TYR B O 1
ATOM 3434 N N . ALA B 1 86 ? -9.617 -24.922 -5.098 1 98.62 86 ALA B N 1
ATOM 3435 C CA . ALA B 1 86 ? -9.227 -24.266 -3.846 1 98.62 86 ALA B CA 1
ATOM 3436 C C . ALA B 1 86 ? -7.996 -23.391 -4.043 1 98.62 86 ALA B C 1
ATOM 3438 O O . ALA B 1 86 ? -7.082 -23.75 -4.785 1 98.62 86 ALA B O 1
ATOM 3439 N N . VAL B 1 87 ? -8.039 -22.234 -3.377 1 98.75 87 VAL B N 1
ATOM 3440 C CA . VAL B 1 87 ? -7 -21.25 -3.664 1 98.75 87 VAL B CA 1
ATOM 3441 C C . VAL B 1 87 ? -6.254 -20.891 -2.379 1 98.75 87 VAL B C 1
ATOM 3443 O O . VAL B 1 87 ? -6.871 -20.531 -1.377 1 98.75 87 VAL B O 1
ATOM 3446 N N . ILE B 1 88 ? -4.961 -21.109 -2.385 1 98.69 88 ILE B N 1
ATOM 3447 C CA . ILE B 1 88 ? -4.086 -20.453 -1.417 1 98.69 88 ILE B CA 1
ATOM 3448 C C . ILE B 1 88 ? -3.578 -19.141 -1.985 1 98.69 88 ILE B C 1
ATOM 3450 O O . ILE B 1 88 ? -2.787 -19.125 -2.93 1 98.69 88 ILE B O 1
ATOM 3454 N N . PHE B 1 89 ? -4.078 -18.078 -1.421 1 97.94 89 PHE B N 1
ATOM 3455 C CA . PHE B 1 89 ? -3.721 -16.75 -1.891 1 97.94 89 PHE B CA 1
ATOM 3456 C C . PHE B 1 89 ? -2.621 -16.141 -1.024 1 97.94 89 PHE B C 1
ATOM 3458 O O . PHE B 1 89 ? -2.887 -15.648 0.074 1 97.94 89 PHE B O 1
ATOM 3465 N N . MET B 1 90 ? -1.431 -16.219 -1.514 1 98 90 MET B N 1
ATOM 3466 C CA . MET B 1 90 ? -0.254 -15.688 -0.839 1 98 90 MET B CA 1
ATOM 3467 C C . MET B 1 90 ? 0.114 -14.312 -1.403 1 98 90 MET B C 1
ATOM 3469 O O . MET B 1 90 ? 0.606 -14.219 -2.529 1 98 90 MET B O 1
ATOM 3473 N N . HIS B 1 91 ? -0.101 -13.266 -0.587 1 96 91 HIS B N 1
ATOM 3474 C CA . HIS B 1 91 ? -0.046 -11.945 -1.198 1 96 91 HIS B CA 1
ATOM 3475 C C . HIS B 1 91 ? 0.667 -10.945 -0.291 1 96 91 HIS B C 1
ATOM 3477 O O . HIS B 1 91 ? 0.813 -11.188 0.91 1 96 91 HIS B O 1
ATOM 3483 N N . ARG B 1 92 ? 1.151 -9.875 -0.937 1 94.06 92 ARG B N 1
ATOM 3484 C CA . ARG B 1 92 ? 1.748 -8.75 -0.219 1 94.06 92 ARG B CA 1
ATOM 3485 C C . ARG B 1 92 ? 0.731 -8.086 0.702 1 94.06 92 ARG B C 1
ATOM 3487 O O . ARG B 1 92 ? -0.403 -7.824 0.295 1 94.06 92 ARG B O 1
ATOM 3494 N N . GLN B 1 93 ? 1.212 -7.785 1.866 1 86.81 93 GLN B N 1
ATOM 3495 C CA . GLN B 1 93 ? 0.364 -7.062 2.809 1 86.81 93 GLN B CA 1
ATOM 3496 C C . GLN B 1 93 ? -0.148 -5.758 2.199 1 86.81 93 GLN B C 1
ATOM 3498 O O . GLN B 1 93 ? 0.618 -5.008 1.592 1 86.81 93 GLN B O 1
ATOM 3503 N N . PHE B 1 94 ? -1.5 -5.547 2.186 1 77.62 94 PHE B N 1
ATOM 3504 C CA . PHE B 1 94 ? -2.229 -4.352 1.78 1 77.62 94 PHE B CA 1
ATOM 3505 C C . PHE B 1 94 ? -2.35 -4.281 0.263 1 77.62 94 PHE B C 1
ATOM 3507 O O . PHE B 1 94 ? -2.723 -3.242 -0.287 1 77.62 94 PHE B O 1
ATOM 3514 N N . SER B 1 95 ? -1.886 -5.34 -0.45 1 87.06 95 SER B N 1
ATOM 3515 C CA . SER B 1 95 ? -2.174 -5.402 -1.879 1 87.06 95 SER B CA 1
ATOM 3516 C C . SER B 1 95 ? -3.613 -5.836 -2.135 1 87.06 95 SER B C 1
ATOM 3518 O O . SER B 1 95 ? -4.344 -6.164 -1.196 1 87.06 95 SER B O 1
ATOM 3520 N N . LEU B 1 96 ? -4.012 -5.777 -3.34 1 87.38 96 LEU B N 1
ATOM 3521 C CA . LEU B 1 96 ? -5.383 -6.133 -3.699 1 87.38 96 LEU B CA 1
ATOM 3522 C C . LEU B 1 96 ? -5.672 -7.59 -3.354 1 87.38 96 LEU B C 1
ATOM 3524 O O . LEU B 1 96 ? -4.801 -8.453 -3.502 1 87.38 96 LEU B O 1
ATOM 3528 N N . GLN B 1 97 ? -6.879 -7.77 -2.893 1 90.25 97 GLN B N 1
ATOM 3529 C CA . GLN B 1 97 ? -7.34 -9.117 -2.57 1 90.25 97 GLN B CA 1
ATOM 3530 C C . GLN B 1 97 ? -8.57 -9.484 -3.393 1 90.25 97 GLN B C 1
ATOM 3532 O O . GLN B 1 97 ? -9.289 -8.609 -3.873 1 90.25 97 GLN B O 1
ATOM 3537 N N . PRO B 1 98 ? -8.719 -10.82 -3.574 1 92.69 98 PRO B N 1
ATOM 3538 C CA . PRO B 1 98 ? -9.945 -11.211 -4.262 1 92.69 98 PRO B CA 1
ATOM 3539 C C . PRO B 1 98 ? -11.195 -10.641 -3.604 1 92.69 98 PRO B C 1
ATOM 3541 O O . PRO B 1 98 ? -11.266 -10.531 -2.375 1 92.69 98 PRO B O 1
ATOM 3544 N N . PHE B 1 99 ? -12.18 -10.172 -4.41 1 88.56 99 PHE B N 1
ATOM 3545 C CA . PHE B 1 99 ? -13.492 -9.656 -4.043 1 88.56 99 PHE B CA 1
ATOM 3546 C C . PHE B 1 99 ? -13.391 -8.234 -3.512 1 88.56 99 PHE B C 1
ATOM 3548 O O . PHE B 1 99 ? -14.047 -7.324 -4.023 1 88.56 99 PHE B O 1
ATOM 3555 N N . SER B 1 100 ? -12.422 -8.031 -2.592 1 82.62 100 SER B N 1
ATOM 3556 C CA . SER B 1 100 ? -12.297 -6.688 -2.031 1 82.62 100 SER B CA 1
ATOM 3557 C C . SER B 1 100 ? -11.703 -5.719 -3.045 1 82.62 100 SER B C 1
ATOM 3559 O O . SER B 1 100 ? -11.836 -4.5 -2.898 1 82.62 100 SER B O 1
ATOM 3561 N N . ARG B 1 101 ? -11.047 -6.203 -4.066 1 82.5 101 ARG B N 1
ATOM 3562 C CA . ARG B 1 101 ? -10.43 -5.391 -5.109 1 82.5 101 ARG B CA 1
ATOM 3563 C C . ARG B 1 101 ? -11.461 -4.516 -5.809 1 82.5 101 ARG B C 1
ATOM 3565 O O . ARG B 1 101 ? -11.117 -3.502 -6.418 1 82.5 101 ARG B O 1
ATOM 3572 N N . HIS B 1 102 ? -12.68 -4.91 -5.707 1 78.31 102 HIS B N 1
ATOM 3573 C CA . HIS B 1 102 ? -13.75 -4.188 -6.391 1 78.31 102 HIS B CA 1
ATOM 3574 C C . HIS B 1 102 ? -14.141 -2.93 -5.621 1 78.31 102 HIS B C 1
ATOM 3576 O O . HIS B 1 102 ? -14.82 -2.055 -6.16 1 78.31 102 HIS B O 1
ATOM 3582 N N . TYR B 1 103 ? -13.75 -2.834 -4.367 1 72 103 TYR B N 1
ATOM 3583 C CA . TYR B 1 103 ? -14.148 -1.722 -3.508 1 72 103 TYR B CA 1
ATOM 3584 C C . TYR B 1 103 ? -12.938 -1.134 -2.789 1 72 103 TYR B C 1
ATOM 3586 O O . TYR B 1 103 ? -12.984 -0.895 -1.579 1 72 103 TYR B O 1
ATOM 3594 N N . SER B 1 104 ? -11.945 -0.769 -3.457 1 61.75 104 SER B N 1
ATOM 3595 C CA . SER B 1 104 ? -10.727 -0.246 -2.854 1 61.75 104 SER B CA 1
ATOM 3596 C C . SER B 1 104 ? -10.906 1.202 -2.408 1 61.75 104 SER B C 1
ATOM 3598 O O . SER B 1 104 ? -11.82 1.888 -2.863 1 61.75 104 SER B O 1
ATOM 3600 N N . HIS B 1 105 ? -10.062 1.594 -1.396 1 59.28 105 HIS B N 1
ATOM 3601 C CA . HIS B 1 105 ? -10.117 2.926 -0.804 1 59.28 105 HIS B CA 1
ATOM 3602 C C . HIS B 1 105 ? -9.953 4.008 -1.867 1 59.28 105 HIS B C 1
ATOM 3604 O O . HIS B 1 105 ? -10.453 5.121 -1.704 1 59.28 105 HIS B O 1
ATOM 3610 N N . SER B 1 106 ? -9.273 3.684 -2.875 1 54.56 106 SER B N 1
ATOM 3611 C CA . SER B 1 106 ? -8.945 4.723 -3.848 1 54.56 106 SER B CA 1
ATOM 3612 C C . SER B 1 106 ? -9.938 4.715 -5.012 1 54.56 106 SER B C 1
ATOM 3614 O O . SER B 1 106 ? -10.148 5.746 -5.656 1 54.56 106 SER B O 1
ATOM 3616 N N . THR B 1 107 ? -10.531 3.686 -5.395 1 52.69 107 THR B N 1
ATOM 3617 C CA . THR B 1 107 ? -11.328 3.609 -6.617 1 52.69 107 THR B CA 1
ATOM 3618 C C . THR B 1 107 ? -12.812 3.773 -6.312 1 52.69 107 THR B C 1
ATOM 3620 O O . THR B 1 107 ? -13.516 4.504 -7.012 1 52.69 107 THR B O 1
ATOM 3623 N N . ASN B 1 108 ? -13.227 3.098 -5.262 1 58.5 108 ASN B N 1
ATOM 3624 C CA . ASN B 1 108 ? -14.617 3.115 -4.832 1 58.5 108 ASN B CA 1
ATOM 3625 C C . ASN B 1 108 ? -14.742 2.992 -3.316 1 58.5 108 ASN B C 1
ATOM 3627 O O . ASN B 1 108 ? -15.031 1.912 -2.797 1 58.5 108 ASN B O 1
ATOM 3631 N N . PRO B 1 109 ? -14.492 4.246 -2.77 1 69.06 109 PRO B N 1
ATOM 3632 C CA . PRO B 1 109 ? -14.531 4.098 -1.312 1 69.06 109 PRO B CA 1
ATOM 3633 C C . PRO B 1 109 ? -15.859 3.535 -0.814 1 69.06 109 PRO B C 1
ATOM 3635 O O . PRO B 1 109 ? -16.922 3.998 -1.229 1 69.06 109 PRO B O 1
ATOM 3638 N N . PHE B 1 110 ? -15.812 2.562 -0.052 1 72.25 110 PHE B N 1
ATOM 3639 C CA . PHE B 1 110 ? -16.984 1.809 0.381 1 72.25 110 PHE B CA 1
ATOM 3640 C C . PHE B 1 110 ? -17.969 2.711 1.117 1 72.25 110 PHE B C 1
ATOM 3642 O O . PHE B 1 110 ? -19.188 2.512 1.037 1 72.25 110 PHE B O 1
ATOM 3649 N N . LEU B 1 111 ? -17.453 3.75 1.701 1 76.38 111 LEU B N 1
ATOM 3650 C CA . LEU B 1 111 ? -18.312 4.637 2.475 1 76.38 111 LEU B CA 1
ATOM 3651 C C . LEU B 1 111 ? -19.25 5.41 1.562 1 76.38 111 LEU B C 1
ATOM 3653 O O . LEU B 1 111 ? -20.328 5.828 1.987 1 76.38 111 LEU B O 1
ATOM 3657 N N . ASP B 1 112 ? -18.828 5.48 0.342 1 76.81 112 ASP B N 1
ATOM 3658 C CA . ASP B 1 112 ? -19.609 6.242 -0.617 1 76.81 112 ASP B CA 1
ATOM 3659 C C . ASP B 1 112 ? -20.891 5.488 -1.002 1 76.81 112 ASP B C 1
ATOM 3661 O O . ASP B 1 112 ? -21.859 6.09 -1.452 1 76.81 112 ASP B O 1
ATOM 3665 N N . PHE B 1 113 ? -20.844 4.234 -0.741 1 77.69 113 PHE B N 1
ATOM 3666 C CA . PHE B 1 113 ? -22 3.484 -1.218 1 77.69 113 PHE B CA 1
ATOM 3667 C C . PHE B 1 113 ? -22.938 3.164 -0.069 1 77.69 113 PHE B C 1
ATOM 3669 O O . PHE B 1 113 ? -24 2.578 -0.28 1 77.69 113 PHE B O 1
ATOM 3676 N N . LEU B 1 114 ? -22.578 3.604 1.103 1 82.44 114 LEU B N 1
ATOM 3677 C CA . LEU B 1 114 ? -23.438 3.352 2.258 1 82.44 114 LEU B CA 1
ATOM 3678 C C . LEU B 1 114 ? -24.344 4.539 2.527 1 82.44 114 LEU B C 1
ATOM 3680 O O . LEU B 1 114 ? -23.953 5.691 2.361 1 82.44 114 LEU B O 1
ATOM 3684 N N . GLU B 1 115 ? -25.484 4.199 2.805 1 84.88 115 GLU B N 1
ATOM 3685 C CA . GLU B 1 115 ? -26.484 5.211 3.141 1 84.88 115 GLU B CA 1
ATOM 3686 C C . GLU B 1 115 ? -27.078 4.965 4.523 1 84.88 115 GLU B C 1
ATOM 3688 O O . GLU B 1 115 ? -27.281 3.814 4.922 1 84.88 115 GLU B O 1
ATOM 3693 N N . ILE B 1 116 ? -27.234 6.086 5.211 1 84.44 116 ILE B N 1
ATOM 3694 C CA . ILE B 1 116 ? -27.875 6.008 6.516 1 84.44 116 ILE B CA 1
ATOM 3695 C C . ILE B 1 116 ? -29.391 6.18 6.355 1 84.44 116 ILE B C 1
ATOM 3697 O O . ILE B 1 116 ? -29.859 7.18 5.797 1 84.44 116 ILE B O 1
ATOM 3701 N N . GLU B 1 117 ? -30.047 5.133 6.688 1 79.62 117 GLU B N 1
ATOM 3702 C CA . GLU B 1 117 ? -31.5 5.195 6.59 1 79.62 117 GLU B CA 1
ATOM 3703 C C . GLU B 1 117 ? -32.125 5.598 7.926 1 79.62 117 GLU B C 1
ATOM 3705 O O . GLU B 1 117 ? -31.766 5.062 8.977 1 79.62 117 GLU B O 1
ATOM 3710 N N . SER B 1 118 ? -32.844 6.734 7.902 1 72.56 118 SER B N 1
ATOM 3711 C CA . SER B 1 118 ? -33.562 7.199 9.086 1 72.56 118 SER B CA 1
ATOM 3712 C C . SER B 1 118 ? -34.531 6.137 9.609 1 72.56 118 SER B C 1
ATOM 3714 O O . SER B 1 118 ? -35.156 5.434 8.82 1 72.56 118 SER B O 1
ATOM 3716 N N . PRO B 1 119 ? -34.438 5.855 10.922 1 63.53 119 PRO B N 1
ATOM 3717 C CA . PRO B 1 119 ? -35.312 4.824 11.484 1 63.53 119 PRO B CA 1
ATOM 3718 C C . PRO B 1 119 ? -36.781 5.047 11.141 1 63.53 119 PRO B C 1
ATOM 3720 O O . PRO B 1 119 ? -37.25 6.188 11.109 1 63.53 119 PRO B O 1
ATOM 3723 N N . ALA B 1 120 ? -37.406 4.301 10.203 1 53.03 120 ALA B N 1
ATOM 3724 C CA . ALA B 1 120 ? -38.875 4.445 10.062 1 53.03 120 ALA B CA 1
ATOM 3725 C C . ALA B 1 120 ? -39.562 4.391 11.422 1 53.03 120 ALA B C 1
ATOM 3727 O O . ALA B 1 120 ? -40.406 5.23 11.727 1 53.03 120 ALA B O 1
ATOM 3728 N N . ASP B 1 121 ? -39.781 3.182 11.844 1 48.09 121 ASP B N 1
ATOM 3729 C CA . ASP B 1 121 ? -40.688 2.814 12.914 1 48.09 121 ASP B CA 1
ATOM 3730 C C . ASP B 1 121 ? -39.969 2.658 14.242 1 48.09 121 ASP B C 1
ATOM 3732 O O . ASP B 1 121 ? -39.594 1.546 14.633 1 48.09 121 ASP B O 1
ATOM 3736 N N . GLY B 1 122 ? -39.656 3.617 14.977 1 54.31 122 GLY B N 1
ATOM 3737 C CA . GLY B 1 122 ? -39.375 3.555 16.406 1 54.31 122 GLY B CA 1
ATOM 3738 C C . GLY B 1 122 ? -38.031 2.959 16.719 1 54.31 122 GLY B C 1
ATOM 3739 O O . GLY B 1 122 ? -37.719 2.688 17.891 1 54.31 122 GLY B O 1
ATOM 3740 N N . SER B 1 123 ? -37.312 2.441 15.812 1 54.47 123 SER B N 1
ATOM 3741 C CA . SER B 1 123 ? -36.062 1.798 16.203 1 54.47 123 SER B CA 1
ATOM 3742 C C . SER B 1 123 ? -34.969 2.826 16.453 1 54.47 123 SER B C 1
ATOM 3744 O O . SER B 1 123 ? -34.969 3.9 15.836 1 54.47 123 SER B O 1
ATOM 3746 N N . LYS B 1 124 ? -34.156 2.59 17.562 1 61.34 124 LYS B N 1
ATOM 3747 C CA . LYS B 1 124 ? -33.219 3.51 18.203 1 61.34 124 LYS B CA 1
ATOM 3748 C C . LYS B 1 124 ? -32 3.771 17.328 1 61.34 124 LYS B C 1
ATOM 3750 O O . LYS B 1 124 ? -31.469 4.875 17.328 1 61.34 124 LYS B O 1
ATOM 3755 N N . THR B 1 125 ? -31.562 2.723 16.391 1 71.31 125 THR B N 1
ATOM 3756 C CA . THR B 1 125 ? -30.344 2.996 15.625 1 71.31 125 THR B CA 1
ATOM 3757 C C . THR B 1 125 ? -30.625 2.926 14.125 1 71.31 125 THR B C 1
ATOM 3759 O O . THR B 1 125 ? -31.156 1.935 13.633 1 71.31 125 THR B O 1
ATOM 3762 N N . PRO B 1 126 ? -30.406 3.994 13.414 1 79.31 126 PRO B N 1
ATOM 3763 C CA . PRO B 1 126 ? -30.656 4.012 11.977 1 79.31 126 PRO B CA 1
ATOM 3764 C C . PRO B 1 126 ? -30 2.84 11.25 1 79.31 126 PRO B C 1
ATOM 3766 O O . PRO B 1 126 ? -28.938 2.369 11.664 1 79.31 126 PRO B O 1
ATOM 3769 N N . ALA B 1 127 ? -30.75 2.367 10.328 1 78.56 127 ALA B N 1
ATOM 3770 C CA . ALA B 1 127 ? -30.188 1.292 9.508 1 78.56 127 ALA B CA 1
ATOM 3771 C C . ALA B 1 127 ? -29.219 1.841 8.461 1 78.56 127 ALA B C 1
ATOM 3773 O O . ALA B 1 127 ? -29.359 2.986 8.023 1 78.56 127 ALA B O 1
ATOM 3774 N N . ILE B 1 128 ? -28.156 1.142 8.258 1 82.19 128 ILE B N 1
ATOM 3775 C CA . ILE B 1 128 ? -27.219 1.467 7.188 1 82.19 128 ILE B CA 1
ATOM 3776 C C . ILE B 1 128 ? -27.438 0.514 6.012 1 82.19 128 ILE B C 1
ATOM 3778 O O . ILE B 1 128 ? -27.406 -0.708 6.184 1 82.19 128 ILE B O 1
ATOM 3782 N N . THR B 1 129 ? -27.734 1.079 4.867 1 81.75 129 THR B N 1
ATOM 3783 C CA . THR B 1 129 ? -27.984 0.283 3.672 1 81.75 129 THR B CA 1
ATOM 3784 C C . THR B 1 129 ? -27.047 0.708 2.535 1 81.75 129 THR B C 1
ATOM 3786 O O . THR B 1 129 ? -26.344 1.712 2.646 1 81.75 129 THR B O 1
ATOM 3789 N N . VAL B 1 130 ? -27.016 -0.13 1.579 1 82.94 130 VAL B N 1
ATOM 3790 C CA . VAL B 1 130 ? -26.219 0.166 0.392 1 82.94 130 VAL B CA 1
ATOM 3791 C C . VAL B 1 130 ? -27.078 0.899 -0.636 1 82.94 130 VAL B C 1
ATOM 3793 O O . VAL B 1 130 ? -28.234 0.555 -0.838 1 82.94 130 VAL B O 1
ATOM 3796 N N . THR B 1 131 ? -26.422 1.868 -1.243 1 81.5 131 THR B N 1
ATOM 3797 C CA . THR B 1 131 ? -27.109 2.617 -2.287 1 81.5 131 THR B CA 1
ATOM 3798 C C . THR B 1 131 ? -27.625 1.68 -3.375 1 81.5 131 THR B C 1
ATOM 3800 O O . THR B 1 131 ? -26.906 0.79 -3.828 1 81.5 131 THR B O 1
ATOM 3803 N N . PRO B 1 132 ? -28.828 1.938 -3.801 1 77.12 132 PRO B N 1
ATOM 3804 C CA . PRO B 1 132 ? -29.484 1.035 -4.754 1 77.12 132 PRO B CA 1
ATOM 3805 C C . PRO B 1 132 ? -28.688 0.856 -6.039 1 77.12 132 PRO B C 1
ATOM 3807 O O . PRO B 1 132 ? -28.641 -0.246 -6.59 1 77.12 132 PRO B O 1
ATOM 3810 N N . SER B 1 133 ? -28.047 1.914 -6.535 1 79 133 SER B N 1
ATOM 3811 C CA . SER B 1 133 ? -27.328 1.863 -7.801 1 79 133 SER B CA 1
ATOM 3812 C C . SER B 1 133 ? -26.125 0.935 -7.711 1 79 133 SER B C 1
ATOM 3814 O O . SER B 1 133 ? -25.625 0.456 -8.734 1 79 133 SER B O 1
ATOM 3816 N N . LYS B 1 134 ? -25.703 0.674 -6.508 1 78.56 134 LYS B N 1
ATOM 3817 C CA . LYS B 1 134 ? -24.516 -0.153 -6.324 1 78.56 134 LYS B CA 1
ATOM 3818 C C . LYS B 1 134 ? -24.875 -1.515 -5.738 1 78.56 134 LYS B C 1
ATOM 3820 O O . LYS B 1 134 ? -24.016 -2.383 -5.59 1 78.56 134 LYS B O 1
ATOM 3825 N N . ARG B 1 135 ? -26.078 -1.696 -5.543 1 81.44 135 ARG B N 1
ATOM 3826 C CA . ARG B 1 135 ? -26.531 -2.871 -4.805 1 81.44 135 ARG B CA 1
ATOM 3827 C C . ARG B 1 135 ? -26.344 -4.141 -5.625 1 81.44 135 ARG B C 1
ATOM 3829 O O . ARG B 1 135 ? -25.906 -5.172 -5.098 1 81.44 135 ARG B O 1
ATOM 3836 N N . GLU B 1 136 ? -26.641 -4.047 -6.844 1 81.5 136 GLU B N 1
ATOM 3837 C CA . GLU B 1 136 ? -26.562 -5.242 -7.68 1 81.5 136 GLU B CA 1
ATOM 3838 C C . GLU B 1 136 ? -25.125 -5.742 -7.785 1 81.5 136 GLU B C 1
ATOM 3840 O O . GLU B 1 136 ? -24.859 -6.934 -7.602 1 81.5 136 GLU B O 1
ATOM 3845 N N . ASP B 1 137 ? -24.281 -4.836 -8.023 1 80.62 137 ASP B N 1
ATOM 3846 C CA . ASP B 1 137 ? -22.875 -5.195 -8.148 1 80.62 137 ASP B CA 1
ATOM 3847 C C . ASP B 1 137 ? -22.328 -5.719 -6.824 1 80.62 137 ASP B C 1
ATOM 3849 O O . ASP B 1 137 ? -21.594 -6.711 -6.801 1 80.62 137 ASP B O 1
ATOM 3853 N N . LEU B 1 138 ? -22.703 -5.102 -5.801 1 82.94 138 LEU B N 1
ATOM 3854 C CA . LEU B 1 138 ? -22.219 -5.5 -4.484 1 82.94 138 LEU B CA 1
ATOM 3855 C C . LEU B 1 138 ? -22.781 -6.859 -4.086 1 82.94 138 LEU B C 1
ATOM 3857 O O . LEU B 1 138 ? -22.094 -7.66 -3.445 1 82.94 138 LEU B O 1
ATOM 3861 N N . LEU B 1 139 ? -24 -7.051 -4.484 1 86.62 139 LEU B N 1
ATOM 3862 C CA . LEU B 1 139 ? -24.625 -8.32 -4.156 1 86.62 139 LEU B CA 1
ATOM 3863 C C . LEU B 1 139 ? -23.891 -9.484 -4.82 1 86.62 139 LEU B C 1
ATOM 3865 O O . LEU B 1 139 ? -23.703 -10.531 -4.207 1 86.62 139 LEU B O 1
ATOM 3869 N N . GLU B 1 140 ? -23.547 -9.281 -6.02 1 86.44 140 GLU B N 1
ATOM 3870 C CA . GLU B 1 140 ? -22.828 -10.32 -6.75 1 86.44 140 GLU B CA 1
ATOM 3871 C C . GLU B 1 140 ? -21.5 -10.641 -6.074 1 86.44 140 GLU B C 1
ATOM 3873 O O . GLU B 1 140 ? -21.188 -11.812 -5.828 1 86.44 140 GLU B O 1
ATOM 3878 N N . VAL B 1 141 ? -20.766 -9.664 -5.742 1 86.12 141 VAL B N 1
ATOM 3879 C CA . VAL B 1 141 ? -19.453 -9.828 -5.129 1 86.12 141 VAL B CA 1
ATOM 3880 C C . VAL B 1 141 ? -19.609 -10.422 -3.732 1 86.12 141 VAL B C 1
ATOM 3882 O O . VAL B 1 141 ? -18.891 -11.359 -3.371 1 86.12 141 VAL B O 1
ATOM 3885 N N . LEU B 1 142 ? -20.531 -9.938 -3.049 1 87.62 142 LEU B N 1
ATOM 3886 C CA . LEU B 1 142 ? -20.734 -10.375 -1.675 1 87.62 142 LEU B CA 1
ATOM 3887 C C . LEU B 1 142 ? -21.188 -11.836 -1.636 1 87.62 142 LEU B C 1
ATOM 3889 O O . LEU B 1 142 ? -20.766 -12.602 -0.768 1 87.62 142 LEU B O 1
ATOM 3893 N N . SER B 1 143 ? -22.047 -12.18 -2.523 1 90.12 143 SER B N 1
ATOM 3894 C CA . SER B 1 143 ? -22.531 -13.555 -2.594 1 90.12 143 SER B CA 1
ATOM 3895 C C . SER B 1 143 ? -21.391 -14.531 -2.873 1 90.12 143 SER B C 1
ATOM 3897 O O . SER B 1 143 ? -21.281 -15.57 -2.225 1 90.12 143 SER B O 1
ATOM 3899 N N . MET B 1 144 ? -20.594 -14.164 -3.787 1 89.81 144 MET B N 1
ATOM 3900 C CA . MET B 1 144 ? -19.453 -15.008 -4.109 1 89.81 144 MET B CA 1
ATOM 3901 C C . MET B 1 144 ? -18.484 -15.086 -2.934 1 89.81 144 MET B C 1
ATOM 3903 O O . MET B 1 144 ? -17.953 -16.156 -2.633 1 89.81 144 MET B O 1
ATOM 3907 N N . TYR B 1 145 ? -18.281 -14.039 -2.297 1 90.38 145 TYR B N 1
ATOM 3908 C CA . TYR B 1 145 ? -17.406 -13.961 -1.137 1 90.38 145 TYR B CA 1
ATOM 3909 C C . TYR B 1 145 ? -17.891 -14.883 -0.022 1 90.38 145 TYR B C 1
ATOM 3911 O O . TYR B 1 145 ? -17.094 -15.641 0.547 1 90.38 145 TYR B O 1
ATOM 3919 N N . LYS B 1 146 ? -19.125 -14.773 0.226 1 89.81 146 LYS B N 1
ATOM 3920 C CA . LYS B 1 146 ? -19.703 -15.594 1.287 1 89.81 146 LYS B CA 1
ATOM 3921 C C . LYS B 1 146 ? -19.656 -17.078 0.92 1 89.81 146 LYS B C 1
ATOM 3923 O O . LYS B 1 146 ? -19.406 -17.922 1.778 1 89.81 146 LYS B O 1
ATOM 3928 N N . ASP B 1 147 ? -19.938 -17.344 -0.297 1 92.69 147 ASP B N 1
ATOM 3929 C CA . ASP B 1 147 ? -19.891 -18.734 -0.764 1 92.69 147 ASP B CA 1
ATOM 3930 C C . ASP B 1 147 ? -18.5 -19.328 -0.584 1 92.69 147 ASP B C 1
ATOM 3932 O O . ASP B 1 147 ? -18.359 -20.438 -0.07 1 92.69 147 ASP B O 1
ATOM 3936 N N . VAL B 1 148 ? -17.516 -18.594 -0.957 1 93.44 148 VAL B N 1
ATOM 3937 C CA . VAL B 1 148 ? -16.125 -19.047 -0.864 1 93.44 148 VAL B CA 1
ATOM 3938 C C . VAL B 1 148 ? -15.75 -19.25 0.601 1 93.44 148 VAL B C 1
ATOM 3940 O O . VAL B 1 148 ? -15.062 -20.219 0.941 1 93.44 148 VAL B O 1
ATOM 3943 N N . HIS B 1 149 ? -16.188 -18.391 1.408 1 89.56 149 HIS B N 1
ATOM 3944 C CA . HIS B 1 149 ? -15.914 -18.5 2.836 1 89.56 149 HIS B CA 1
ATOM 3945 C C . HIS B 1 149 ? -16.609 -19.703 3.443 1 89.56 149 HIS B C 1
ATOM 3947 O O . HIS B 1 149 ? -16.016 -20.438 4.242 1 89.56 149 HIS B O 1
ATOM 3953 N N . ASN B 1 150 ? -17.844 -19.891 3.088 1 92.06 150 ASN B N 1
ATOM 3954 C CA . ASN B 1 150 ? -18.609 -21.031 3.602 1 92.06 150 ASN B CA 1
ATOM 3955 C C . ASN B 1 150 ? -18.016 -22.359 3.156 1 92.06 150 ASN B C 1
ATOM 3957 O O . ASN B 1 150 ? -17.969 -23.312 3.936 1 92.06 150 ASN B O 1
ATOM 3961 N N . ARG B 1 151 ? -17.578 -22.406 1.964 1 94.44 151 ARG B N 1
ATOM 3962 C CA . ARG B 1 151 ? -17 -23.625 1.411 1 94.44 151 ARG B CA 1
ATOM 3963 C C . ARG B 1 151 ? -15.562 -23.828 1.884 1 94.44 151 ARG B C 1
ATOM 3965 O O . ARG B 1 151 ? -15.016 -24.922 1.781 1 94.44 151 ARG B O 1
ATOM 3972 N N . GLY B 1 152 ? -14.953 -22.766 2.336 1 96.12 152 GLY B N 1
ATOM 3973 C CA . GLY B 1 152 ? -13.578 -22.844 2.811 1 96.12 152 GLY B CA 1
ATOM 3974 C C . GLY B 1 152 ? -12.578 -23.109 1.702 1 96.12 152 GLY B C 1
ATOM 3975 O O . GLY B 1 152 ? -11.641 -23.891 1.884 1 96.12 152 GLY B O 1
ATOM 3976 N N . THR B 1 153 ? -12.812 -22.516 0.565 1 97.88 153 THR B N 1
ATOM 3977 C CA . THR B 1 153 ? -11.984 -22.828 -0.593 1 97.88 153 THR B CA 1
ATOM 3978 C C . THR B 1 153 ? -10.906 -21.766 -0.783 1 97.88 153 THR B C 1
ATOM 3980 O O . THR B 1 153 ? -10.102 -21.844 -1.716 1 97.88 153 THR B O 1
ATOM 3983 N N . LEU B 1 154 ? -10.867 -20.797 0.129 1 97.38 154 LEU B N 1
ATOM 3984 C CA . LEU B 1 154 ? -9.859 -19.734 0.045 1 97.38 154 LEU B CA 1
ATOM 3985 C C . LEU B 1 154 ? -9.062 -19.641 1.342 1 97.38 154 LEU B C 1
ATOM 3987 O O . LEU B 1 154 ? -9.641 -19.562 2.426 1 97.38 154 LEU B O 1
ATOM 3991 N N . HIS B 1 155 ? -7.781 -19.797 1.26 1 97.44 155 HIS B N 1
ATOM 3992 C CA . HIS B 1 155 ? -6.852 -19.578 2.361 1 97.44 155 HIS B CA 1
ATOM 3993 C C . HIS B 1 155 ? -5.855 -18.469 2.025 1 97.44 155 HIS B C 1
ATOM 3995 O O . HIS B 1 155 ? -5.262 -18.469 0.945 1 97.44 155 HIS B O 1
ATOM 4001 N N . THR B 1 156 ? -5.691 -17.547 2.957 1 95.25 156 THR B N 1
ATOM 4002 C CA . THR B 1 156 ? -4.852 -16.391 2.662 1 95.25 156 THR B CA 1
ATOM 4003 C C . THR B 1 156 ? -3.605 -16.391 3.539 1 95.25 156 THR B C 1
ATOM 4005 O O . THR B 1 156 ? -3.67 -16.734 4.723 1 95.25 156 THR B O 1
ATOM 4008 N N . LEU B 1 157 ? -2.496 -16.062 2.932 1 95.81 157 LEU B N 1
ATOM 4009 C CA . LEU B 1 157 ? -1.209 -15.812 3.57 1 95.81 157 LEU B CA 1
ATOM 4010 C C . LEU B 1 157 ? -0.635 -14.469 3.125 1 95.81 157 LEU B C 1
ATOM 4012 O O . LEU B 1 157 ? -0.836 -14.055 1.983 1 95.81 157 LEU B O 1
ATOM 4016 N N . THR B 1 158 ? 0.073 -13.875 4.039 1 93.56 158 THR B N 1
ATOM 4017 C CA . THR B 1 158 ? 0.625 -12.57 3.686 1 93.56 158 THR B CA 1
ATOM 4018 C C . THR B 1 158 ? 2.145 -12.57 3.824 1 93.56 158 THR B C 1
ATOM 4020 O O . THR B 1 158 ? 2.697 -13.297 4.652 1 93.56 158 THR B O 1
ATOM 4023 N N . PHE B 1 159 ? 2.807 -11.859 2.92 1 94 159 PHE B N 1
ATOM 4024 C CA . PHE B 1 159 ? 4.234 -11.57 3.012 1 94 159 PHE B CA 1
ATOM 4025 C C . PHE B 1 159 ? 4.5 -10.086 2.83 1 94 159 PHE B C 1
ATOM 4027 O O . PHE B 1 159 ? 3.621 -9.336 2.391 1 94 159 PHE B O 1
ATOM 4034 N N . VAL B 1 160 ? 5.668 -9.656 3.248 1 90.69 160 VAL B N 1
ATOM 4035 C CA . VAL B 1 160 ? 6.07 -8.273 3.006 1 90.69 160 VAL B CA 1
ATOM 4036 C C . VAL B 1 160 ? 7.41 -8.25 2.273 1 90.69 160 VAL B C 1
ATOM 4038 O O . VAL B 1 160 ? 7.535 -7.625 1.218 1 90.69 160 VAL B O 1
ATOM 4041 N N . THR B 1 161 ? 8.344 -9.016 2.797 1 91.56 161 THR B N 1
ATOM 4042 C CA . THR B 1 161 ? 9.703 -8.969 2.254 1 91.56 161 THR B CA 1
ATOM 4043 C C . THR B 1 161 ? 9.938 -10.125 1.29 1 91.56 161 THR B C 1
ATOM 4045 O O . THR B 1 161 ? 9.195 -11.109 1.294 1 91.56 161 THR B O 1
ATOM 4048 N N . VAL B 1 162 ? 10.992 -9.984 0.53 1 91.75 162 VAL B N 1
ATOM 4049 C CA . VAL B 1 162 ? 11.398 -11.07 -0.352 1 91.75 162 VAL B CA 1
ATOM 4050 C C . VAL B 1 162 ? 11.742 -12.305 0.477 1 91.75 162 VAL B C 1
ATOM 4052 O O . VAL B 1 162 ? 11.461 -13.438 0.063 1 91.75 162 VAL B O 1
ATOM 4055 N N . ASP B 1 163 ? 12.234 -12.102 1.655 1 89.88 163 ASP B N 1
ATOM 4056 C CA . ASP B 1 163 ? 12.547 -13.211 2.553 1 89.88 163 ASP B CA 1
ATOM 4057 C C . ASP B 1 163 ? 11.273 -13.938 2.998 1 89.88 163 ASP B C 1
ATOM 4059 O O . ASP B 1 163 ? 11.211 -15.164 2.965 1 89.88 163 ASP B O 1
ATOM 4063 N N . ASP B 1 164 ? 10.289 -13.109 3.408 1 92.94 164 ASP B N 1
ATOM 4064 C CA . ASP B 1 164 ? 8.992 -13.688 3.748 1 92.94 164 ASP B CA 1
ATOM 4065 C C . ASP B 1 164 ? 8.477 -14.57 2.615 1 92.94 164 ASP B C 1
ATOM 4067 O O . ASP B 1 164 ? 8.07 -15.711 2.846 1 92.94 164 ASP B O 1
ATOM 4071 N N . TYR B 1 165 ? 8.531 -14 1.513 1 94.69 165 TYR B N 1
ATOM 4072 C CA . TYR B 1 165 ? 7.984 -14.641 0.324 1 94.69 165 TYR B CA 1
ATOM 4073 C C . TYR B 1 165 ? 8.664 -15.984 0.067 1 94.69 165 TYR B C 1
ATOM 4075 O O . TYR B 1 165 ? 7.992 -17 -0.146 1 94.69 165 TYR B O 1
ATOM 4083 N N . LEU B 1 166 ? 9.953 -16.016 0.076 1 92.75 166 LEU B N 1
ATOM 4084 C CA . LEU B 1 166 ? 10.719 -17.203 -0.266 1 92.75 166 LEU B CA 1
ATOM 4085 C C . LEU B 1 166 ? 10.5 -18.312 0.771 1 92.75 166 LEU B C 1
ATOM 4087 O O . LEU B 1 166 ? 10.328 -19.484 0.417 1 92.75 166 LEU B O 1
ATOM 4091 N N . TRP B 1 167 ? 10.508 -17.953 1.967 1 93.44 167 TRP B N 1
ATOM 4092 C CA . TRP B 1 167 ? 10.258 -18.906 3.031 1 93.44 167 TRP B CA 1
ATOM 4093 C C . TRP B 1 167 ? 8.867 -19.516 2.906 1 93.44 167 TRP B C 1
ATOM 4095 O O . TRP B 1 167 ? 8.695 -20.734 2.998 1 93.44 167 TRP B O 1
ATOM 4105 N N . LEU B 1 168 ? 7.91 -18.672 2.709 1 95.94 168 LEU B N 1
ATOM 4106 C CA . LEU B 1 168 ? 6.535 -19.141 2.584 1 95.94 168 LEU B CA 1
ATOM 4107 C C . LEU B 1 168 ? 6.367 -20.016 1.347 1 95.94 168 LEU B C 1
ATOM 4109 O O . LEU B 1 168 ? 5.711 -21.047 1.403 1 95.94 168 LEU B O 1
ATOM 4113 N N . LEU B 1 169 ? 6.949 -19.531 0.251 1 95.56 169 LEU B N 1
ATOM 4114 C CA . LEU B 1 169 ? 6.848 -20.297 -0.987 1 95.56 169 LEU B CA 1
ATOM 4115 C C . LEU B 1 169 ? 7.406 -21.703 -0.806 1 95.56 169 LEU B C 1
ATOM 4117 O O . LEU B 1 169 ? 6.777 -22.688 -1.208 1 95.56 169 LEU B O 1
ATOM 4121 N N . ARG B 1 170 ? 8.555 -21.812 -0.186 1 93.31 170 ARG B N 1
ATOM 4122 C CA . ARG B 1 170 ? 9.172 -23.109 0.064 1 93.31 170 ARG B CA 1
ATOM 4123 C C . ARG B 1 170 ? 8.273 -23.984 0.935 1 93.31 170 ARG B C 1
ATOM 4125 O O . ARG B 1 170 ? 7.988 -25.125 0.587 1 93.31 170 ARG B O 1
ATOM 4132 N N . ALA B 1 171 ? 7.828 -23.391 1.994 1 94.62 171 ALA B N 1
ATOM 4133 C CA . ALA B 1 171 ? 7.043 -24.156 2.961 1 94.62 171 ALA B CA 1
ATOM 4134 C C . ALA B 1 171 ? 5.715 -24.594 2.357 1 94.62 171 ALA B C 1
ATOM 4136 O O . ALA B 1 171 ? 5.324 -25.766 2.49 1 94.62 171 ALA B O 1
ATOM 4137 N N . VAL B 1 172 ? 5.023 -23.719 1.686 1 96.31 172 VAL B N 1
ATOM 4138 C CA . VAL B 1 172 ? 3.719 -24.031 1.101 1 96.31 172 VAL B CA 1
ATOM 4139 C C . VAL B 1 172 ? 3.875 -25.062 -0.009 1 96.31 172 VAL B C 1
ATOM 4141 O O . VAL B 1 172 ? 3.059 -25.969 -0.131 1 96.31 172 VAL B O 1
ATOM 4144 N N . SER B 1 173 ? 4.93 -24.906 -0.798 1 95.12 173 SER B N 1
ATOM 4145 C CA . SER B 1 173 ? 5.18 -25.859 -1.882 1 95.12 173 SER B CA 1
ATOM 4146 C C . SER B 1 173 ? 5.395 -27.266 -1.346 1 95.12 173 SER B C 1
ATOM 4148 O O . SER B 1 173 ? 4.898 -28.234 -1.922 1 95.12 173 SER B O 1
ATOM 4150 N N . GLN B 1 174 ? 6.117 -27.328 -0.279 1 93.31 174 GLN B N 1
ATOM 4151 C CA . GLN B 1 174 ? 6.359 -28.625 0.334 1 93.31 174 GLN B CA 1
ATOM 4152 C C . GLN B 1 174 ? 5.055 -29.266 0.821 1 93.31 174 GLN B C 1
ATOM 4154 O O . GLN B 1 174 ? 4.828 -30.453 0.632 1 93.31 174 GLN B O 1
ATOM 4159 N N . GLU B 1 175 ? 4.238 -28.453 1.404 1 95.31 175 GLU B N 1
ATOM 4160 C CA . GLU B 1 175 ? 2.945 -28.953 1.864 1 95.31 175 GLU B CA 1
ATOM 4161 C C . GLU B 1 175 ? 2.064 -29.375 0.69 1 95.31 175 GLU B C 1
ATOM 4163 O O . GLU B 1 175 ? 1.315 -30.344 0.786 1 95.31 175 GLU B O 1
ATOM 4168 N N . MET B 1 176 ? 2.137 -28.719 -0.4 1 96.38 176 MET B N 1
ATOM 4169 C CA . MET B 1 176 ? 1.279 -28.969 -1.557 1 96.38 176 MET B CA 1
ATOM 4170 C C . MET B 1 176 ? 1.735 -30.203 -2.32 1 96.38 176 MET B C 1
ATOM 4172 O O . MET B 1 176 ? 1.013 -30.719 -3.182 1 96.38 176 MET B O 1
ATOM 4176 N N . SER B 1 177 ? 2.902 -30.719 -1.974 1 93.5 177 SER B N 1
ATOM 4177 C CA . SER B 1 177 ? 3.479 -31.844 -2.701 1 93.5 177 SER B CA 1
ATOM 4178 C C . SER B 1 177 ? 2.559 -33.062 -2.66 1 93.5 177 SER B C 1
ATOM 4180 O O . SER B 1 177 ? 2.535 -33.875 -3.6 1 93.5 177 SER B O 1
ATOM 4182 N N . ILE B 1 178 ? 1.772 -33.219 -1.658 1 94.19 178 ILE B N 1
ATOM 4183 C CA . ILE B 1 178 ? 0.905 -34.375 -1.477 1 94.19 178 ILE B CA 1
ATOM 4184 C C . ILE B 1 178 ? -0.192 -34.375 -2.537 1 94.19 178 ILE B C 1
ATOM 4186 O O . ILE B 1 178 ? -0.819 -35.406 -2.797 1 94.19 178 ILE B O 1
ATOM 4190 N N . LEU B 1 179 ? -0.432 -33.25 -3.207 1 96 179 LEU B N 1
ATOM 4191 C CA . LEU B 1 179 ? -1.495 -33.125 -4.195 1 96 179 LEU B CA 1
ATOM 4192 C C . LEU B 1 179 ? -1.055 -33.688 -5.547 1 96 179 LEU B C 1
ATOM 4194 O O . LEU B 1 179 ? -1.887 -33.938 -6.422 1 96 179 LEU B O 1
ATOM 4198 N N . GLY B 1 180 ? 0.289 -33.781 -5.676 1 93.62 180 GLY B N 1
ATOM 4199 C CA . GLY B 1 180 ? 0.804 -34.25 -6.957 1 93.62 180 GLY B CA 1
ATOM 4200 C C . GLY B 1 180 ? 0.424 -33.344 -8.109 1 93.62 180 GLY B C 1
ATOM 4201 O O . GLY B 1 180 ? 0.625 -32.125 -8.047 1 93.62 180 GLY B O 1
ATOM 4202 N N . ARG B 1 181 ? -0.189 -33.906 -9.156 1 95.69 181 ARG B N 1
ATOM 4203 C CA . ARG B 1 181 ? -0.484 -33.188 -10.383 1 95.69 181 ARG B CA 1
ATOM 4204 C C . ARG B 1 181 ? -1.698 -32.281 -10.211 1 95.69 181 ARG B C 1
ATOM 4206 O O . ARG B 1 181 ? -1.965 -31.438 -11.055 1 95.69 181 ARG B O 1
ATOM 4213 N N . ARG B 1 182 ? -2.381 -32.406 -9.109 1 97 182 ARG B N 1
ATOM 4214 C CA . ARG B 1 182 ? -3.549 -31.578 -8.852 1 97 182 ARG B CA 1
ATOM 4215 C C . ARG B 1 182 ? -3.141 -30.234 -8.258 1 97 182 ARG B C 1
ATOM 4217 O O . ARG B 1 182 ? -3.984 -29.359 -8.047 1 97 182 ARG B O 1
ATOM 4224 N N . ALA B 1 183 ? -1.829 -30.062 -8.039 1 97.31 183 ALA B N 1
ATOM 4225 C CA . ALA B 1 183 ? -1.304 -28.797 -7.531 1 97.31 183 A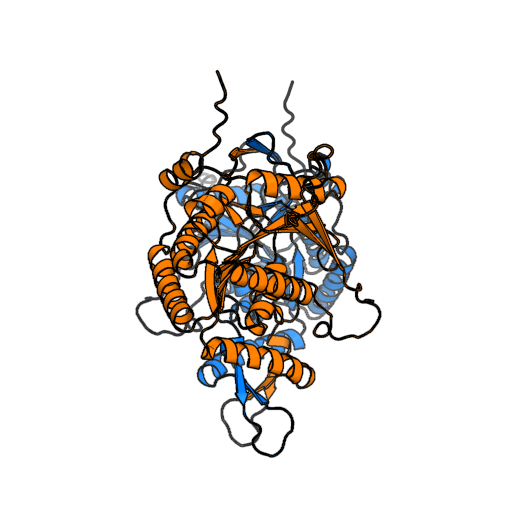LA B CA 1
ATOM 4226 C C . ALA B 1 183 ? -0.873 -27.891 -8.68 1 97.31 183 ALA B C 1
ATOM 4228 O O . ALA B 1 183 ? -0.151 -28.312 -9.578 1 97.31 183 ALA B O 1
ATOM 4229 N N . MET B 1 184 ? -1.344 -26.688 -8.648 1 98 184 MET B N 1
ATOM 4230 C CA . MET B 1 184 ? -0.885 -25.672 -9.578 1 98 184 MET B CA 1
ATOM 4231 C C . MET B 1 184 ? -0.219 -24.516 -8.836 1 98 184 MET B C 1
ATOM 4233 O O . MET B 1 184 ? -0.672 -24.125 -7.758 1 98 184 MET B O 1
ATOM 4237 N N . PHE B 1 185 ? 0.844 -24 -9.367 1 97.69 185 PHE B N 1
ATOM 4238 C CA . PHE B 1 185 ? 1.548 -22.828 -8.852 1 97.69 185 PHE B CA 1
ATOM 4239 C C . PHE B 1 185 ? 1.461 -21.672 -9.828 1 97.69 185 PHE B C 1
ATOM 4241 O O . PHE B 1 185 ? 2.07 -21.703 -10.898 1 97.69 185 PHE B O 1
ATOM 4248 N N . TYR B 1 186 ? 0.628 -20.734 -9.5 1 98.44 186 TYR B N 1
ATOM 4249 C CA . TYR B 1 186 ? 0.439 -19.5 -10.25 1 98.44 186 TYR B CA 1
ATOM 4250 C C . TYR B 1 186 ? 1.245 -18.359 -9.641 1 98.44 186 TYR B C 1
ATOM 4252 O O . TYR B 1 186 ? 0.754 -17.641 -8.758 1 98.44 186 TYR B O 1
ATOM 4260 N N . LEU B 1 187 ? 2.473 -18.188 -10.102 1 97.12 187 LEU B N 1
ATOM 4261 C CA . LEU B 1 187 ? 3.447 -17.328 -9.438 1 97.12 187 LEU B CA 1
ATOM 4262 C C . LEU B 1 187 ? 3.43 -15.922 -10.047 1 97.12 187 LEU B C 1
ATOM 4264 O O . LEU B 1 187 ? 4.367 -15.539 -10.75 1 97.12 187 LEU B O 1
ATOM 4268 N N . ALA B 1 188 ? 2.457 -15.094 -9.633 1 96.94 188 ALA B N 1
ATOM 4269 C CA . ALA B 1 188 ? 2.209 -13.797 -10.266 1 96.94 188 ALA B CA 1
ATOM 4270 C C . ALA B 1 188 ? 2.787 -12.656 -9.43 1 96.94 188 ALA B C 1
ATOM 4272 O O . ALA B 1 188 ? 2.691 -11.492 -9.812 1 96.94 188 ALA B O 1
ATOM 4273 N N . ALA B 1 189 ? 3.402 -12.93 -8.312 1 95.94 189 ALA B N 1
ATOM 4274 C CA . ALA B 1 189 ? 3.977 -11.875 -7.477 1 95.94 189 ALA B CA 1
ATOM 4275 C C . ALA B 1 189 ? 5.188 -11.234 -8.148 1 95.94 189 ALA B C 1
ATOM 4277 O O . ALA B 1 189 ? 5.941 -11.914 -8.852 1 95.94 189 ALA B O 1
ATOM 4278 N N . ALA B 1 190 ? 5.336 -9.953 -7.969 1 93.44 190 ALA B N 1
ATOM 4279 C CA . ALA B 1 190 ? 6.555 -9.25 -8.359 1 93.44 190 ALA B CA 1
ATOM 4280 C C . ALA B 1 190 ? 7.645 -9.414 -7.305 1 93.44 190 ALA B C 1
ATOM 4282 O O . ALA B 1 190 ? 7.672 -8.672 -6.32 1 93.44 190 ALA B O 1
ATOM 4283 N N . VAL B 1 191 ? 8.516 -10.32 -7.59 1 91.62 191 VAL B N 1
ATOM 4284 C CA . VAL B 1 191 ? 9.523 -10.688 -6.602 1 91.62 191 VAL B CA 1
ATOM 4285 C C . VAL B 1 191 ? 10.844 -9.992 -6.934 1 91.62 191 VAL B C 1
ATOM 4287 O O . VAL B 1 191 ? 11.289 -10.008 -8.086 1 91.62 191 VAL B O 1
ATOM 4290 N N . SER B 1 192 ? 11.406 -9.461 -5.93 1 88.88 192 SER B N 1
ATOM 4291 C CA . SER B 1 192 ? 12.688 -8.789 -6.133 1 88.88 192 SER B CA 1
ATOM 4292 C C . SER B 1 192 ? 13.75 -9.766 -6.617 1 88.88 192 SER B C 1
ATOM 4294 O O . SER B 1 192 ? 13.836 -10.891 -6.121 1 88.88 192 SER B O 1
ATOM 4296 N N . ASP B 1 193 ? 14.5 -9.25 -7.598 1 82.88 193 ASP B N 1
ATOM 4297 C CA . ASP B 1 193 ? 15.633 -10.039 -8.078 1 82.88 193 ASP B CA 1
ATOM 4298 C C . ASP B 1 193 ? 16.859 -9.836 -7.199 1 82.88 193 ASP B C 1
ATOM 4300 O O . ASP B 1 193 ? 17.859 -10.547 -7.344 1 82.88 193 ASP B O 1
ATOM 4304 N N . PHE B 1 194 ? 16.734 -8.875 -6.25 1 82.94 194 PHE B N 1
ATOM 4305 C CA . PHE B 1 194 ? 17.875 -8.516 -5.402 1 82.94 194 PHE B CA 1
ATOM 4306 C C . PHE B 1 194 ? 17.469 -8.516 -3.934 1 82.94 194 PHE B C 1
ATOM 4308 O O . PHE B 1 194 ? 16.297 -8.383 -3.605 1 82.94 194 PHE B O 1
ATOM 4315 N N . PHE B 1 195 ? 18.438 -8.773 -3.125 1 80.25 195 PHE B N 1
ATOM 4316 C CA . PHE B 1 195 ? 18.203 -8.656 -1.691 1 80.25 195 PHE B CA 1
ATOM 4317 C C . PHE B 1 195 ? 19.453 -8.148 -0.979 1 80.25 195 PHE B C 1
ATOM 4319 O O . PHE B 1 195 ? 20.531 -8.078 -1.576 1 80.25 195 PHE B O 1
ATOM 4326 N N . LEU B 1 196 ? 19.297 -7.621 0.171 1 79.38 196 LEU B N 1
ATOM 4327 C CA . LEU B 1 196 ? 20.375 -7.176 1.055 1 79.38 196 LEU B CA 1
ATOM 4328 C C . LEU B 1 196 ? 20.516 -8.109 2.252 1 79.38 196 LEU B C 1
ATOM 4330 O O . LEU B 1 196 ? 19.609 -8.203 3.082 1 79.38 196 LEU B O 1
ATOM 4334 N N . PRO B 1 197 ? 21.672 -8.773 2.248 1 74.81 197 PRO B N 1
ATOM 4335 C CA . PRO B 1 197 ? 21.875 -9.648 3.404 1 74.81 197 PRO B CA 1
ATOM 4336 C C . PRO B 1 197 ? 21.812 -8.898 4.73 1 74.81 197 PRO B C 1
ATOM 4338 O O . PRO B 1 197 ? 22.281 -7.762 4.824 1 74.81 197 PRO B O 1
ATOM 4341 N N . ARG B 1 198 ? 21.25 -9.539 5.727 1 72.88 198 ARG B N 1
ATOM 4342 C CA . ARG B 1 198 ? 21.031 -8.93 7.035 1 72.88 198 ARG B CA 1
ATOM 4343 C C . ARG B 1 198 ? 22.328 -8.398 7.621 1 72.88 198 ARG B C 1
ATOM 4345 O O . ARG B 1 198 ? 22.344 -7.367 8.289 1 72.88 198 ARG B O 1
ATOM 4352 N N . GLN B 1 199 ? 23.375 -9.078 7.332 1 71.06 199 GLN B N 1
ATOM 4353 C CA . GLN B 1 199 ? 24.672 -8.727 7.898 1 71.06 199 GLN B CA 1
ATOM 4354 C C . GLN B 1 199 ? 25.188 -7.402 7.328 1 71.06 199 GLN B C 1
ATOM 4356 O O . GLN B 1 199 ? 26.062 -6.766 7.918 1 71.06 199 GLN B O 1
ATOM 4361 N N . ARG B 1 200 ? 24.656 -6.988 6.227 1 72.69 200 ARG B N 1
ATOM 4362 C CA . ARG B 1 200 ? 25.094 -5.758 5.586 1 72.69 200 ARG B CA 1
ATOM 4363 C C . ARG B 1 200 ? 24.109 -4.625 5.82 1 72.69 200 ARG B C 1
ATOM 4365 O O . ARG B 1 200 ? 24.312 -3.504 5.348 1 72.69 200 ARG B O 1
ATOM 4372 N N . MET B 1 201 ? 23.141 -4.953 6.602 1 72.81 201 MET B N 1
ATOM 4373 C CA . MET B 1 201 ? 22.141 -3.932 6.883 1 72.81 201 MET B CA 1
ATOM 4374 C C . MET B 1 201 ? 22.547 -3.082 8.078 1 72.81 201 MET B C 1
ATOM 4376 O O . MET B 1 201 ? 23.109 -3.598 9.047 1 72.81 201 MET B O 1
ATOM 4380 N N . SER B 1 202 ? 22.281 -1.736 7.895 1 71.56 202 SER B N 1
ATOM 4381 C CA . SER B 1 202 ? 22.422 -0.875 9.062 1 71.56 202 SER B CA 1
ATOM 4382 C C . SER B 1 202 ? 21.328 -1.152 10.086 1 71.56 202 SER B C 1
ATOM 4384 O O . SER B 1 202 ? 20.188 -1.46 9.719 1 71.56 202 SER B O 1
ATOM 4386 N N . GLU B 1 203 ? 21.703 -1.123 11.32 1 68.81 203 GLU B N 1
ATOM 4387 C CA . GLU B 1 203 ? 20.719 -1.354 12.375 1 68.81 203 GLU B CA 1
ATOM 4388 C C . GLU B 1 203 ? 19.688 -0.23 12.43 1 68.81 203 GLU B C 1
ATOM 4390 O O . GLU B 1 203 ? 18.5 -0.48 12.633 1 68.81 203 GLU B O 1
ATOM 4395 N N . HIS B 1 204 ? 20.297 0.936 12.281 1 72.44 204 HIS B N 1
ATOM 4396 C CA . HIS B 1 204 ? 19.438 2.107 12.414 1 72.44 204 HIS B CA 1
ATOM 4397 C C . HIS B 1 204 ? 19.266 2.822 11.078 1 72.44 204 HIS B C 1
ATOM 4399 O O . HIS B 1 204 ? 19.891 2.453 10.086 1 72.44 204 HIS B O 1
ATOM 4405 N N . LYS B 1 205 ? 18.297 3.77 11.148 1 73.19 205 LYS B N 1
ATOM 4406 C CA . LYS B 1 205 ? 17.984 4.586 9.977 1 73.19 205 LYS B CA 1
ATOM 4407 C C . LYS B 1 205 ? 19.25 5.184 9.375 1 73.19 205 LYS B C 1
ATOM 4409 O O . LYS B 1 205 ? 20.094 5.746 10.094 1 73.19 205 LYS B O 1
ATOM 4414 N N . ILE B 1 206 ? 19.438 4.961 8.039 1 71.38 206 ILE B N 1
ATOM 4415 C CA . ILE B 1 206 ? 20.578 5.531 7.328 1 71.38 206 ILE B CA 1
ATOM 4416 C C . ILE B 1 206 ? 20.484 7.055 7.352 1 71.38 206 ILE B C 1
ATOM 4418 O O . ILE B 1 206 ? 19.453 7.629 7.031 1 71.38 206 ILE B O 1
ATOM 4422 N N . GLN B 1 207 ? 21.531 7.66 7.855 1 65.88 207 GLN B N 1
ATOM 4423 C CA . GLN B 1 207 ? 21.547 9.109 8.023 1 65.88 207 GLN B CA 1
ATOM 4424 C C . GLN B 1 207 ? 21.969 9.812 6.738 1 65.88 207 GLN B C 1
ATOM 4426 O O . GLN B 1 207 ? 22.781 9.273 5.973 1 65.88 207 GLN B O 1
ATOM 4431 N N . SER B 1 208 ? 21.359 10.914 6.336 1 62.12 208 SER B N 1
ATOM 4432 C CA . SER B 1 208 ? 21.641 11.68 5.129 1 62.12 208 SER B CA 1
ATOM 4433 C C . SER B 1 208 ? 22.859 12.57 5.32 1 62.12 208 SER B C 1
ATOM 4435 O O . SER B 1 208 ? 23.172 13.391 4.457 1 62.12 208 SER B O 1
ATOM 4437 N N . GLU B 1 209 ? 23.547 12.562 6.336 1 55.66 209 GLU B N 1
ATOM 4438 C CA . GLU B 1 209 ? 24.562 13.57 6.621 1 55.66 209 GLU B CA 1
ATOM 4439 C C . GLU B 1 209 ? 25.641 13.586 5.543 1 55.66 209 GLU B C 1
ATOM 4441 O O . GLU B 1 209 ? 26.234 14.633 5.266 1 55.66 209 GLU B O 1
ATOM 4446 N N . LYS B 1 210 ? 26.031 12.453 4.977 1 55.53 210 LYS B N 1
ATOM 4447 C CA . LYS B 1 210 ? 27.219 12.469 4.141 1 55.53 210 LYS B CA 1
ATOM 4448 C C . LYS B 1 210 ? 26.875 12.648 2.668 1 55.53 210 LYS B C 1
ATOM 4450 O O . LYS B 1 210 ? 27.703 12.438 1.788 1 55.53 210 LYS B O 1
ATOM 4455 N N . GLY B 1 211 ? 25.672 13.195 2.248 1 61.91 211 GLY B N 1
ATOM 4456 C CA . GLY B 1 211 ? 25.312 13.648 0.914 1 61.91 211 GLY B CA 1
ATOM 4457 C C . GLY B 1 211 ? 24.734 12.547 0.039 1 61.91 211 GLY B C 1
ATOM 4458 O O . GLY B 1 211 ? 23.766 12.766 -0.688 1 61.91 211 GLY B O 1
ATOM 4459 N N . ARG B 1 212 ? 25.641 11.414 -0.146 1 71.12 212 ARG B N 1
ATOM 4460 C CA . ARG B 1 212 ? 25.125 10.453 -1.115 1 71.12 212 ARG B CA 1
ATOM 4461 C C . ARG B 1 212 ? 24.781 9.125 -0.445 1 71.12 212 ARG B C 1
ATOM 4463 O O . ARG B 1 212 ? 25.438 8.727 0.526 1 71.12 212 ARG B O 1
ATOM 4470 N N . LEU B 1 213 ? 23.641 8.508 -0.846 1 77.12 213 LEU B N 1
ATOM 4471 C CA . LEU B 1 213 ? 23.297 7.164 -0.4 1 77.12 213 LEU B CA 1
ATOM 4472 C C . LEU B 1 213 ? 23.688 6.129 -1.445 1 77.12 213 LEU B C 1
ATOM 4474 O O . LEU B 1 213 ? 23.344 6.258 -2.621 1 77.12 213 LEU B O 1
ATOM 4478 N N . GLN B 1 214 ? 24.625 5.258 -1.014 1 77.69 214 GLN B N 1
ATOM 4479 C CA . GLN B 1 214 ? 25.016 4.152 -1.881 1 77.69 214 GLN B CA 1
ATOM 4480 C C . GLN B 1 214 ? 24.5 2.82 -1.347 1 77.69 214 GLN B C 1
ATOM 4482 O O . GLN B 1 214 ? 24.75 2.469 -0.191 1 77.69 214 GLN B O 1
ATOM 4487 N N . ILE B 1 215 ? 23.75 2.15 -2.203 1 79 215 ILE B N 1
ATOM 4488 C CA . ILE B 1 215 ? 23.203 0.856 -1.82 1 79 215 ILE B CA 1
ATOM 4489 C C . ILE B 1 215 ? 23.719 -0.226 -2.768 1 79 215 ILE B C 1
ATOM 4491 O O . ILE B 1 215 ? 23.719 -0.043 -3.986 1 79 215 ILE B O 1
ATOM 4495 N N . GLU B 1 216 ? 24.266 -1.277 -2.146 1 79.12 216 GLU B N 1
ATOM 4496 C CA . GLU B 1 216 ? 24.688 -2.449 -2.906 1 79.12 216 GLU B CA 1
ATOM 4497 C C . GLU B 1 216 ? 23.891 -3.688 -2.5 1 79.12 216 GLU B C 1
ATOM 4499 O O . GLU B 1 216 ? 23.859 -4.051 -1.322 1 79.12 216 GLU B O 1
ATOM 4504 N N . MET B 1 217 ? 23.281 -4.289 -3.525 1 82.06 217 MET B N 1
ATOM 4505 C CA . MET B 1 217 ? 22.438 -5.445 -3.238 1 82.06 217 MET B CA 1
ATOM 4506 C C . MET B 1 217 ? 22.906 -6.668 -4.016 1 82.06 217 MET B C 1
ATOM 4508 O O . MET B 1 217 ? 23.453 -6.539 -5.113 1 82.06 217 MET B O 1
ATOM 4512 N N . ASP B 1 218 ? 22.641 -7.848 -3.412 1 80.69 218 ASP B N 1
ATOM 4513 C CA . ASP B 1 218 ? 22.984 -9.117 -4.043 1 80.69 218 ASP B CA 1
ATOM 4514 C C . ASP B 1 218 ? 21.781 -9.695 -4.781 1 80.69 218 ASP B C 1
ATOM 4516 O O . ASP B 1 218 ? 20.625 -9.359 -4.469 1 80.69 218 ASP B O 1
ATOM 4520 N N . GLN B 1 219 ? 22.047 -10.555 -5.699 1 82.06 219 GLN B N 1
ATOM 4521 C CA . GLN B 1 219 ? 20.969 -11.211 -6.426 1 82.06 219 GLN B CA 1
ATOM 4522 C C . GLN B 1 219 ? 20.297 -12.281 -5.566 1 82.06 219 GLN B C 1
ATOM 4524 O O . GLN B 1 219 ? 20.969 -13.008 -4.832 1 82.06 219 GLN B O 1
ATOM 4529 N N . VAL B 1 220 ? 18.984 -12.281 -5.617 1 80.81 220 VAL B N 1
ATOM 4530 C CA . VAL B 1 220 ? 18.234 -13.352 -4.969 1 80.81 220 VAL B CA 1
ATOM 4531 C C . VAL B 1 220 ? 18.5 -14.672 -5.688 1 80.81 220 VAL B C 1
ATOM 4533 O O . VAL B 1 220 ? 18.594 -14.711 -6.918 1 80.81 220 VAL B O 1
ATOM 4536 N N . PRO B 1 221 ? 18.688 -15.703 -4.836 1 76.19 221 PRO B N 1
ATOM 4537 C CA . PRO B 1 221 ? 18.875 -16.984 -5.512 1 76.19 221 PRO B CA 1
ATOM 4538 C C . PRO B 1 221 ? 17.703 -17.359 -6.414 1 76.19 221 PRO B C 1
ATOM 4540 O O . PRO B 1 221 ? 16.562 -17 -6.121 1 76.19 221 PRO B O 1
ATOM 4543 N N . LYS B 1 222 ? 18.062 -17.922 -7.484 1 73.69 222 LYS B N 1
ATOM 4544 C CA . LYS B 1 222 ? 17.016 -18.406 -8.375 1 73.69 222 LYS B CA 1
ATOM 4545 C C . LYS B 1 222 ? 16.234 -19.531 -7.73 1 73.69 222 LYS B C 1
ATOM 4547 O O . LYS B 1 222 ? 16.703 -20.672 -7.688 1 73.69 222 LYS B O 1
ATOM 4552 N N . ILE B 1 223 ? 15.094 -19.234 -7.242 1 76.69 223 ILE B N 1
ATOM 4553 C CA . ILE B 1 223 ? 14.352 -20.156 -6.395 1 76.69 223 ILE B CA 1
ATOM 4554 C C . ILE B 1 223 ? 13.469 -21.062 -7.258 1 76.69 223 ILE B C 1
ATOM 4556 O O . ILE B 1 223 ? 13 -22.109 -6.801 1 76.69 223 ILE B O 1
ATOM 4560 N N . LEU B 1 224 ? 13.281 -20.688 -8.508 1 75.06 224 LEU B N 1
ATOM 4561 C CA . LEU B 1 224 ? 12.391 -21.469 -9.352 1 75.06 224 LEU B CA 1
ATOM 4562 C C . LEU B 1 224 ? 12.961 -22.875 -9.578 1 75.06 224 LEU B C 1
ATOM 4564 O O . LEU B 1 224 ? 12.203 -23.844 -9.672 1 75.06 224 LEU B O 1
ATOM 4568 N N . LYS B 1 225 ? 14.219 -22.938 -9.609 1 77.38 225 LYS B N 1
ATOM 4569 C CA . LYS B 1 225 ? 14.828 -24.234 -9.883 1 77.38 225 LYS B CA 1
ATOM 4570 C C . LYS B 1 225 ? 14.555 -25.219 -8.75 1 77.38 225 LYS B C 1
ATOM 4572 O O . LYS B 1 225 ? 14.047 -26.312 -8.984 1 77.38 225 LYS B O 1
ATOM 4577 N N . PRO B 1 226 ? 14.852 -24.797 -7.566 1 79.56 226 PRO B N 1
ATOM 4578 C CA . PRO B 1 226 ? 14.516 -25.734 -6.492 1 79.56 226 PRO B CA 1
ATOM 4579 C C . PRO B 1 226 ? 13.016 -25.969 -6.363 1 79.56 226 PRO B C 1
ATOM 4581 O O . PRO B 1 226 ? 12.586 -27.062 -5.969 1 79.56 226 PRO B O 1
ATOM 4584 N N . LEU B 1 227 ? 12.219 -25.031 -6.645 1 80.19 227 LEU B N 1
ATOM 4585 C CA . LEU B 1 227 ? 10.773 -25.234 -6.633 1 80.19 227 LEU B CA 1
ATOM 4586 C C . LEU B 1 227 ? 10.367 -26.359 -7.582 1 80.19 227 LEU B C 1
ATOM 4588 O O . LEU B 1 227 ? 9.586 -27.234 -7.211 1 80.19 227 LEU B O 1
ATOM 4592 N N . VAL B 1 228 ? 10.906 -26.344 -8.727 1 75.75 228 VAL B N 1
ATOM 4593 C CA . VAL B 1 228 ? 10.578 -27.312 -9.766 1 75.75 228 VAL B CA 1
ATOM 4594 C C . VAL B 1 228 ? 11.188 -28.672 -9.422 1 75.75 228 VAL B C 1
ATOM 4596 O O . VAL B 1 228 ? 10.516 -29.703 -9.5 1 75.75 228 VAL B O 1
ATOM 4599 N N . ASP B 1 229 ? 12.406 -28.609 -8.938 1 78.81 229 ASP B N 1
ATOM 4600 C CA . ASP B 1 229 ? 13.188 -29.844 -8.867 1 78.81 229 ASP B CA 1
ATOM 4601 C C . ASP B 1 229 ? 13.023 -30.5 -7.496 1 78.81 229 ASP B C 1
ATOM 4603 O O . ASP B 1 229 ? 13.133 -31.719 -7.383 1 78.81 229 ASP B O 1
ATOM 4607 N N . GLU B 1 230 ? 12.805 -29.672 -6.551 1 78.56 230 GLU B N 1
ATOM 4608 C CA . GLU B 1 230 ? 12.969 -30.219 -5.207 1 78.56 230 GLU B CA 1
ATOM 4609 C C . GLU B 1 230 ? 11.672 -30.094 -4.398 1 78.56 230 GLU B C 1
ATOM 4611 O O . GLU B 1 230 ? 11.305 -31.016 -3.666 1 78.56 230 GLU B O 1
ATOM 4616 N N . TRP B 1 231 ? 11.055 -29.047 -4.543 1 78.94 231 TRP B N 1
ATOM 4617 C CA . TRP B 1 231 ? 9.969 -28.766 -3.605 1 78.94 231 TRP B CA 1
ATOM 4618 C C . TRP B 1 231 ? 8.656 -29.375 -4.09 1 78.94 231 TRP B C 1
ATOM 4620 O O . TRP B 1 231 ? 7.797 -29.734 -3.281 1 78.94 231 TRP B O 1
ATOM 4630 N N . THR B 1 232 ? 8.508 -29.344 -5.48 1 78.94 232 THR B N 1
ATOM 4631 C CA . THR B 1 232 ? 7.262 -29.891 -6.02 1 78.94 232 THR B CA 1
ATOM 4632 C C . THR B 1 232 ? 7.547 -31 -7.023 1 78.94 232 THR B C 1
ATOM 4634 O O . THR B 1 232 ? 8.508 -30.922 -7.793 1 78.94 232 THR B O 1
ATOM 4637 N N . LYS B 1 233 ? 7.047 -32.156 -6.789 1 72.12 233 LYS B N 1
ATOM 4638 C CA . LYS B 1 233 ? 7.363 -33.281 -7.684 1 72.12 233 LYS B CA 1
ATOM 4639 C C . LYS B 1 233 ? 6.578 -33.156 -8.992 1 72.12 233 LYS B C 1
ATOM 4641 O O . LYS B 1 233 ? 7.164 -33.125 -10.07 1 72.12 233 LYS B O 1
ATOM 4646 N N . GLU B 1 234 ? 5.285 -33 -9 1 88.19 234 GLU B N 1
ATOM 4647 C CA . GLU B 1 234 ? 4.457 -33.094 -10.203 1 88.19 234 GLU B CA 1
ATOM 4648 C C . GLU B 1 234 ? 3.52 -31.891 -10.305 1 88.19 234 GLU B C 1
ATOM 4650 O O . GLU B 1 234 ? 2.49 -31.953 -10.984 1 88.19 234 GLU B O 1
ATOM 4655 N N . GLY B 1 235 ? 3.941 -30.781 -9.672 1 92.88 235 GLY B N 1
ATOM 4656 C CA . GLY B 1 235 ? 3.082 -29.609 -9.719 1 92.88 235 GLY B CA 1
ATOM 4657 C C . GLY B 1 235 ? 3.119 -28.891 -11.055 1 92.88 235 GLY B C 1
ATOM 4658 O O . GLY B 1 235 ? 4.113 -28.969 -11.781 1 92.88 235 GLY B O 1
ATOM 4659 N N . TYR B 1 236 ? 2.008 -28.312 -11.477 1 95.75 236 TYR B N 1
ATOM 4660 C CA . TYR B 1 236 ? 1.931 -27.484 -12.672 1 95.75 236 TYR B CA 1
ATOM 4661 C C . TYR B 1 236 ? 2.338 -26.047 -12.367 1 95.75 236 TYR B C 1
ATOM 4663 O O . TYR B 1 236 ? 1.603 -25.312 -11.703 1 95.75 236 TYR B O 1
ATOM 4671 N N . ILE B 1 237 ? 3.465 -25.609 -12.883 1 95.75 237 ILE B N 1
ATOM 4672 C CA . ILE B 1 237 ? 4.059 -24.344 -12.469 1 95.75 237 ILE B CA 1
ATOM 4673 C C . ILE B 1 237 ? 3.912 -23.312 -13.586 1 95.75 237 ILE B C 1
ATOM 4675 O O . ILE B 1 237 ? 4.336 -23.547 -14.719 1 95.75 237 ILE B O 1
ATOM 4679 N N . VAL B 1 238 ? 3.268 -22.219 -13.227 1 97 238 VAL B N 1
ATOM 4680 C CA . VAL B 1 238 ? 3.068 -21.078 -14.109 1 97 238 VAL B CA 1
ATOM 4681 C C . VAL B 1 238 ? 3.816 -19.859 -13.57 1 97 238 VAL B C 1
ATOM 4683 O O . VAL B 1 238 ? 3.531 -19.391 -12.461 1 97 238 VAL B O 1
ATOM 4686 N N . SER B 1 239 ? 4.777 -19.375 -14.258 1 95.38 239 SER B N 1
ATOM 4687 C CA . SER B 1 239 ? 5.488 -18.156 -13.875 1 95.38 239 SER B CA 1
ATOM 4688 C C . SER B 1 239 ? 5.164 -17 -14.812 1 95.38 239 SER B C 1
ATOM 4690 O O . SER B 1 239 ? 4.527 -17.203 -15.852 1 95.38 239 SER B O 1
ATOM 4692 N N . PHE B 1 240 ? 5.512 -15.812 -14.391 1 94.69 240 PHE B N 1
ATOM 4693 C CA . PHE B 1 240 ? 5.242 -14.602 -15.164 1 94.69 240 PHE B CA 1
ATOM 4694 C C . PHE B 1 240 ? 6.531 -13.844 -15.445 1 94.69 240 PHE B C 1
ATOM 4696 O O . PHE B 1 240 ? 7.473 -13.891 -14.648 1 94.69 240 PHE B O 1
ATOM 4703 N N . LYS B 1 241 ? 6.59 -13.227 -16.578 1 91.12 241 LYS B N 1
ATOM 4704 C CA . LYS B 1 241 ? 7.68 -12.32 -16.938 1 91.12 241 LYS B CA 1
ATOM 4705 C C . LYS B 1 241 ? 7.141 -10.977 -17.422 1 91.12 241 LYS B C 1
ATOM 4707 O O . LYS B 1 241 ? 6.328 -10.93 -18.359 1 91.12 241 LYS B O 1
ATOM 4712 N N . LEU B 1 242 ? 7.508 -9.977 -16.734 1 89 242 LEU B N 1
ATOM 4713 C CA . LEU B 1 242 ? 7.156 -8.625 -17.141 1 89 242 LEU B CA 1
ATOM 4714 C C . LEU B 1 242 ? 8.352 -7.918 -17.766 1 89 242 LEU B C 1
ATOM 4716 O O . LEU B 1 242 ? 9.453 -7.934 -17.219 1 89 242 LEU B O 1
ATOM 4720 N N . GLU B 1 243 ? 8.133 -7.375 -18.938 1 85.25 243 GLU B N 1
ATOM 4721 C CA . GLU B 1 243 ? 9.188 -6.629 -19.625 1 85.25 243 GLU B CA 1
ATOM 4722 C C . GLU B 1 243 ? 8.672 -5.293 -20.141 1 85.25 243 GLU B C 1
ATOM 4724 O O . GLU B 1 243 ? 7.473 -5.145 -20.406 1 85.25 243 GLU B O 1
ATOM 4729 N N . THR B 1 244 ? 9.523 -4.305 -20.141 1 84 244 THR B N 1
ATOM 4730 C CA . THR B 1 244 ? 9.188 -2.998 -20.688 1 84 244 THR B CA 1
ATOM 4731 C C . THR B 1 244 ? 9.68 -2.869 -22.125 1 84 244 THR B C 1
ATOM 4733 O O . THR B 1 244 ? 9.266 -1.961 -22.859 1 84 244 THR B O 1
ATOM 4736 N N . ASP B 1 245 ? 10.594 -3.736 -22.516 1 81.94 245 ASP B N 1
ATOM 4737 C CA . ASP B 1 245 ? 11.07 -3.873 -23.891 1 81.94 245 ASP B CA 1
ATOM 4738 C C . ASP B 1 245 ? 10.516 -5.141 -24.531 1 81.94 245 ASP B C 1
ATOM 4740 O O . ASP B 1 245 ? 10.938 -6.25 -24.203 1 81.94 245 ASP B O 1
ATOM 4744 N N . ASP B 1 246 ? 9.727 -4.938 -25.5 1 81.31 246 ASP B N 1
ATOM 4745 C CA . ASP B 1 246 ? 9 -6.035 -26.125 1 81.31 246 ASP B CA 1
ATOM 4746 C C . ASP B 1 246 ? 9.961 -7.047 -26.75 1 81.31 246 ASP B C 1
ATOM 4748 O O . ASP B 1 246 ? 9.664 -8.242 -26.797 1 81.31 246 ASP B O 1
ATOM 4752 N N . ASN B 1 247 ? 11.016 -6.574 -27.125 1 86.44 247 ASN B N 1
ATOM 4753 C CA . ASN B 1 247 ? 11.961 -7.441 -27.828 1 86.44 247 ASN B CA 1
ATOM 4754 C C . ASN B 1 247 ? 12.609 -8.438 -26.875 1 86.44 247 ASN B C 1
ATOM 4756 O O . ASN B 1 247 ? 13.172 -9.445 -27.312 1 86.44 247 ASN B O 1
ATOM 4760 N N . LEU B 1 248 ? 12.461 -8.141 -25.609 1 88.62 248 LEU B N 1
ATOM 4761 C CA . LEU B 1 248 ? 13.133 -8.992 -24.625 1 88.62 248 LEU B CA 1
ATOM 4762 C C . LEU B 1 248 ? 12.164 -10 -24.016 1 88.62 248 LEU B C 1
ATOM 4764 O O . LEU B 1 248 ? 12.586 -10.977 -23.391 1 88.62 248 LEU B O 1
ATOM 4768 N N . LEU B 1 249 ? 10.891 -9.805 -24.266 1 89.75 249 LEU B N 1
ATOM 4769 C CA . LEU B 1 249 ? 9.875 -10.562 -23.547 1 89.75 249 LEU B CA 1
ATOM 4770 C C . LEU B 1 249 ? 9.945 -12.039 -23.891 1 89.75 249 LEU B C 1
ATOM 4772 O O . LEU B 1 249 ? 10.156 -12.883 -23.016 1 89.75 249 LEU B O 1
ATOM 4776 N N . ILE B 1 250 ? 9.883 -12.383 -25.156 1 91.25 250 ILE B N 1
ATOM 4777 C CA . ILE B 1 250 ? 9.805 -13.766 -25.609 1 91.25 250 ILE B CA 1
ATOM 4778 C C . ILE B 1 250 ? 11.141 -14.469 -25.359 1 91.25 250 ILE B C 1
ATOM 4780 O O . ILE B 1 250 ? 11.18 -15.539 -24.75 1 91.25 250 ILE B O 1
ATOM 4784 N N . PRO B 1 251 ? 12.227 -13.828 -25.688 1 89.94 251 PRO B N 1
ATOM 4785 C CA . PRO B 1 251 ? 13.516 -14.477 -25.406 1 89.94 251 PRO B CA 1
ATOM 4786 C C . PRO B 1 251 ? 13.734 -14.758 -23.922 1 89.94 251 PRO B C 1
ATOM 4788 O O . PRO B 1 251 ? 14.25 -15.812 -23.562 1 89.94 251 PRO B O 1
ATOM 4791 N N . LYS B 1 252 ? 13.328 -13.906 -23.094 1 89.44 252 LYS B N 1
ATOM 4792 C CA . LYS B 1 252 ? 13.523 -14.102 -21.672 1 89.44 252 LYS B CA 1
ATOM 4793 C C . LYS B 1 252 ? 12.602 -15.188 -21.125 1 89.44 252 LYS B C 1
ATOM 4795 O O . LYS B 1 252 ? 12.992 -15.953 -20.234 1 89.44 252 LYS B O 1
ATOM 4800 N N . ALA B 1 253 ? 11.445 -15.18 -21.672 1 91 253 ALA B N 1
ATOM 4801 C CA . ALA B 1 253 ? 10.508 -16.219 -21.266 1 91 253 ALA B CA 1
ATOM 4802 C C . ALA B 1 253 ? 11.023 -17.609 -21.656 1 91 253 ALA B C 1
ATOM 4804 O O . ALA B 1 253 ? 10.969 -18.547 -20.859 1 91 253 ALA B O 1
ATOM 4805 N N . ARG B 1 254 ? 11.539 -17.703 -22.812 1 91.25 254 ARG B N 1
ATOM 4806 C CA . ARG B 1 254 ? 12.109 -18.969 -23.281 1 91.25 254 ARG B CA 1
ATOM 4807 C C . ARG B 1 254 ? 13.312 -19.375 -22.453 1 91.25 254 ARG B C 1
ATOM 4809 O O . ARG B 1 254 ? 13.453 -20.547 -22.094 1 91.25 254 ARG B O 1
ATOM 4816 N N . ALA B 1 255 ? 14.078 -18.375 -22.141 1 88.31 255 ALA B N 1
ATOM 4817 C CA . ALA B 1 255 ? 15.266 -18.641 -21.328 1 88.31 255 ALA B CA 1
ATOM 4818 C C . ALA B 1 255 ? 14.875 -19.188 -19.953 1 88.31 255 ALA B C 1
ATOM 4820 O O . ALA B 1 255 ? 15.547 -20.062 -19.406 1 88.31 255 ALA B O 1
ATOM 4821 N N . ALA B 1 256 ? 13.844 -18.672 -19.438 1 87.19 256 ALA B N 1
ATOM 4822 C CA . ALA B 1 256 ? 13.375 -19.141 -18.141 1 87.19 256 ALA B CA 1
ATOM 4823 C C . ALA B 1 256 ? 12.945 -20.594 -18.203 1 87.19 256 ALA B C 1
ATOM 4825 O O . ALA B 1 256 ? 13.273 -21.375 -17.297 1 87.19 256 ALA B O 1
ATOM 4826 N N . LEU B 1 257 ? 12.258 -20.969 -19.266 1 89.31 257 LEU B N 1
ATOM 4827 C CA . LEU B 1 257 ? 11.797 -22.344 -19.422 1 89.31 257 LEU B CA 1
ATOM 4828 C C . LEU B 1 257 ? 12.984 -23.297 -19.625 1 89.31 257 LEU B C 1
ATOM 4830 O O . LEU B 1 257 ? 12.969 -24.422 -19.109 1 89.31 257 LEU B O 1
ATOM 4834 N N . GLU B 1 258 ? 13.883 -22.781 -20.328 1 86.75 258 GLU B N 1
ATOM 4835 C CA . GLU B 1 258 ? 15.078 -23.594 -20.562 1 86.75 258 GLU B CA 1
ATOM 4836 C C . GLU B 1 258 ? 15.852 -23.797 -19.266 1 86.75 258 GLU B C 1
ATOM 4838 O O . GLU B 1 258 ? 16.328 -24.906 -19 1 86.75 258 GLU B O 1
ATOM 4843 N N . ARG B 1 259 ? 15.867 -22.812 -18.516 1 83.5 259 ARG B N 1
ATOM 4844 C CA . ARG B 1 259 ? 16.688 -22.828 -17.312 1 83.5 259 ARG B CA 1
ATOM 4845 C C . ARG B 1 259 ? 15.992 -23.609 -16.203 1 83.5 259 ARG B C 1
ATOM 4847 O O . ARG B 1 259 ? 16.641 -24.375 -15.477 1 83.5 259 ARG B O 1
ATOM 4854 N N . TYR B 1 260 ? 14.711 -23.453 -16.062 1 84.44 260 TYR B N 1
ATOM 4855 C CA . TYR B 1 260 ? 14.055 -23.953 -14.859 1 84.44 260 TYR B CA 1
ATOM 4856 C C . TYR B 1 260 ? 13.172 -25.156 -15.188 1 84.44 260 TYR B C 1
ATOM 4858 O O . TYR B 1 260 ? 12.812 -25.938 -14.297 1 84.44 260 TYR B O 1
ATOM 4866 N N . GLY B 1 261 ? 12.75 -25.297 -16.375 1 81.5 261 GLY B N 1
ATOM 4867 C CA . GLY B 1 261 ? 12.062 -26.5 -16.844 1 81.5 261 GLY B CA 1
ATOM 4868 C C . GLY B 1 261 ? 10.625 -26.578 -16.391 1 81.5 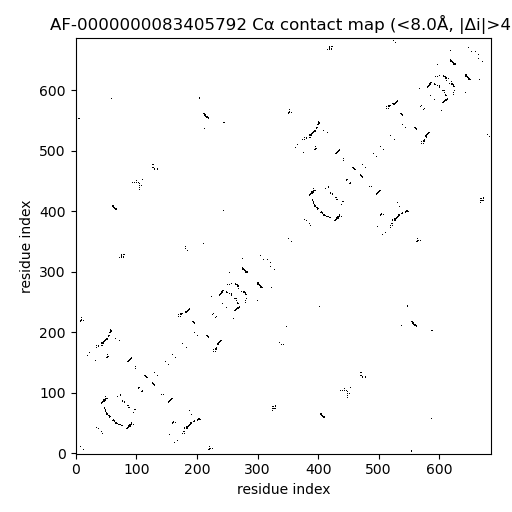261 GLY B C 1
ATOM 4869 O O . GLY B 1 261 ? 10.047 -27.672 -16.297 1 81.5 261 GLY B O 1
ATOM 4870 N N . HIS B 1 262 ? 10.016 -25.406 -16.047 1 86.06 262 HIS B N 1
ATOM 4871 C CA . HIS B 1 262 ? 8.617 -25.438 -15.633 1 86.06 262 HIS B CA 1
ATOM 4872 C C . HIS B 1 262 ? 7.688 -25.344 -16.844 1 86.06 262 HIS B C 1
ATOM 4874 O O . HIS B 1 262 ? 8.148 -25.359 -17.984 1 86.06 262 HIS B O 1
ATOM 4880 N N . GLN B 1 263 ? 6.426 -25.453 -16.594 1 89.19 263 GLN B N 1
ATOM 4881 C CA . GLN B 1 263 ? 5.469 -25.797 -17.641 1 89.19 263 GLN B CA 1
ATOM 4882 C C . GLN B 1 263 ? 5.152 -24.578 -18.5 1 89.19 263 GLN B C 1
ATOM 4884 O O . GLN B 1 263 ? 5.082 -24.672 -19.734 1 89.19 263 GLN B O 1
ATOM 4889 N N . VAL B 1 264 ? 4.867 -23.453 -17.859 1 95.38 264 VAL B N 1
ATOM 4890 C CA . VAL B 1 264 ? 4.395 -22.312 -18.641 1 95.38 264 VAL B CA 1
ATOM 4891 C C . VAL B 1 264 ? 4.984 -21.016 -18.094 1 95.38 264 VAL B C 1
ATOM 4893 O O . VAL B 1 264 ? 5.086 -20.844 -16.875 1 95.38 264 VAL B O 1
ATOM 4896 N N . VAL B 1 265 ? 5.391 -20.125 -19 1 95.88 265 VAL B N 1
ATOM 4897 C CA . VAL B 1 265 ? 5.699 -18.734 -18.672 1 95.88 265 VAL B CA 1
ATOM 4898 C C . VAL B 1 265 ? 4.703 -17.797 -19.359 1 95.88 265 VAL B C 1
ATOM 4900 O O . VAL B 1 265 ? 4.484 -17.906 -20.578 1 95.88 265 VAL B O 1
ATOM 4903 N N . ILE B 1 266 ? 4.055 -17.016 -18.609 1 96.81 266 ILE B N 1
ATOM 4904 C CA . ILE B 1 266 ? 3.184 -15.992 -19.172 1 96.81 266 ILE B CA 1
ATOM 4905 C C . ILE B 1 266 ? 3.922 -14.656 -19.234 1 96.81 266 ILE B C 1
ATOM 4907 O O . ILE B 1 266 ? 4.32 -14.117 -18.203 1 96.81 266 ILE B O 1
ATOM 4911 N N . GLY B 1 267 ? 4.148 -14.172 -20.469 1 94.31 267 GLY B N 1
ATOM 4912 C CA . GLY B 1 267 ? 4.809 -12.898 -20.688 1 94.31 267 GLY B CA 1
ATOM 4913 C C . GLY B 1 267 ? 3.834 -11.75 -20.891 1 94.31 267 GLY B C 1
ATOM 4914 O O . GLY B 1 267 ? 2.844 -11.883 -21.609 1 94.31 267 GLY B O 1
ATOM 4915 N N . ASN B 1 268 ? 4.129 -10.664 -20.172 1 90.25 268 ASN B N 1
ATOM 4916 C CA . ASN B 1 268 ? 3.295 -9.492 -20.406 1 90.25 268 ASN B CA 1
ATOM 4917 C C . ASN B 1 268 ? 4.125 -8.211 -20.422 1 90.25 268 ASN B C 1
ATOM 4919 O O . ASN B 1 268 ? 5.188 -8.141 -19.797 1 90.25 268 ASN B O 1
ATOM 4923 N N . ASP B 1 269 ? 3.611 -7.352 -21.266 1 87.56 269 ASP B N 1
ATOM 4924 C CA . ASP B 1 269 ? 4.191 -6.016 -21.375 1 87.56 269 ASP B CA 1
ATOM 4925 C C . ASP B 1 269 ? 3.588 -5.07 -20.328 1 87.56 269 ASP B C 1
ATOM 4927 O O . ASP B 1 269 ? 2.391 -5.133 -20.047 1 87.56 269 ASP B O 1
ATOM 4931 N N . LEU B 1 270 ? 4.457 -4.164 -19.906 1 83.81 270 LEU B N 1
ATOM 4932 C CA . LEU B 1 270 ? 4.051 -3.26 -18.828 1 83.81 270 LEU B CA 1
ATOM 4933 C C . LEU B 1 270 ? 2.814 -2.461 -19.234 1 83.81 270 LEU B C 1
ATOM 4935 O O . LEU B 1 270 ? 1.885 -2.303 -18.438 1 83.81 270 LEU B O 1
ATOM 4939 N N . HIS B 1 271 ? 2.719 -2.031 -20.422 1 83.75 271 HIS B N 1
ATOM 4940 C CA . HIS B 1 271 ? 1.695 -1.078 -20.844 1 83.75 271 HIS B CA 1
ATOM 4941 C C . HIS B 1 271 ? 0.483 -1.792 -21.422 1 83.75 271 HIS B C 1
ATOM 4943 O O . HIS B 1 271 ? -0.601 -1.212 -21.516 1 83.75 271 HIS B O 1
ATOM 4949 N N . ARG B 1 272 ? 0.631 -3.072 -21.75 1 88.44 272 ARG B N 1
ATOM 4950 C CA . ARG B 1 272 ? -0.452 -3.785 -22.422 1 88.44 272 ARG B CA 1
ATOM 4951 C C . ARG B 1 272 ? -0.88 -5.012 -21.609 1 88.44 272 ARG B C 1
ATOM 4953 O O . ARG B 1 272 ? -1.698 -5.809 -22.078 1 88.44 272 ARG B O 1
ATOM 4960 N N . ARG B 1 273 ? -0.437 -5.07 -20.469 1 88.12 273 ARG B N 1
ATOM 4961 C CA . ARG B 1 273 ? -0.583 -6.285 -19.672 1 88.12 273 ARG B CA 1
ATOM 4962 C C . ARG B 1 273 ? -2.049 -6.562 -19.359 1 88.12 273 ARG B C 1
ATOM 4964 O O . ARG B 1 273 ? -2.424 -7.699 -19.062 1 88.12 273 ARG B O 1
ATOM 4971 N N . LYS B 1 274 ? -2.92 -5.594 -19.469 1 90.06 274 LYS B N 1
ATOM 4972 C CA . LYS B 1 274 ? -4.332 -5.785 -19.156 1 90.06 274 LYS B CA 1
ATOM 4973 C C . LYS B 1 274 ? -5.09 -6.348 -20.359 1 90.06 274 LYS B C 1
ATOM 4975 O O . LYS B 1 274 ? -6.199 -6.863 -20.219 1 90.06 274 LYS B O 1
ATOM 4980 N N . TYR B 1 275 ? -4.41 -6.328 -21.516 1 92.12 275 TYR B N 1
ATOM 4981 C CA . TYR B 1 275 ? -5.18 -6.633 -22.719 1 92.12 275 TYR B CA 1
ATOM 4982 C C . TYR B 1 275 ? -4.504 -7.723 -23.547 1 92.12 275 TYR B C 1
ATOM 4984 O O . TYR B 1 275 ? -5.121 -8.305 -24.438 1 92.12 275 TYR B O 1
ATOM 4992 N N . GLU B 1 276 ? -3.281 -7.879 -23.188 1 94.5 276 GLU B N 1
ATOM 4993 C CA . GLU B 1 276 ? -2.57 -8.883 -23.984 1 94.5 276 GLU B CA 1
ATOM 4994 C C . GLU B 1 276 ? -1.513 -9.594 -23.141 1 94.5 276 GLU B C 1
ATOM 4996 O O . GLU B 1 276 ? -0.776 -8.953 -22.391 1 94.5 276 GLU B O 1
ATOM 5001 N N . VAL B 1 277 ? -1.449 -10.969 -23.297 1 96.06 277 VAL B N 1
ATOM 5002 C CA . VAL B 1 277 ? -0.391 -11.773 -22.688 1 96.06 277 VAL B CA 1
ATOM 5003 C C . VAL B 1 277 ? 0.014 -12.891 -23.656 1 96.06 277 VAL B C 1
ATOM 5005 O O . VAL B 1 277 ? -0.742 -13.242 -24.562 1 96.06 277 VAL B O 1
ATOM 5008 N N . VAL B 1 278 ? 1.188 -13.406 -23.5 1 96.06 278 VAL B N 1
ATOM 5009 C CA . VAL B 1 278 ? 1.655 -14.523 -24.312 1 96.06 278 VAL B CA 1
ATOM 5010 C C . VAL B 1 278 ? 2.039 -15.695 -23.406 1 96.06 278 VAL B C 1
ATOM 5012 O O . VAL B 1 278 ? 2.76 -15.516 -22.422 1 96.06 278 VAL B O 1
ATOM 5015 N N . PHE B 1 279 ? 1.457 -16.859 -23.734 1 96.62 279 PHE B N 1
ATOM 5016 C CA . PHE B 1 279 ? 1.869 -18.109 -23.109 1 96.62 279 PHE B CA 1
ATOM 5017 C C . PHE B 1 279 ? 3.025 -18.75 -23.875 1 96.62 279 PHE B C 1
ATOM 5019 O O . PHE B 1 279 ? 2.934 -18.969 -25.078 1 96.62 279 PHE B O 1
ATOM 5026 N N . ILE B 1 280 ? 4.062 -19.016 -23.156 1 95.62 280 ILE B N 1
ATOM 5027 C CA . ILE B 1 280 ? 5.184 -19.734 -23.75 1 95.62 280 ILE B CA 1
ATOM 5028 C C . ILE B 1 280 ? 5.355 -21.078 -23.031 1 95.62 280 ILE B C 1
ATOM 5030 O O . ILE B 1 280 ? 5.41 -21.141 -21.812 1 95.62 280 ILE B O 1
ATOM 5034 N N . SER B 1 281 ? 5.324 -22.156 -23.75 1 95.19 281 SER B N 1
ATOM 5035 C CA . SER B 1 281 ? 5.488 -23.516 -23.219 1 95.19 281 SER B CA 1
ATOM 5036 C C . SER B 1 281 ? 6.254 -24.391 -24.203 1 95.19 281 SER B C 1
ATOM 5038 O O . SER B 1 281 ? 6.477 -24 -25.359 1 95.19 281 SER B O 1
ATOM 5040 N N . ARG B 1 282 ? 6.73 -25.516 -23.734 1 90.19 282 ARG B N 1
ATOM 5041 C CA . ARG B 1 282 ? 7.426 -26.453 -24.609 1 90.19 282 ARG B CA 1
ATOM 5042 C C . ARG B 1 282 ? 6.445 -27.156 -25.547 1 90.19 282 ARG B C 1
ATOM 5044 O O . ARG B 1 282 ? 5.328 -27.484 -25.141 1 90.19 282 ARG B O 1
ATOM 5051 N N . LYS B 1 283 ? 6.902 -27.422 -26.703 1 86.38 283 LYS B N 1
ATOM 5052 C CA . LYS B 1 283 ? 6.09 -28.156 -27.672 1 86.38 283 LYS B CA 1
ATOM 5053 C C . LYS B 1 283 ? 5.953 -29.625 -27.281 1 86.38 283 LYS B C 1
ATOM 5055 O O . LYS B 1 283 ? 6.906 -30.234 -26.797 1 86.38 283 LYS B O 1
ATOM 5060 N N . GLU B 1 284 ? 4.688 -30.156 -27.172 1 69.56 284 GLU B N 1
ATOM 5061 C CA . GLU B 1 284 ? 4.488 -31.578 -26.922 1 69.56 284 GLU B CA 1
ATOM 5062 C C . GLU B 1 284 ? 5.07 -32.406 -28.062 1 69.56 284 GLU B C 1
ATOM 5064 O O . GLU B 1 284 ? 4.988 -32.031 -29.234 1 69.56 284 GLU B O 1
ATOM 5069 N N . LYS B 1 285 ? 6.164 -33.344 -27.812 1 58.47 285 LYS B N 1
ATOM 5070 C CA . LYS B 1 285 ? 6.738 -34.219 -28.812 1 58.47 285 LYS B CA 1
ATOM 5071 C C . LYS B 1 285 ? 5.66 -35.094 -29.453 1 58.47 285 LYS B C 1
ATOM 5073 O O . LYS B 1 285 ? 4.906 -35.781 -28.766 1 58.47 285 LYS B O 1
ATOM 5078 N N . THR B 1 286 ? 4.914 -34.719 -30.391 1 49.06 286 THR B N 1
ATOM 5079 C CA . THR B 1 286 ? 4.18 -35.719 -31.141 1 49.06 286 THR B CA 1
ATOM 5080 C C . THR B 1 286 ? 5.125 -36.812 -31.672 1 49.06 286 THR B C 1
ATOM 5082 O O . THR B 1 286 ? 6.27 -36.5 -32.031 1 49.06 286 THR B O 1
ATOM 5085 N N . SER B 1 287 ? 4.918 -38.156 -31.312 1 43.09 287 SER B N 1
ATOM 5086 C CA . SER B 1 287 ? 5.629 -39.312 -31.781 1 43.09 287 SER B CA 1
ATOM 5087 C C . SER B 1 287 ? 6.145 -39.125 -33.219 1 43.09 287 SER B C 1
ATOM 5089 O O . SER B 1 287 ? 7.051 -39.844 -33.656 1 43.09 287 SER B O 1
ATOM 5091 N N . GLU B 1 288 ? 5.309 -38.781 -34.188 1 41.25 288 GLU B N 1
ATOM 5092 C CA . GLU B 1 288 ? 5.633 -39.062 -35.594 1 41.25 288 GLU B CA 1
ATOM 5093 C C . GLU B 1 288 ? 6.855 -38.281 -36.031 1 41.25 288 GLU B C 1
ATOM 5095 O O . GLU B 1 288 ? 7.473 -38.594 -37.062 1 41.25 288 GLU B O 1
ATOM 5100 N N . SER B 1 289 ? 7 -37.031 -35.781 1 41.75 289 SER B N 1
ATOM 5101 C CA . SER B 1 289 ? 8.008 -36.375 -36.625 1 41.75 289 SER B CA 1
ATOM 5102 C C . SER B 1 289 ? 9.414 -36.656 -36.094 1 41.75 289 SER B C 1
ATOM 5104 O O . SER B 1 289 ? 9.867 -36 -35.156 1 41.75 289 SER B O 1
ATOM 5106 N N . THR B 1 290 ? 9.875 -37.969 -35.906 1 38.22 290 THR B N 1
ATOM 5107 C CA . THR B 1 290 ? 11.234 -38.469 -35.719 1 38.22 290 THR B CA 1
ATOM 5108 C C . THR B 1 290 ? 12.195 -37.844 -36.719 1 38.22 290 THR B C 1
ATOM 5110 O O . THR B 1 290 ? 13.32 -38.312 -36.875 1 38.22 290 THR B O 1
ATOM 5113 N N . THR B 1 291 ? 11.773 -37.281 -37.875 1 37.16 291 THR B N 1
ATOM 5114 C CA . THR B 1 291 ? 12.898 -37.062 -38.781 1 37.16 291 THR B CA 1
ATOM 5115 C C . THR B 1 291 ? 13.992 -36.25 -38.094 1 37.16 291 THR B C 1
ATOM 5117 O O . THR B 1 291 ? 13.711 -35.438 -37.219 1 37.16 291 THR B O 1
ATOM 5120 N N . THR B 1 292 ? 15.336 -36.625 -38.406 1 38.97 292 THR B N 1
ATOM 5121 C CA . THR B 1 292 ? 16.672 -36.312 -37.906 1 38.97 292 THR B CA 1
ATOM 5122 C C . THR B 1 292 ? 16.797 -34.812 -37.594 1 38.97 292 THR B C 1
ATOM 5124 O O . THR B 1 292 ? 17.547 -34.438 -36.688 1 38.97 292 THR B O 1
ATOM 5127 N N . ALA B 1 293 ? 16.922 -34.094 -38.75 1 38.62 293 ALA B N 1
ATOM 5128 C CA . ALA B 1 293 ? 17.844 -33 -38.969 1 38.62 293 ALA B CA 1
ATOM 5129 C C . ALA B 1 293 ? 17.438 -31.781 -38.125 1 38.62 293 ALA B C 1
ATOM 5131 O O . ALA B 1 293 ? 18.297 -31.031 -37.656 1 38.62 293 ALA B O 1
ATOM 5132 N N . ASP B 1 294 ? 16.312 -31.094 -38.406 1 37.09 294 ASP B N 1
ATOM 5133 C CA . ASP B 1 294 ? 16.141 -29.75 -37.875 1 37.09 294 ASP B CA 1
ATOM 5134 C C . ASP B 1 294 ? 15.781 -29.797 -36.375 1 37.09 294 ASP B C 1
ATOM 5136 O O . ASP B 1 294 ? 14.609 -29.734 -36.031 1 37.09 294 ASP B O 1
ATOM 5140 N N . MET B 1 295 ? 16.281 -30.656 -35.594 1 37.28 295 MET B N 1
ATOM 5141 C CA . MET B 1 295 ? 16.234 -30.766 -34.156 1 37.28 295 MET B CA 1
ATOM 5142 C C . MET B 1 295 ? 16.328 -29.391 -33.5 1 37.28 295 MET B C 1
ATOM 5144 O O . MET B 1 295 ? 16.219 -29.281 -32.281 1 37.28 295 MET B O 1
ATOM 5148 N N . ASN B 1 296 ? 17.062 -28.609 -34 1 40.12 296 ASN B N 1
ATOM 5149 C CA . ASN B 1 296 ? 17.5 -27.406 -33.281 1 40.12 296 ASN B CA 1
ATOM 5150 C C . ASN B 1 296 ? 16.328 -26.453 -33 1 40.12 296 ASN B C 1
ATOM 5152 O O . ASN B 1 296 ? 16.453 -25.547 -32.188 1 40.12 296 ASN B O 1
ATOM 5156 N N . SER B 1 297 ? 15.578 -26.172 -34.125 1 44.75 297 SER B N 1
ATOM 5157 C CA . SER B 1 297 ? 14.711 -25 -34 1 44.75 297 SER B CA 1
ATOM 5158 C C . SER B 1 297 ? 13.734 -25.141 -32.844 1 44.75 297 SER B C 1
ATOM 5160 O O . SER B 1 297 ? 14.031 -25.828 -31.859 1 44.75 297 SER B O 1
ATOM 5162 N N . GLY B 1 298 ? 12.25 -24.484 -32.844 1 52.97 298 GLY B N 1
ATOM 5163 C CA . GLY B 1 298 ? 11.461 -23.703 -31.906 1 52.97 298 GLY B CA 1
ATOM 5164 C C . GLY B 1 298 ? 10.711 -24.562 -30.906 1 52.97 298 GLY B C 1
ATOM 5165 O O . GLY B 1 298 ? 9.602 -25.031 -31.188 1 52.97 298 GLY B O 1
ATOM 5166 N N . ASP B 1 299 ? 11.359 -25.219 -29.953 1 79.38 299 ASP B N 1
ATOM 5167 C CA . ASP B 1 299 ? 10.992 -26.094 -28.844 1 79.38 299 ASP B CA 1
ATOM 5168 C C . ASP B 1 299 ? 9.945 -25.438 -27.938 1 79.38 299 ASP B C 1
ATOM 5170 O O . ASP B 1 299 ? 9.477 -26.047 -26.969 1 79.38 299 ASP B O 1
ATOM 5174 N N . PHE B 1 300 ? 9.711 -24.359 -28.328 1 90.25 300 PHE B N 1
ATOM 5175 C CA . PHE B 1 300 ? 8.727 -23.656 -27.516 1 90.25 300 PHE B CA 1
ATOM 5176 C C . PHE B 1 300 ? 7.551 -23.188 -28.359 1 90.25 300 PHE B C 1
ATOM 5178 O O . PHE B 1 300 ? 7.695 -22.969 -29.562 1 90.25 300 PHE B O 1
ATOM 5185 N N . GLN B 1 301 ? 6.406 -23.188 -27.922 1 92.88 301 GLN B N 1
ATOM 5186 C CA . GLN B 1 301 ? 5.211 -22.656 -28.578 1 92.88 301 GLN B CA 1
ATOM 5187 C C . GLN B 1 301 ? 4.695 -21.406 -27.859 1 92.88 301 GLN B C 1
ATOM 5189 O O . GLN B 1 301 ? 4.855 -21.281 -26.641 1 92.88 301 GLN B O 1
ATOM 5194 N N . GLU B 1 302 ? 4.203 -20.531 -28.734 1 93.94 302 GLU B N 1
ATOM 5195 C CA . GLU B 1 302 ? 3.602 -19.297 -28.25 1 93.94 302 GLU B CA 1
ATOM 5196 C C . GLU B 1 302 ? 2.084 -19.312 -28.406 1 93.94 302 GLU B C 1
ATOM 5198 O O . GLU B 1 302 ? 1.574 -19.75 -29.453 1 93.94 302 GLU B O 1
ATOM 5203 N N . TYR B 1 303 ? 1.36 -19 -27.406 1 94.75 303 TYR B N 1
ATOM 5204 C CA . TYR B 1 303 ? -0.088 -18.828 -27.438 1 94.75 303 TYR B CA 1
ATOM 5205 C C . TYR B 1 303 ? -0.489 -17.453 -26.922 1 94.75 303 TYR B C 1
ATOM 5207 O O . TYR B 1 303 ? -0.278 -17.156 -25.734 1 94.75 303 TYR B O 1
ATOM 5215 N N . TRP B 1 304 ? -1.076 -16.625 -27.781 1 95.12 304 TRP B N 1
ATOM 5216 C CA . TRP B 1 304 ? -1.402 -15.234 -27.438 1 95.12 304 TRP B CA 1
ATOM 5217 C C . TRP B 1 304 ? -2.865 -15.109 -27.031 1 95.12 304 TRP B C 1
ATOM 5219 O O . TRP B 1 304 ? -3.75 -15.68 -27.672 1 95.12 304 TRP B O 1
ATOM 5229 N N . LEU B 1 305 ? -3.096 -14.492 -25.938 1 95.62 305 LEU B N 1
ATOM 5230 C CA . LEU B 1 305 ? -4.422 -14.07 -25.5 1 95.62 305 LEU B CA 1
ATOM 5231 C C . LEU B 1 305 ? -4.559 -12.555 -25.578 1 95.62 305 LEU B C 1
ATOM 5233 O O . LEU B 1 305 ? -3.701 -11.828 -25.078 1 95.62 305 LEU B O 1
ATOM 5237 N N . ARG B 1 306 ? -5.621 -12.109 -26.266 1 94.56 306 ARG B N 1
ATOM 5238 C CA . ARG B 1 306 ? -5.891 -10.688 -26.406 1 94.56 306 ARG B CA 1
ATOM 5239 C C . ARG B 1 306 ? -7.367 -10.383 -26.203 1 94.56 306 ARG B C 1
ATOM 5241 O O . ARG B 1 306 ? -8.234 -11.148 -26.625 1 94.56 306 ARG B O 1
ATOM 5248 N N . ILE B 1 307 ? -7.582 -9.359 -25.422 1 92.38 307 ILE B N 1
ATOM 5249 C CA . ILE B 1 307 ? -8.953 -8.883 -25.297 1 92.38 307 ILE B CA 1
ATOM 5250 C C . ILE B 1 307 ? -9.047 -7.441 -25.797 1 92.38 307 ILE B C 1
ATOM 5252 O O . ILE B 1 307 ? -8.031 -6.75 -25.906 1 92.38 307 ILE B O 1
ATOM 5256 N N . ALA B 1 308 ? -10.312 -7.039 -26.109 1 85.75 308 ALA B N 1
ATOM 5257 C CA . ALA B 1 308 ? -10.531 -5.695 -26.641 1 85.75 308 ALA B CA 1
ATOM 5258 C C . ALA B 1 308 ? -10.312 -4.637 -25.562 1 85.75 308 ALA B C 1
ATOM 5260 O O . ALA B 1 308 ? -10.672 -4.844 -24.391 1 85.75 308 ALA B O 1
ATOM 5261 N N . ILE B 1 309 ? -9.617 -3.59 -26 1 79.25 309 ILE B N 1
ATOM 5262 C CA . ILE B 1 309 ? -9.477 -2.432 -25.125 1 79.25 309 ILE B CA 1
ATOM 5263 C C . ILE B 1 309 ? -10.805 -1.692 -25.031 1 79.25 309 ILE B C 1
ATOM 5265 O O . ILE B 1 309 ? -11.391 -1.314 -26.047 1 79.25 309 ILE B O 1
ATOM 5269 N N . PRO B 1 310 ? -11.273 -1.676 -23.688 1 70.31 310 PRO B N 1
ATOM 5270 C CA . PRO B 1 310 ? -12.578 -1.009 -23.594 1 70.31 310 PRO B CA 1
ATOM 5271 C C . PRO B 1 310 ? -12.539 0.426 -24.125 1 70.31 310 PRO B C 1
ATOM 5273 O O . PRO B 1 310 ? -11.531 1.117 -23.969 1 70.31 310 PRO B O 1
ATOM 5276 N N . ASP B 1 311 ? -13.43 0.818 -25 1 59.97 311 ASP B N 1
ATOM 5277 C CA . ASP B 1 311 ? -13.586 2.188 -25.469 1 59.97 311 ASP B CA 1
ATOM 5278 C C . ASP B 1 311 ? -13.984 3.123 -24.328 1 59.97 311 ASP B C 1
ATOM 5280 O O . ASP B 1 311 ? -14.984 2.885 -23.656 1 59.97 311 ASP B O 1
ATOM 5284 N N . THR B 1 312 ? -13.039 3.676 -23.641 1 55.84 312 THR B N 1
ATOM 5285 C CA . THR B 1 312 ? -13.297 4.574 -22.531 1 55.84 312 THR B CA 1
ATOM 5286 C C . THR B 1 312 ? -14.445 5.523 -22.844 1 55.84 312 THR B C 1
ATOM 5288 O O . THR B 1 312 ? -14.852 6.32 -22 1 55.84 312 THR B O 1
ATOM 5291 N N . SER B 1 313 ? -14.695 5.797 -24.016 1 48.28 313 SER B N 1
ATOM 5292 C CA . SER B 1 313 ? -15.727 6.801 -24.266 1 48.28 313 SER B CA 1
ATOM 5293 C C . SER B 1 313 ? -17.062 6.398 -23.656 1 48.28 313 SER B C 1
ATOM 5295 O O . SER B 1 313 ? -17.922 7.246 -23.406 1 48.28 313 SER B O 1
ATOM 5297 N N . GLY B 1 314 ? -17.531 5.117 -23.828 1 44.66 314 GLY B N 1
ATOM 5298 C CA . GLY B 1 314 ? -18.922 4.828 -23.469 1 44.66 314 GLY B CA 1
ATOM 5299 C C . GLY B 1 314 ? -19.062 4.328 -22.047 1 44.66 314 GLY B C 1
ATOM 5300 O O . GLY B 1 314 ? -18.125 3.762 -21.484 1 44.66 314 GLY B O 1
ATOM 5301 N N . GLY B 1 315 ? -19.984 4.969 -21.078 1 46.59 315 GLY B N 1
ATOM 5302 C CA . GLY B 1 315 ? -20.656 4.867 -19.781 1 46.59 315 GLY B CA 1
ATOM 5303 C C . GLY B 1 315 ? -20.594 3.471 -19.203 1 46.59 315 GLY B C 1
ATOM 5304 O O . GLY B 1 315 ? -21.5 3.072 -18.453 1 46.59 315 GLY B O 1
ATOM 5305 N N . VAL B 1 316 ? -19.828 2.676 -19.781 1 47.06 316 VAL B N 1
ATOM 5306 C CA . VAL B 1 316 ? -20.047 1.316 -19.281 1 47.06 316 VAL B CA 1
ATOM 5307 C C . VAL B 1 316 ? -19.453 1.172 -17.891 1 47.06 316 VAL B C 1
ATOM 5309 O O . VAL B 1 316 ? -18.406 1.753 -17.594 1 47.06 316 VAL B O 1
ATOM 5312 N N . SER B 1 317 ? -20.203 0.533 -17 1 53.19 317 SER B N 1
ATOM 5313 C CA . SER B 1 317 ? -19.875 0.252 -15.602 1 53.19 317 SER B CA 1
ATOM 5314 C C . SER B 1 317 ? -18.594 -0.58 -15.5 1 53.19 317 SER B C 1
ATOM 5316 O O . SER B 1 317 ? -18.422 -1.562 -16.219 1 53.19 317 SER B O 1
ATOM 5318 N N . PRO B 1 318 ? -17.531 -0.144 -14.977 1 54.03 318 PRO B N 1
ATOM 5319 C CA . PRO B 1 318 ? -16.25 -0.844 -14.781 1 54.03 318 PRO B CA 1
ATOM 5320 C C . PRO B 1 318 ? -16.438 -2.311 -14.406 1 54.03 318 PRO B C 1
ATOM 5322 O O . PRO B 1 318 ? -15.586 -3.146 -14.727 1 54.03 318 PRO B O 1
ATOM 5325 N N . HIS B 1 319 ? -17.531 -2.656 -13.82 1 56.97 319 HIS B N 1
ATOM 5326 C CA . HIS B 1 319 ? -17.734 -4.027 -13.359 1 56.97 319 HIS B CA 1
ATOM 5327 C C . HIS B 1 319 ? -18.078 -4.953 -14.523 1 56.97 319 HIS B C 1
ATOM 5329 O O . HIS B 1 319 ? -18.109 -6.176 -14.359 1 56.97 319 HIS B O 1
ATOM 5335 N N . LYS B 1 320 ? -18.219 -4.234 -15.719 1 62.31 320 LYS B N 1
ATOM 5336 C CA . LYS B 1 320 ? -18.703 -5.074 -16.812 1 62.31 320 LYS B CA 1
ATOM 5337 C C . LYS B 1 320 ? -17.641 -5.23 -17.891 1 62.31 320 LYS B C 1
ATOM 5339 O O . LYS B 1 320 ? -17.891 -5.867 -18.922 1 62.31 320 LYS B O 1
ATOM 5344 N N . VAL B 1 321 ? -16.469 -4.879 -17.453 1 76.19 321 VAL B N 1
ATOM 5345 C CA . VAL B 1 321 ? -15.438 -4.969 -18.484 1 76.19 321 VAL B CA 1
ATOM 5346 C C . VAL B 1 321 ? -14.711 -6.305 -18.375 1 76.19 321 VAL B C 1
ATOM 5348 O O . VAL B 1 321 ? -14.461 -6.797 -17.266 1 76.19 321 VAL B O 1
ATOM 5351 N N . LYS B 1 322 ? -14.586 -6.887 -19.547 1 88.88 322 LYS B N 1
ATOM 5352 C CA . LYS B 1 322 ? -13.875 -8.156 -19.609 1 88.88 322 LYS B CA 1
ATOM 5353 C C . LYS B 1 322 ? -12.445 -8.023 -19.078 1 88.88 322 LYS B C 1
ATOM 5355 O O . LYS B 1 322 ? -11.75 -7.055 -19.391 1 88.88 322 LYS B O 1
ATOM 5360 N N . GLU B 1 323 ? -12.086 -8.938 -18.156 1 93.19 323 GLU B N 1
ATOM 5361 C CA . GLU B 1 323 ? -10.734 -9.008 -17.625 1 93.19 323 GLU B CA 1
ATOM 5362 C C . GLU B 1 323 ? -9.953 -10.156 -18.25 1 93.19 323 GLU B C 1
ATOM 5364 O O . GLU B 1 323 ? -10.461 -11.273 -18.375 1 93.19 323 GLU B O 1
ATOM 5369 N N . ILE B 1 324 ? -8.789 -9.945 -18.688 1 95.88 324 ILE B N 1
ATOM 5370 C CA . ILE B 1 324 ? -8 -10.93 -19.406 1 95.88 324 ILE B CA 1
ATOM 5371 C C . ILE B 1 324 ? -7.727 -12.141 -18.516 1 95.88 324 ILE B C 1
ATOM 5373 O O . ILE B 1 324 ? -7.469 -13.242 -19 1 95.88 324 ILE B O 1
ATOM 5377 N N . GLU B 1 325 ? -7.746 -11.93 -17.188 1 97.38 325 GLU B N 1
ATOM 5378 C CA . GLU B 1 325 ? -7.523 -13.008 -16.234 1 97.38 325 GLU B CA 1
ATOM 5379 C C . GLU B 1 325 ? -8.555 -14.117 -16.391 1 97.38 325 GLU B C 1
ATOM 5381 O O . GLU B 1 325 ? -8.266 -15.289 -16.141 1 97.38 325 GLU B O 1
ATOM 5386 N N . GLU B 1 326 ? -9.766 -13.758 -16.859 1 96.62 326 GLU B N 1
ATOM 5387 C CA . GLU B 1 326 ? -10.781 -14.773 -17.125 1 96.62 326 GLU B CA 1
ATOM 5388 C C . GLU B 1 326 ? -10.289 -15.773 -18.172 1 96.62 326 GLU B C 1
ATOM 5390 O O . GLU B 1 326 ? -10.391 -16.984 -17.969 1 96.62 326 GLU B O 1
ATOM 5395 N N . ASP B 1 327 ? -9.727 -15.219 -19.188 1 97.25 327 ASP B N 1
ATOM 5396 C CA . ASP B 1 327 ? -9.219 -16.062 -20.266 1 97.25 327 ASP B CA 1
ATOM 5397 C C . ASP B 1 327 ? -7.949 -16.797 -19.828 1 97.25 327 ASP B C 1
ATOM 5399 O O . ASP B 1 327 ? -7.723 -17.938 -20.219 1 97.25 327 ASP B O 1
ATOM 5403 N N . ILE B 1 328 ? -7.09 -16.125 -19.094 1 97.94 328 ILE B N 1
ATOM 5404 C CA . ILE B 1 328 ? -5.855 -16.734 -18.609 1 97.94 328 ILE B CA 1
ATOM 5405 C C . ILE B 1 328 ? -6.184 -17.969 -17.781 1 97.94 328 ILE B C 1
ATOM 5407 O O . ILE B 1 328 ? -5.637 -19.047 -18.031 1 97.94 328 ILE B O 1
ATOM 5411 N N . VAL B 1 329 ? -7.098 -17.844 -16.875 1 98.5 329 VAL B N 1
ATOM 5412 C CA . VAL B 1 329 ? -7.434 -18.938 -15.953 1 98.5 329 VAL B CA 1
ATOM 5413 C C . VAL B 1 329 ? -8.133 -20.062 -16.703 1 98.5 329 VAL B C 1
ATOM 5415 O O . VAL B 1 329 ? -7.898 -21.234 -16.438 1 98.5 329 VAL B O 1
ATOM 5418 N N . ALA B 1 330 ? -9 -19.688 -17.656 1 97.88 330 ALA B N 1
ATOM 5419 C CA . ALA B 1 330 ? -9.656 -20.688 -18.484 1 97.88 330 ALA B CA 1
ATOM 5420 C C . ALA B 1 330 ? -8.633 -21.531 -19.25 1 97.88 330 ALA B C 1
ATOM 5422 O O . ALA B 1 330 ? -8.719 -22.75 -19.266 1 97.88 330 ALA B O 1
ATOM 5423 N N . GLU B 1 331 ? -7.695 -20.844 -19.828 1 97.69 331 GLU B N 1
ATOM 5424 C CA . GLU B 1 331 ? -6.656 -21.547 -20.594 1 97.69 331 GLU B CA 1
ATOM 5425 C C . GLU B 1 331 ? -5.793 -22.406 -19.672 1 97.69 331 GLU B C 1
ATOM 5427 O O . GLU B 1 331 ? -5.477 -23.547 -20.016 1 97.69 331 GLU B O 1
ATOM 5432 N N . LEU B 1 332 ? -5.43 -21.922 -18.547 1 98.25 332 LEU B N 1
ATOM 5433 C CA . LEU B 1 332 ? -4.613 -22.672 -17.594 1 98.25 332 LEU B CA 1
ATOM 5434 C C . LEU B 1 332 ? -5.383 -23.875 -17.062 1 98.25 332 LEU B C 1
ATOM 5436 O O . LEU B 1 332 ? -4.793 -24.922 -16.797 1 98.25 332 LEU B O 1
ATOM 5440 N N . GLY B 1 333 ? -6.699 -23.672 -16.859 1 97.94 333 GLY B N 1
ATOM 5441 C CA . GLY B 1 333 ? -7.523 -24.797 -16.453 1 97.94 333 GLY B CA 1
ATOM 5442 C C . GLY B 1 333 ? -7.484 -25.953 -17.438 1 97.94 333 GLY B C 1
ATOM 5443 O O . GLY B 1 333 ? -7.367 -27.109 -17.031 1 97.94 333 GLY B O 1
ATOM 5444 N N . LYS B 1 334 ? -7.578 -25.609 -18.703 1 97.12 334 LYS B N 1
ATOM 5445 C CA . LYS B 1 334 ? -7.504 -26.609 -19.75 1 97.12 334 LYS B CA 1
ATOM 5446 C C . LYS B 1 334 ? -6.148 -27.312 -19.75 1 97.12 334 LYS B C 1
ATOM 5448 O O . LYS B 1 334 ? -6.086 -28.547 -19.797 1 97.12 334 LYS B O 1
ATOM 5453 N N . ARG B 1 335 ? -5.129 -26.562 -19.656 1 96.31 335 ARG B N 1
ATOM 5454 C CA . ARG B 1 335 ? -3.775 -27.094 -19.672 1 96.31 335 ARG B CA 1
ATOM 5455 C C . ARG B 1 335 ? -3.52 -27.953 -18.438 1 96.31 335 ARG B C 1
ATOM 5457 O O . ARG B 1 335 ? -2.889 -29.016 -18.531 1 96.31 335 ARG B O 1
ATOM 5464 N N . HIS B 1 336 ? -4.008 -27.531 -17.312 1 97.44 336 HIS B N 1
ATOM 5465 C CA . HIS B 1 336 ? -3.82 -28.266 -16.062 1 97.44 336 HIS B CA 1
ATOM 5466 C C . HIS B 1 336 ? -4.566 -29.594 -16.094 1 97.44 336 HIS B C 1
ATOM 5468 O O . HIS B 1 336 ? -4.035 -30.625 -15.664 1 97.44 336 HIS B O 1
ATOM 5474 N N . ALA B 1 337 ? -5.773 -29.547 -16.625 1 96.5 337 ALA B N 1
ATOM 5475 C CA . ALA B 1 337 ? -6.539 -30.781 -16.75 1 96.5 337 ALA B CA 1
ATOM 5476 C C . ALA B 1 337 ? -5.797 -31.797 -17.625 1 96.5 337 ALA B C 1
ATOM 5478 O O . ALA B 1 337 ? -5.762 -33 -17.297 1 96.5 337 ALA B O 1
ATOM 5479 N N . SER B 1 338 ? -5.262 -31.281 -18.688 1 94.81 338 SER B N 1
ATOM 5480 C CA . SER B 1 338 ? -4.469 -32.156 -19.562 1 94.81 338 SER B CA 1
ATOM 5481 C C . SER B 1 338 ? -3.25 -32.688 -18.828 1 94.81 338 SER B C 1
ATOM 5483 O O . SER B 1 338 ? -2.889 -33.875 -19 1 94.81 338 SER B O 1
ATOM 5485 N N . TRP B 1 339 ? -2.615 -31.906 -18.016 1 94.31 339 TRP B N 1
ATOM 5486 C CA . TRP B 1 339 ? -1.459 -32.312 -17.219 1 94.31 339 TRP B CA 1
ATOM 5487 C C . TRP B 1 339 ? -1.829 -33.406 -16.234 1 94.31 339 TRP B C 1
ATOM 5489 O O . TRP B 1 339 ? -1.096 -34.375 -16.094 1 94.31 339 TRP B O 1
ATOM 5499 N N . ILE B 1 340 ? -2.951 -33.281 -15.633 1 95 340 ILE B N 1
ATOM 5500 C CA . ILE B 1 340 ? -3.426 -34.219 -14.641 1 95 340 ILE B CA 1
ATOM 5501 C C . ILE B 1 340 ? -3.73 -35.562 -15.32 1 95 340 ILE B C 1
ATOM 5503 O O . ILE B 1 340 ? -3.41 -36.625 -14.781 1 95 340 ILE B O 1
ATOM 5507 N N . SER B 1 341 ? -4.293 -35.438 -16.516 1 93.5 341 SER B N 1
ATOM 5508 C CA . SER B 1 341 ? -4.723 -36.656 -17.219 1 93.5 341 SER B CA 1
ATOM 5509 C C . SER B 1 341 ? -3.529 -37.438 -17.766 1 93.5 341 SER B C 1
ATOM 5511 O O . SER B 1 341 ? -3.629 -38.656 -18 1 93.5 341 SER B O 1
ATOM 5513 N N . ARG B 1 342 ? -2.402 -36.812 -18.031 1 85.88 342 ARG B N 1
ATOM 5514 C CA . ARG B 1 342 ? -1.218 -37.469 -18.578 1 85.88 342 ARG B CA 1
ATOM 5515 C C . ARG B 1 342 ? -0.416 -38.156 -17.484 1 85.88 342 ARG B C 1
ATOM 5517 O O . ARG B 1 342 ? 0.642 -38.719 -17.75 1 85.88 342 ARG B O 1
ATOM 5524 N N . ALA B 1 343 ? -0.854 -38.25 -16.281 1 69.56 343 ALA B N 1
ATOM 5525 C CA . ALA B 1 343 ? -0.184 -38.906 -15.172 1 69.56 343 ALA B CA 1
ATOM 5526 C C . ALA B 1 343 ? -0.125 -40.438 -15.398 1 69.56 343 ALA B C 1
ATOM 5528 O O . ALA B 1 343 ? -1.021 -41 -16.016 1 69.56 343 ALA B O 1
#

InterPro domains:
  IPR007085 DNA/pantothenate metabolism flavoprotein, C-terminal [PF04127] (179-274)
  IPR035929 CoaB-like superfamily [G3DSA:3.40.50.10300] (26-343)
  IPR035929 CoaB-like superfamily [SSF102645] (30-299)

Radius of gyration: 27.67 Å; Cα contacts (8 Å, |Δi|>4): 1255; chains: 2; bounding box: 83×80×71 Å

Organism: Coprinellus micaceus (NCBI:txid71717)

Solvent-accessible surface area (backbone atoms only — not comparable to full-atom values): 37466 Å² total; per-residue (Å²): 131,82,77,70,77,70,72,44,48,56,68,57,43,61,72,70,45,82,74,56,90,58,46,67,62,52,48,51,54,48,44,53,52,50,52,52,33,53,74,70,70,46,39,37,33,39,34,26,18,8,25,16,27,31,55,57,22,70,51,66,46,39,28,41,35,26,68,43,65,10,59,70,25,16,52,31,50,48,45,37,46,73,70,62,32,29,36,39,40,36,26,19,71,88,35,46,40,59,71,53,56,76,44,33,80,80,83,35,41,60,70,76,41,50,36,79,37,74,52,82,79,83,52,90,68,57,47,50,34,53,38,72,93,50,36,64,63,46,47,55,45,49,50,52,50,51,50,39,60,74,70,60,35,64,44,80,46,71,28,51,32,44,64,40,42,52,51,49,50,52,52,51,38,46,60,45,38,82,47,31,47,43,20,33,36,39,46,54,37,34,68,50,63,50,37,55,60,72,88,76,36,41,63,49,68,85,74,72,83,82,52,62,51,76,47,75,29,36,38,45,40,72,52,59,40,49,43,48,72,66,37,22,83,46,49,46,38,35,39,61,44,79,30,81,48,76,85,49,36,62,60,51,44,51,49,48,38,70,72,40,64,55,56,35,31,38,32,29,39,73,90,42,49,74,36,34,41,34,37,38,30,66,54,78,82,63,83,75,78,67,77,77,78,84,73,75,72,80,60,52,41,79,48,78,48,74,54,81,78,77,66,79,82,62,90,66,61,79,88,71,56,87,56,48,44,55,56,51,45,51,52,48,49,54,53,45,51,52,55,44,66,71,106,132,81,78,71,78,69,73,43,48,56,68,57,44,61,72,70,44,80,75,57,91,59,46,67,62,52,49,52,54,48,44,53,53,49,51,52,34,52,74,70,68,46,37,38,33,39,34,26,18,8,26,16,27,32,54,58,22,71,52,64,45,39,27,40,32,26,68,44,66,10,60,70,27,18,52,30,49,48,44,37,45,73,70,62,31,30,35,38,41,37,27,20,70,87,33,46,41,57,71,53,56,76,45,32,80,78,82,34,41,61,71,75,41,50,36,81,38,75,50,82,79,86,52,92,67,57,47,50,34,52,38,73,92,51,37,65,64,48,48,56,46,49,51,51,49,49,50,39,59,73,68,59,37,65,45,78,45,73,27,54,33,46,64,39,42,52,51,48,50,52,53,52,36,46,59,45,36,84,49,30,46,43,20,33,38,40,45,54,37,34,66,52,64,48,36,54,59,72,88,76,36,41,63,49,67,84,73,74,83,79,52,62,51,77,46,75,29,36,40,45,40,73,52,60,40,48,42,48,71,66,36,21,84,48,50,46,38,33,39,60,45,78,29,80,48,75,84,49,36,63,60,49,44,52,48,48,38,70,72,41,64,54,56,36,28,39,32,29,39,73,90,41,47,73,34,33,39,34,40,37,30,64,56,79,82,63,83,76,78,66,75,78,76,82,70,75,67,84,58,52,42,79,47,77,50,74,50,84,76,79,65,79,83,62,89,64,61,78,90,72,56,87,54,50,45,55,56,50,44,52,52,48,50,54,53,45,52,52,55,44,68,68,107

Sequence (686 aa):
MFTEETTFSAESYFASQPPPPTLQHDVERVREFIKRHNNEGRSVVLVTSGGTTVPLELNVVRFLDNFSAGTRGATSAEYFLKAGYAVIFMHRQFSLQPFSRHYSHSTNPFLDFLEIESPADGSKTPAITVTPSKREDLLEVLSMYKDVHNRGTLHTLTFVTVDDYLWLLRAVSQEMSILGRRAMFYLAAAVSDFFLPRQRMSEHKIQSEKGRLQIEMDQVPKILKPLVDEWTKEGYIVSFKLETDDNLLIPKARAALERYGHQVVIGNDLHRRKYEVVFISRKEKTSESTTTADMNSGDFQEYWLRIAIPDTSGGVSPHKVKEIEEDIVAELGKRHASWISRAMFTEETTFSAESYFASQPPPPTLQHDVERVREFIKRHNNEGRSVVLVTSGGTTVPLELNVVRFLDNFSAGTRGATSAEYFLKAGYAVIFMHRQFSLQPFSRHYSHSTNPFLDFLEIESPADGSKTPAITVTPSKREDLLEVLSMYKDVHNRGTLHTLTFVTVDDYLWLLRAVSQEMSILGRRAMFYLAAAVSDFFLPRQRMSEHKIQSEKGRLQIEMDQVPKILKPLVDEWTKEGYIVSFKLETDDNLLIPKARAALERYGHQVVIGNDLHRRKYEVVFISRKEKTSESTTTADMNSGDFQEYWLRIAIPDTSGGVSPHKVKEIEEDIVAELGKRHASWISRA

pLDDT: mean 83.18, std 16.0, range [22.86, 98.75]

Nearest PDB structures (foldseek):
  7edz-assembly1_D  TM=9.415E-01  e=1.514E-37  Homo sapiens
  6aim-assembly1_A  TM=9.168E-01  e=2.333E-36  Saccharomyces cerevisiae S288C
  6ai8-assembly1_A  TM=9.198E-01  e=7.402E-36  Saccharomyces cerevisiae S288C
  1p9o-assembly1_B  TM=9.124E-01  e=3.927E-31  Homo sapiens
  1p9o-assembly1_A  TM=8.965E-01  e=2.431E-30  Homo sapiens

Secondary structure (DSSP, 8-state):
---------HHHHHHHSPPPTTHHHHHHHHHHHHHHHHHHT--EEEEEESB-EEESBSS-SEEEEE----HHHHHHHHHHHHTT-EEEEEEETTS--TTGGGG-TTTS-GGGGEEEE--SSS-SSPEEEE-HHHHHHHHHHHHHHHHHHHHT-EEEEEE-BHHHHHHHHHHHHHHHGGGGGGEEEEE-SB--SEE--GGGSBSSPPP-TTSEEEEEEEEPP--HHHIIIII-SS-EEEEEEEESSHHHHHHHHHHHHHHH--SEEEEEETTTTTTEEEEEEE----TT---SS--SS--EEEEEEE-PPP-TTS---GGGSPPHHHHHHHHHHHHHHHHHHT-/---------HHHHHHHSPPPTTHHHHHHHHHHHHHHHHHHT--EEEEEESB-EEESBSS-SEEEEE----HHHHHHHHHHHHTT-EEEEEEETTS--TTGGGG-TTTS-GGGGEEEE--SSS-SSPEEEE-HHHHHHHHHHHHHHHHHHHHT-EEEEEE-BHHHHHHHHHHHHHHHGGGGGGEEEEE-SB--SEE--GGGSBSSPPP-TTSEEEEEEEEPP--HHHIIIII-SS-EEEEEEEESSHHHHHHHHHHHHHHH--SEEEEEETTTTTTEEEEEEEPP--TT---SS--SS--EEEEEEE-PPP-TTS---GGGSPPHHHHHHHHHHHHHHHHHHT-

Foldseek 3Di:
DPPPQCQDAPVNVPVQDDADPCQVVLLVVLLVLLVVCLVVLAFEEEQEFEWAWAAQAPPGPDIHIDGGLRPLRQVLQLLCVVVGHQYEYEYAPPHDHHLCNVDDCPPHPPVVQKDFADDDPPDPGTDIDGHPVCCVVNVVSVVSVVVCVVVVSYHYHYDHHLSNVLSNLLSSLLSNQVSALSYEYRYEYHHDQWYDRNVNHHHDDDDCVVPDDDDDTHGDHPSLQCSDVPRHPRYQYEEEDEDQDPVVFVVVQVVVCVVRVHAWYKYDYPVCRFFKIKIKGADDPDPPPPDPDPVPDDRIDIDMGGDDDPPVPDPDDPSPDDTSSNVVSVVVVVVSVVSVVVD/DPPPQCQDAPVNVPVQDDADPCQVVLLVVLLVLLVVCLVVLAFAEEQEFEWAWAAQAPPGPDIHIDGGLRPLRQVLQLLCVVVGHQYEYEYAPPHDHHLCNVDDCVPHPPVVQKDFADDDPPDPGTDIDGHPVCVVVNVVSVVSVVVCVVVVSYHYHYDHHLSNVLSNLLSSLLSNQVSALSYEYRYEYHHDQWYDRNVNHHHDDDDCVVPDDDDDTHGDHPSLQCSDVPRHPRYQYEEEDEDQDPVVFVVVQVVCCVVRVHAWYKYDYPVCRFFKIKIKGADDPDPPPPDPDPVPDDRIDIDMGGDDDPPVPDPDDPSPDDTSSNVVSVVVVVVSVVSVVVD